Protein AF-0000000087763852 (afdb_homodimer)

Structure (mmCIF, N/CA/C/O backbone):
data_AF-0000000087763852-model_v1
#
loop_
_entity.id
_entity.type
_entity.pdbx_description
1 polymer 'Thioesterase domain-containing protein'
#
loop_
_atom_site.group_PDB
_atom_site.id
_atom_site.type_symbol
_atom_site.label_atom_id
_atom_site.label_alt_id
_atom_site.label_comp_id
_atom_site.label_asym_id
_atom_site.label_entity_id
_atom_site.label_seq_id
_atom_site.pdbx_PDB_ins_code
_atom_site.Cartn_x
_atom_site.Cartn_y
_atom_site.Cartn_z
_atom_site.occupancy
_atom_site.B_iso_or_equiv
_atom_site.auth_seq_id
_atom_site.auth_comp_id
_atom_site.auth_asym_id
_atom_site.auth_atom_id
_atom_site.pdbx_PDB_model_num
ATOM 1 N N . MET A 1 1 ? -4.824 -4.676 -31.688 1 60.59 1 MET A N 1
ATOM 2 C CA . MET A 1 1 ? -5.426 -5.512 -30.641 1 60.59 1 MET A CA 1
ATOM 3 C C . MET A 1 1 ? -4.371 -6.387 -29.969 1 60.59 1 MET A C 1
ATOM 5 O O . MET A 1 1 ? -3.459 -6.883 -30.641 1 60.59 1 MET A O 1
ATOM 9 N N . VAL A 1 2 ? -4.219 -6.184 -28.641 1 75.81 2 VAL A N 1
ATOM 10 C CA . VAL A 1 2 ? -3.139 -6.938 -28.016 1 75.81 2 VAL A CA 1
ATOM 11 C C . VAL A 1 2 ? -3.471 -8.43 -28.031 1 75.81 2 VAL A C 1
ATOM 13 O O . VAL A 1 2 ? -4.637 -8.812 -27.906 1 75.81 2 VAL A O 1
ATOM 16 N N . ASP A 1 3 ? -2.535 -9.227 -28.484 1 88.12 3 ASP A N 1
ATOM 17 C CA . ASP A 1 3 ? -2.617 -10.68 -28.594 1 88.12 3 ASP A CA 1
ATOM 18 C C . ASP A 1 3 ? -2.088 -11.352 -27.328 1 88.12 3 ASP A C 1
ATOM 20 O O . ASP A 1 3 ? -0.917 -11.188 -2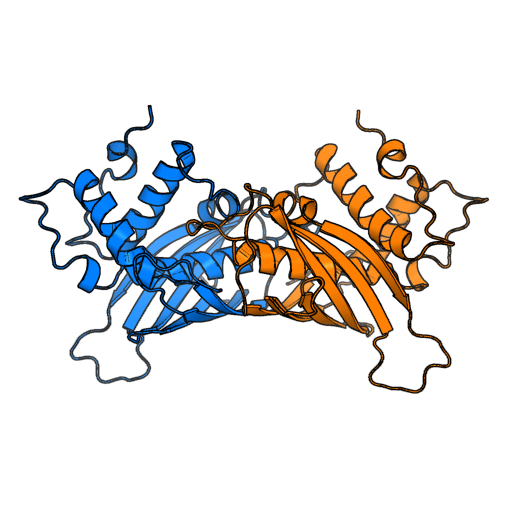6.969 1 88.12 3 ASP A O 1
ATOM 24 N N . MET A 1 4 ? -2.996 -12.086 -26.688 1 88.31 4 MET A N 1
ATOM 25 C CA . MET A 1 4 ? -2.633 -12.75 -25.438 1 88.31 4 MET A CA 1
ATOM 26 C C . MET A 1 4 ? -1.469 -13.711 -25.641 1 88.31 4 MET A C 1
ATOM 28 O O . MET A 1 4 ? -0.635 -13.891 -24.766 1 88.31 4 MET A O 1
ATOM 32 N N . ASN A 1 5 ? -1.404 -14.258 -26.766 1 88.25 5 ASN A N 1
ATOM 33 C CA . ASN A 1 5 ? -0.347 -15.219 -27.062 1 88.25 5 ASN A CA 1
ATOM 34 C C . ASN A 1 5 ? 1.037 -14.594 -26.906 1 88.25 5 ASN A C 1
ATOM 36 O O . ASN A 1 5 ? 1.988 -15.273 -26.516 1 88.25 5 ASN A O 1
ATOM 40 N N . GLU A 1 6 ? 1.111 -13.391 -27.156 1 91.12 6 GLU A N 1
ATOM 41 C CA . GLU A 1 6 ? 2.391 -12.703 -27.031 1 91.12 6 GLU A CA 1
ATOM 42 C C . GLU A 1 6 ? 2.795 -12.578 -25.562 1 91.12 6 GLU A C 1
ATOM 44 O O . GLU A 1 6 ? 3.977 -12.68 -25.219 1 91.12 6 GLU A O 1
ATOM 49 N N . TYR A 1 7 ? 1.848 -12.398 -24.75 1 91.5 7 TYR A N 1
ATOM 50 C CA . TYR A 1 7 ? 2.104 -12.266 -23.312 1 91.5 7 TYR A CA 1
ATOM 51 C C . TYR A 1 7 ? 2.486 -13.602 -22.703 1 91.5 7 TYR A C 1
ATOM 53 O O . TYR A 1 7 ? 3.236 -13.648 -21.719 1 91.5 7 TYR A O 1
ATOM 61 N N . LEU A 1 8 ? 2.021 -14.672 -23.297 1 93.56 8 LEU A N 1
ATOM 62 C CA . LEU A 1 8 ? 2.184 -15.984 -22.688 1 93.56 8 LEU A CA 1
ATOM 63 C C . LEU A 1 8 ? 3.293 -16.766 -23.375 1 93.56 8 LEU A C 1
ATOM 65 O O . LEU A 1 8 ? 3.527 -17.938 -23.047 1 93.56 8 LEU A O 1
ATOM 69 N N . ALA A 1 9 ? 3.938 -16.141 -24.266 1 91.38 9 ALA A N 1
ATOM 70 C CA . ALA A 1 9 ? 4.984 -16.797 -25.031 1 91.38 9 ALA A CA 1
ATOM 71 C C . ALA A 1 9 ? 6.059 -17.375 -24.109 1 91.38 9 ALA A C 1
ATOM 73 O O . ALA A 1 9 ? 6.582 -16.672 -23.25 1 91.38 9 ALA A O 1
ATOM 74 N N . GLY A 1 10 ? 6.398 -18.672 -24.25 1 91.25 10 GLY A N 1
ATOM 75 C CA . GLY A 1 10 ? 7.5 -19.312 -23.547 1 91.25 10 GLY A CA 1
ATOM 76 C C . GLY A 1 10 ? 7.102 -19.859 -22.188 1 91.25 10 GLY A C 1
ATOM 77 O O . GLY A 1 10 ? 7.91 -20.484 -21.5 1 91.25 10 GLY A O 1
ATOM 78 N N . ILE A 1 11 ? 5.938 -19.625 -21.766 1 93.75 11 ILE A N 1
ATOM 79 C CA . ILE A 1 11 ? 5.465 -20.062 -20.453 1 93.75 11 ILE A CA 1
ATOM 80 C C . ILE A 1 11 ? 5.141 -21.562 -20.5 1 93.75 11 ILE A C 1
ATOM 82 O O . ILE A 1 11 ? 4.41 -22.016 -21.391 1 93.75 11 ILE A O 1
ATOM 86 N N . GLN A 1 12 ? 5.762 -22.344 -19.594 1 93.44 12 GLN A N 1
ATOM 87 C CA . GLN A 1 12 ? 5.578 -23.781 -19.5 1 93.44 12 GLN A CA 1
ATOM 88 C C . GLN A 1 12 ? 5.156 -24.188 -18.094 1 93.44 12 GLN A C 1
ATOM 90 O O . GLN A 1 12 ? 5.918 -24.828 -17.359 1 93.44 12 GLN A O 1
ATOM 95 N N . PRO A 1 13 ? 3.885 -23.969 -17.75 1 93.81 13 PRO A N 1
ATOM 96 C CA . PRO A 1 13 ? 3.451 -24.125 -16.359 1 93.81 13 PRO A CA 1
ATOM 97 C C . PRO A 1 13 ? 3.447 -25.578 -15.898 1 93.81 13 PRO A C 1
ATOM 99 O O . PRO A 1 13 ? 3.42 -25.859 -14.695 1 93.81 13 PRO A O 1
ATOM 102 N N . LYS A 1 14 ? 3.484 -26.562 -16.75 1 91.06 14 LYS A N 1
ATOM 103 C CA . LYS A 1 14 ? 3.475 -27.969 -16.359 1 91.06 14 LYS A CA 1
ATOM 104 C C . LYS A 1 14 ? 4.852 -28.422 -15.875 1 91.06 14 LYS A C 1
ATOM 106 O O . LYS A 1 14 ? 4.961 -29.266 -14.992 1 91.06 14 LYS A O 1
ATOM 111 N N . THR A 1 15 ? 5.898 -27.797 -16.375 1 91.5 15 THR A N 1
ATOM 112 C CA . THR A 1 15 ? 7.234 -28.297 -16.078 1 91.5 15 THR A CA 1
ATOM 113 C C . THR A 1 15 ? 8.039 -27.281 -15.281 1 91.5 15 THR A C 1
ATOM 115 O O . THR A 1 15 ? 9.055 -27.609 -14.672 1 91.5 15 THR A O 1
ATOM 118 N N . VAL A 1 16 ? 7.672 -26.031 -15.406 1 95 16 VAL A N 1
ATOM 119 C CA . VAL A 1 16 ? 8.383 -24.953 -14.711 1 95 16 VAL A CA 1
ATOM 120 C C . VAL A 1 16 ? 7.449 -24.297 -13.703 1 95 16 VAL A C 1
ATOM 122 O O . VAL A 1 16 ? 6.512 -23.594 -14.086 1 95 16 VAL A O 1
ATOM 125 N N . LEU A 1 17 ? 7.762 -24.375 -12.445 1 96.19 17 LEU A N 1
ATOM 126 C CA . LEU A 1 17 ? 6.887 -23.891 -11.383 1 96.19 17 LEU A CA 1
ATOM 127 C C . LEU A 1 17 ? 6.766 -22.359 -11.453 1 96.19 17 LEU A C 1
ATOM 129 O O . LEU A 1 17 ? 5.672 -21.812 -11.305 1 96.19 17 LEU A O 1
ATOM 133 N N . GLU A 1 18 ? 7.887 -21.672 -11.711 1 96.69 18 GLU A N 1
ATOM 134 C CA . GLU A 1 18 ? 7.895 -20.219 -11.828 1 96.69 18 GLU A CA 1
ATOM 135 C C . GLU A 1 18 ? 6.906 -19.734 -12.891 1 96.69 18 GLU A C 1
ATOM 137 O O . GLU A 1 18 ? 6.316 -18.656 -12.758 1 96.69 18 GLU A O 1
ATOM 142 N N . ASP A 1 19 ? 6.695 -20.547 -13.859 1 96.06 19 ASP A N 1
ATOM 143 C CA . ASP A 1 19 ? 5.848 -20.156 -14.984 1 96.06 19 ASP A CA 1
ATOM 144 C C . ASP A 1 19 ? 4.375 -20.172 -14.594 1 96.06 19 ASP A C 1
ATOM 146 O O . ASP A 1 19 ? 3.543 -19.547 -15.258 1 96.06 19 ASP A O 1
ATOM 150 N N . ARG A 1 20 ? 4.047 -20.891 -13.578 1 95.19 20 ARG A N 1
ATOM 151 C CA . ARG A 1 20 ? 2.682 -20.844 -13.062 1 95.19 20 ARG A CA 1
ATOM 152 C C . ARG A 1 20 ? 2.338 -19.469 -12.523 1 95.19 20 ARG A C 1
ATOM 154 O O . ARG A 1 20 ? 1.261 -18.938 -12.797 1 95.19 20 ARG A O 1
ATOM 161 N N . VAL A 1 21 ? 3.277 -18.859 -11.812 1 95.38 21 VAL A N 1
ATOM 162 C CA . VAL A 1 21 ? 3.086 -17.516 -11.281 1 95.38 21 VAL A CA 1
ATOM 163 C C . VAL A 1 21 ? 3.205 -16.484 -12.414 1 95.38 21 VAL A C 1
ATOM 165 O O . VAL A 1 21 ? 2.4 -15.562 -12.508 1 95.38 21 VAL A O 1
ATOM 168 N N . LYS A 1 22 ? 4.121 -16.766 -13.281 1 93.81 22 LYS A N 1
ATOM 169 C CA . LYS A 1 22 ? 4.309 -15.883 -14.43 1 93.81 22 LYS A CA 1
ATOM 170 C C . LYS A 1 22 ? 3.043 -15.812 -15.281 1 93.81 22 LYS A C 1
ATOM 172 O O . LYS A 1 22 ? 2.711 -14.758 -15.828 1 93.81 22 LYS A O 1
ATOM 177 N N . MET A 1 23 ? 2.424 -16.906 -15.43 1 91.56 23 MET A N 1
ATOM 178 C CA . MET A 1 23 ? 1.179 -16.953 -16.188 1 91.56 23 MET A CA 1
ATOM 179 C C . MET A 1 23 ? 0.16 -15.969 -15.633 1 91.56 23 MET A C 1
ATOM 181 O O . MET A 1 23 ? -0.478 -15.234 -16.391 1 91.56 23 MET A O 1
ATOM 185 N N . PHE A 1 24 ? 0.06 -15.984 -14.391 1 89.69 24 PHE A N 1
ATOM 186 C CA . PHE A 1 24 ? -0.886 -15.062 -13.766 1 89.69 24 PHE A CA 1
ATOM 187 C C . PHE A 1 24 ? -0.467 -13.617 -14 1 89.69 24 PHE A C 1
ATOM 189 O O . PHE A 1 24 ? -1.281 -12.789 -14.414 1 89.69 24 PHE A O 1
ATOM 196 N N . LEU A 1 25 ? 0.768 -13.312 -13.766 1 89.25 25 LEU A N 1
ATOM 197 C CA . LEU A 1 25 ? 1.286 -11.961 -13.93 1 89.25 25 LEU A CA 1
ATOM 198 C C . LEU A 1 25 ? 1.077 -11.461 -15.352 1 89.25 25 LEU A C 1
ATOM 200 O O . LEU A 1 25 ? 0.588 -10.352 -15.562 1 89.25 25 LEU A O 1
ATOM 204 N N . GLN A 1 26 ? 1.319 -12.297 -16.281 1 89.56 26 GLN A N 1
ATOM 205 C CA . GLN A 1 26 ? 1.222 -11.906 -17.688 1 89.56 26 GLN A CA 1
ATOM 206 C C . GLN A 1 26 ? -0.236 -11.805 -18.125 1 89.56 26 GLN A C 1
ATOM 208 O O . GLN A 1 26 ? -0.585 -10.945 -18.938 1 89.56 26 GLN A O 1
ATOM 213 N N . THR A 1 27 ? -1.047 -12.703 -17.641 1 86.94 27 THR A N 1
ATOM 214 C CA . THR A 1 27 ? -2.465 -12.648 -17.984 1 86.94 27 THR A CA 1
ATOM 215 C C . THR A 1 27 ? -3.096 -11.367 -17.453 1 86.94 27 THR A C 1
ATOM 217 O O . THR A 1 27 ? -3.855 -10.703 -18.156 1 86.94 27 THR A O 1
ATOM 220 N N . THR A 1 28 ? -2.764 -11.008 -16.234 1 83.12 28 THR A N 1
ATOM 221 C CA . THR A 1 28 ? -3.295 -9.789 -15.648 1 83.12 28 THR A CA 1
ATOM 222 C C . THR A 1 28 ? -2.789 -8.555 -16.406 1 83.12 28 THR A C 1
ATOM 224 O O . THR A 1 28 ? -3.535 -7.602 -16.609 1 83.12 28 THR A O 1
ATOM 227 N N . LYS A 1 29 ? -1.599 -8.578 -16.734 1 84.62 29 LYS A N 1
ATOM 228 C CA . LYS A 1 29 ? -1.051 -7.496 -17.547 1 84.62 29 LYS A CA 1
ATOM 229 C C . LYS A 1 29 ? -1.788 -7.375 -18.875 1 84.62 29 LYS A C 1
ATOM 231 O O . LYS A 1 29 ? -2.08 -6.27 -19.328 1 84.62 29 LYS A O 1
ATOM 236 N N . PHE A 1 30 ? -2.09 -8.508 -19.547 1 87.56 30 PHE A N 1
ATOM 237 C CA . PHE A 1 30 ? -2.846 -8.531 -20.781 1 87.56 30 PHE A CA 1
ATOM 238 C C . PHE A 1 30 ? -4.211 -7.879 -20.609 1 87.56 30 PHE A C 1
ATOM 240 O O . PHE A 1 30 ? -4.621 -7.047 -21.422 1 87.56 30 PHE A O 1
ATOM 247 N N . PHE A 1 31 ? -4.844 -8.234 -19.562 1 83.12 31 PHE A N 1
ATOM 248 C CA . PHE A 1 31 ? -6.176 -7.695 -19.328 1 83.12 31 PHE A CA 1
ATOM 249 C C . PHE A 1 31 ? -6.113 -6.195 -19.078 1 83.12 31 PHE A C 1
ATOM 251 O O . PHE A 1 31 ? -6.992 -5.449 -19.516 1 83.12 31 PHE A O 1
ATOM 258 N N . HIS A 1 32 ? -5.125 -5.773 -18.422 1 80.06 32 HIS A N 1
ATOM 259 C CA . HIS A 1 32 ? -4.945 -4.34 -18.203 1 80.06 32 HIS A CA 1
ATOM 260 C C . HIS A 1 32 ? -4.672 -3.617 -19.516 1 80.06 32 HIS A C 1
ATOM 262 O O . HIS A 1 32 ? -5.324 -2.621 -19.828 1 80.06 32 HIS A O 1
ATOM 268 N N . ASP A 1 33 ? -3.77 -4.117 -20.266 1 84 33 ASP A N 1
ATOM 269 C CA . ASP A 1 33 ? -3.359 -3.479 -21.516 1 84 33 ASP A CA 1
ATOM 270 C C . ASP A 1 33 ? -4.496 -3.482 -22.531 1 84 33 ASP A C 1
ATOM 272 O O . ASP A 1 33 ? -4.52 -2.652 -23.453 1 84 33 ASP A O 1
ATOM 276 N N . SER A 1 34 ? -5.398 -4.41 -22.359 1 83.19 34 SER A N 1
ATOM 277 C CA . SER A 1 34 ? -6.523 -4.527 -23.281 1 83.19 34 SER A CA 1
ATOM 278 C C . SER A 1 34 ? -7.723 -3.721 -22.781 1 83.19 34 SER A C 1
ATOM 280 O O . SER A 1 34 ? -8.812 -3.822 -23.344 1 83.19 34 SER A O 1
ATOM 282 N N . ASN A 1 35 ? -7.496 -2.906 -21.656 1 72.06 35 ASN A N 1
ATOM 283 C CA . ASN A 1 35 ? -8.539 -2.084 -21.062 1 72.06 35 ASN A CA 1
ATOM 284 C C . ASN A 1 35 ? -9.727 -2.93 -20.609 1 72.06 35 ASN A C 1
ATOM 286 O O . ASN A 1 35 ? -10.883 -2.514 -20.734 1 72.06 35 ASN A O 1
ATOM 290 N N . LYS A 1 36 ? -9.453 -4.055 -20.359 1 67.81 36 LYS A N 1
ATOM 291 C CA . LYS A 1 36 ? -10.508 -4.961 -19.906 1 67.81 36 LYS A CA 1
ATOM 292 C C . LYS A 1 36 ? -10.523 -5.062 -18.375 1 67.81 36 LYS A C 1
ATOM 294 O O . LYS A 1 36 ? -11.273 -5.863 -17.812 1 67.81 36 LYS A O 1
ATOM 299 N N . SER A 1 37 ? -9.648 -4.383 -17.812 1 61.97 37 SER A N 1
ATOM 300 C CA . SER A 1 37 ? -9.625 -4.383 -16.359 1 61.97 37 SER A CA 1
ATOM 301 C C . SER A 1 37 ? -9.367 -2.984 -15.805 1 61.97 37 SER A C 1
ATOM 303 O O . SER A 1 37 ? -8.656 -2.188 -16.422 1 61.97 37 SER A O 1
ATOM 305 N N . ASN A 1 38 ? -10.125 -2.68 -14.852 1 57.81 38 ASN A N 1
ATOM 306 C CA . ASN A 1 38 ? -9.945 -1.411 -14.156 1 57.81 38 ASN A CA 1
ATOM 307 C C . ASN A 1 38 ? -8.82 -1.49 -13.133 1 57.81 38 ASN A C 1
ATOM 309 O O . ASN A 1 38 ? -8.641 -0.579 -12.32 1 57.81 38 ASN A O 1
ATOM 313 N N . SER A 1 39 ? -8.047 -2.611 -13.188 1 59.91 39 SER A N 1
ATOM 314 C CA . SER A 1 39 ? -7.098 -2.883 -12.117 1 59.91 39 SER A CA 1
ATOM 315 C C . SER A 1 39 ? -5.797 -2.113 -12.328 1 59.91 39 SER A C 1
ATOM 317 O O . SER A 1 39 ? -4.773 -2.697 -12.688 1 59.91 39 SER A O 1
ATOM 319 N N . GLY A 1 40 ? -5.934 -0.78 -12.211 1 69.19 40 GLY A N 1
ATOM 320 C CA . GLY A 1 40 ? -4.746 -0.036 -12.594 1 69.19 40 GLY A CA 1
ATOM 321 C C . GLY A 1 40 ? -3.939 0.46 -11.414 1 69.19 40 GLY A C 1
ATOM 322 O O . GLY A 1 40 ? -2.781 0.854 -11.57 1 69.19 40 GLY A O 1
ATOM 323 N N . PHE A 1 41 ? -4.434 0.198 -10.211 1 80.31 41 PHE A N 1
ATOM 324 C CA . PHE A 1 41 ? -3.736 0.872 -9.117 1 80.31 41 PHE A CA 1
ATOM 325 C C . PHE A 1 41 ? -2.35 0.277 -8.914 1 80.31 41 PHE A C 1
ATOM 327 O O . PHE A 1 41 ? -1.383 1.008 -8.68 1 80.31 41 PHE A O 1
ATOM 334 N N . ALA A 1 42 ? -2.188 -1.014 -9.141 1 85.06 42 ALA A N 1
ATOM 335 C CA . ALA A 1 42 ? -0.979 -1.71 -8.703 1 85.06 42 ALA A CA 1
ATOM 336 C C . ALA A 1 42 ? 0.007 -1.869 -9.859 1 85.06 42 ALA A C 1
ATOM 338 O O . ALA A 1 42 ? 1.099 -2.416 -9.68 1 85.06 42 ALA A O 1
ATOM 339 N N . LEU A 1 43 ? -0.245 -1.36 -10.914 1 83.56 43 LEU A N 1
ATOM 340 C CA . LEU A 1 43 ? 0.527 -1.674 -12.117 1 83.56 43 LEU A CA 1
ATOM 341 C C . LEU A 1 43 ? 1.966 -1.186 -11.977 1 83.56 43 LEU A C 1
ATOM 343 O O . LEU A 1 43 ? 2.906 -1.921 -12.281 1 83.56 43 LEU A O 1
ATOM 347 N N . ASP A 1 44 ? 2.146 0.024 -11.562 1 86.56 44 ASP A N 1
ATOM 348 C CA . ASP A 1 44 ? 3.494 0.566 -11.406 1 86.56 44 ASP A CA 1
ATOM 349 C C . ASP A 1 44 ? 4.316 -0.276 -10.438 1 86.56 44 ASP A C 1
ATOM 351 O O . ASP A 1 44 ? 5.504 -0.515 -10.672 1 86.56 44 ASP A O 1
ATOM 355 N N . ALA A 1 45 ? 3.676 -0.715 -9.375 1 92 45 ALA A N 1
ATOM 356 C CA . ALA A 1 45 ? 4.371 -1.554 -8.406 1 92 45 ALA A CA 1
ATOM 357 C C . ALA A 1 45 ? 4.73 -2.908 -9.008 1 92 45 ALA A C 1
ATOM 359 O O . ALA A 1 45 ? 5.867 -3.371 -8.867 1 92 45 ALA A O 1
ATOM 360 N N . MET A 1 46 ? 3.818 -3.482 -9.711 1 91.62 46 MET A N 1
ATOM 361 C CA . MET A 1 46 ? 4 -4.836 -10.227 1 91.62 46 MET A CA 1
ATOM 362 C C . MET A 1 46 ? 5.074 -4.859 -11.312 1 91.62 46 MET A C 1
ATOM 364 O O . MET A 1 46 ? 5.746 -5.875 -11.508 1 91.62 46 MET A O 1
ATOM 368 N N . GLU A 1 47 ? 5.246 -3.777 -11.961 1 89.94 47 GLU A N 1
ATOM 369 C CA . GLU A 1 47 ? 6.258 -3.684 -13.008 1 89.94 47 GLU A CA 1
ATOM 370 C C . GLU A 1 47 ? 7.668 -3.773 -12.422 1 89.94 47 GLU A C 1
ATOM 372 O O . GLU A 1 47 ? 8.633 -3.994 -13.156 1 89.94 47 GLU A O 1
ATOM 377 N N . GLN A 1 48 ? 7.711 -3.648 -11.109 1 93.56 48 GLN A N 1
ATOM 378 C CA . GLN A 1 48 ? 9.016 -3.717 -10.469 1 93.56 48 GLN A CA 1
ATOM 379 C C . GLN A 1 48 ? 9.445 -5.164 -10.242 1 93.56 48 GLN A C 1
ATOM 381 O O . GLN A 1 48 ? 10.586 -5.426 -9.859 1 93.56 48 GLN A O 1
ATOM 386 N N . ALA A 1 49 ? 8.578 -6.133 -10.531 1 96.56 49 ALA A N 1
ATOM 387 C CA . ALA A 1 49 ? 8.797 -7.48 -10.008 1 96.56 49 ALA A CA 1
ATOM 388 C C . ALA A 1 49 ? 8.875 -8.5 -11.141 1 96.56 49 ALA A C 1
ATOM 390 O O . ALA A 1 49 ? 8.148 -8.391 -12.133 1 96.56 49 ALA A O 1
ATOM 391 N N . LYS A 1 50 ? 9.719 -9.438 -10.969 1 96 50 LYS A N 1
ATOM 392 C CA . LYS A 1 50 ? 9.781 -10.633 -11.805 1 96 50 LYS A CA 1
ATOM 393 C C . LYS A 1 50 ? 9.969 -11.891 -10.961 1 96 50 LYS A C 1
ATOM 395 O O . LYS A 1 50 ? 10.719 -11.883 -9.984 1 96 50 LYS A O 1
ATOM 400 N N . VAL A 1 51 ? 9.273 -12.945 -11.312 1 97.38 51 VAL A N 1
ATOM 401 C CA . VAL A 1 51 ? 9.414 -14.195 -10.578 1 97.38 51 VAL A CA 1
ATOM 402 C C . VAL A 1 51 ? 10.758 -14.844 -10.922 1 97.38 51 VAL A C 1
ATOM 404 O O . VAL A 1 51 ? 11.148 -14.891 -12.086 1 97.38 51 VAL A O 1
ATOM 407 N N . VAL A 1 52 ? 11.461 -15.398 -9.906 1 97.31 52 VAL A N 1
ATOM 408 C CA . VAL A 1 52 ? 12.781 -15.945 -10.211 1 97.31 52 VAL A CA 1
ATOM 409 C C . VAL A 1 52 ? 12.875 -17.391 -9.711 1 97.31 52 VAL A C 1
ATOM 411 O O . VAL A 1 52 ? 13.711 -18.156 -10.18 1 97.31 52 VAL A O 1
ATOM 414 N N . SER A 1 53 ? 12.062 -17.734 -8.75 1 98 53 SER A N 1
ATOM 415 C CA . SER A 1 53 ? 12.094 -19.109 -8.242 1 98 53 SER A CA 1
ATOM 416 C C . SER A 1 53 ? 10.781 -19.484 -7.562 1 98 53 SER A C 1
ATOM 418 O O . SER A 1 53 ? 10.039 -18.594 -7.121 1 98 53 SER A O 1
ATOM 420 N N . ALA A 1 54 ? 10.492 -20.734 -7.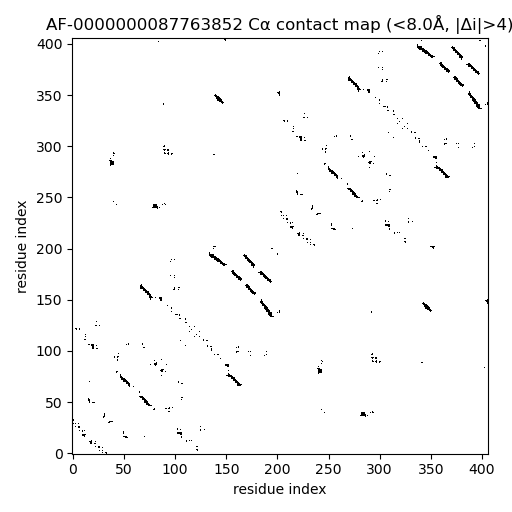586 1 98.38 54 ALA A N 1
ATOM 421 C CA . ALA A 1 54 ? 9.344 -21.281 -6.871 1 98.38 54 ALA A CA 1
ATOM 422 C C . ALA A 1 54 ? 9.609 -22.703 -6.398 1 98.38 54 ALA A C 1
ATOM 424 O O . ALA A 1 54 ? 10.297 -23.469 -7.074 1 98.38 54 ALA A O 1
ATOM 425 N N . ARG A 1 55 ? 9.07 -23 -5.262 1 97.31 55 ARG A N 1
ATOM 426 C CA . ARG A 1 55 ? 9.203 -24.328 -4.68 1 97.31 55 ARG A CA 1
ATOM 427 C C . ARG A 1 55 ? 7.914 -24.766 -3.99 1 97.31 55 ARG A C 1
ATOM 429 O O . ARG A 1 55 ? 7.254 -23.953 -3.336 1 97.31 55 ARG A O 1
ATOM 436 N N . LEU A 1 56 ? 7.648 -26.016 -4.137 1 96.69 56 LEU A N 1
ATOM 437 C CA . LEU A 1 56 ? 6.527 -26.625 -3.424 1 96.69 56 LEU A CA 1
ATOM 438 C C . LEU A 1 56 ? 7.023 -27.562 -2.328 1 96.69 56 LEU A C 1
ATOM 440 O O . LEU A 1 56 ? 8.047 -28.234 -2.49 1 96.69 56 LEU A O 1
ATOM 444 N N . ARG A 1 57 ? 6.246 -27.531 -1.318 1 95.5 57 ARG A N 1
ATOM 445 C CA . ARG A 1 57 ? 6.52 -28.5 -0.263 1 95.5 57 ARG A CA 1
ATOM 446 C C . ARG A 1 57 ? 6.379 -29.922 -0.782 1 95.5 57 ARG A C 1
ATOM 448 O O . ARG A 1 57 ? 5.383 -30.266 -1.429 1 95.5 57 ARG A O 1
ATOM 455 N N . SER A 1 58 ? 7.379 -30.719 -0.465 1 94.06 58 SER A N 1
ATOM 456 C CA . SER A 1 58 ? 7.285 -32.125 -0.844 1 94.06 58 SER A CA 1
ATOM 457 C C . SER A 1 58 ? 6.266 -32.844 0.015 1 94.06 58 SER A C 1
ATOM 459 O O . SER A 1 58 ? 6.125 -32.562 1.206 1 94.06 58 SER A O 1
ATOM 461 N N . LYS A 1 59 ? 5.66 -33.781 -0.583 1 90.56 59 LYS A N 1
ATOM 462 C CA . LYS A 1 59 ? 4.707 -34.625 0.154 1 90.56 59 LYS A CA 1
ATOM 463 C C . LYS A 1 59 ? 5.398 -35.375 1.281 1 90.56 59 LYS A C 1
ATOM 465 O O . LYS A 1 59 ? 4.777 -35.688 2.301 1 90.56 59 LYS A O 1
ATOM 470 N N . ASP A 1 60 ? 6.676 -35.562 1.155 1 94.31 60 ASP A N 1
ATOM 471 C CA . ASP A 1 60 ? 7.434 -36.344 2.115 1 94.31 60 ASP A CA 1
ATOM 472 C C . ASP A 1 60 ? 8.102 -35.469 3.16 1 94.31 60 ASP A C 1
ATOM 474 O O . ASP A 1 60 ? 8.758 -35.969 4.078 1 94.31 60 ASP A O 1
ATOM 478 N N . GLU A 1 61 ? 7.906 -34.188 3.002 1 94.38 61 GLU A N 1
ATOM 479 C CA . GLU A 1 61 ? 8.523 -33.219 3.932 1 94.38 61 GLU A CA 1
ATOM 480 C C . GLU A 1 61 ? 7.887 -33.312 5.316 1 94.38 61 GLU A C 1
ATOM 482 O O . GLU A 1 61 ? 6.676 -33.156 5.461 1 94.38 61 GLU A O 1
ATOM 487 N N . LYS A 1 62 ? 8.703 -33.594 6.434 1 94.19 62 LYS A N 1
ATOM 488 C CA . LYS A 1 62 ? 8.18 -33.781 7.785 1 94.19 62 LYS A CA 1
ATOM 489 C C . LYS A 1 62 ? 8.414 -32.531 8.633 1 94.19 62 LYS A C 1
ATOM 491 O O . LYS A 1 62 ? 7.781 -32.375 9.68 1 94.19 62 LYS A O 1
ATOM 496 N N . ASP A 1 63 ? 9.312 -31.719 8.141 1 94.5 63 ASP A N 1
ATOM 497 C CA . ASP A 1 63 ? 9.594 -30.484 8.875 1 94.5 63 ASP A CA 1
ATOM 498 C C . ASP A 1 63 ? 8.422 -29.516 8.797 1 94.5 63 ASP A C 1
ATOM 500 O O . ASP A 1 63 ? 8.102 -29 7.719 1 94.5 63 ASP A O 1
ATOM 504 N N . PRO A 1 64 ? 7.844 -29.25 9.93 1 91.06 64 PRO A N 1
ATOM 505 C CA . PRO A 1 64 ? 6.66 -28.391 9.914 1 91.06 64 PRO A CA 1
ATOM 506 C C . PRO A 1 64 ? 6.996 -26.938 9.602 1 91.06 64 PRO A C 1
ATOM 508 O O . PRO A 1 64 ? 6.102 -26.141 9.305 1 91.06 64 PRO A O 1
ATOM 511 N N . SER A 1 65 ? 8.234 -26.547 9.656 1 94.19 65 SER A N 1
ATOM 512 C CA . SER A 1 65 ? 8.633 -25.172 9.414 1 94.19 65 SER A CA 1
ATOM 513 C C . SER A 1 65 ? 8.719 -24.875 7.922 1 94.19 65 SER A C 1
ATOM 515 O O . SER A 1 65 ? 8.805 -23.719 7.516 1 94.19 65 SER A O 1
ATOM 517 N N . VAL A 1 66 ? 8.672 -25.922 7.152 1 96.06 66 VAL A N 1
ATOM 518 C CA . VAL A 1 66 ? 8.727 -25.734 5.703 1 96.06 66 VAL A CA 1
ATOM 519 C C . VAL A 1 66 ? 7.352 -25.312 5.188 1 96.06 66 VAL A C 1
ATOM 521 O O . VAL A 1 66 ? 6.363 -26.031 5.395 1 96.06 66 VAL A O 1
ATOM 524 N N . PRO A 1 67 ? 7.281 -24.172 4.5 1 97.44 67 PRO A N 1
ATOM 525 C CA . PRO A 1 67 ? 5.988 -23.703 3.996 1 97.44 67 PRO A CA 1
ATOM 526 C C . PRO A 1 67 ? 5.418 -24.609 2.9 1 97.44 67 PRO A C 1
ATOM 528 O O . PRO A 1 67 ? 6.152 -25.391 2.307 1 97.44 67 PRO A O 1
ATOM 531 N N . SER A 1 68 ? 4.09 -24.469 2.66 1 96.12 68 SER A N 1
ATOM 532 C CA . SER A 1 68 ? 3.428 -25.203 1.597 1 96.12 68 SER A CA 1
ATOM 533 C C . SER A 1 68 ? 4.02 -24.875 0.232 1 96.12 68 SER A C 1
ATOM 535 O O . SER A 1 68 ? 4.094 -25.734 -0.649 1 96.12 68 SER A O 1
ATOM 537 N N . ALA A 1 69 ? 4.441 -23.609 0.079 1 97.81 69 ALA A N 1
ATOM 538 C CA . ALA A 1 69 ? 5.105 -23.125 -1.131 1 97.81 69 ALA A CA 1
ATOM 539 C C . ALA A 1 69 ? 5.969 -21.906 -0.832 1 97.81 69 ALA A C 1
ATOM 541 O O . ALA A 1 69 ? 5.715 -21.172 0.129 1 97.81 69 ALA A O 1
ATOM 542 N N . THR A 1 70 ? 6.992 -21.75 -1.572 1 98.62 70 THR A N 1
ATOM 543 C CA . THR A 1 70 ? 7.848 -20.562 -1.549 1 98.62 70 THR A CA 1
ATOM 544 C C . THR A 1 70 ? 8.031 -20 -2.955 1 98.62 70 THR A C 1
ATOM 546 O O . THR A 1 70 ? 8.32 -20.75 -3.895 1 98.62 70 THR A O 1
ATOM 549 N N . VAL A 1 71 ? 7.77 -18.734 -3.109 1 98.75 71 VAL A N 1
ATOM 550 C CA . VAL A 1 71 ? 8.023 -18.047 -4.371 1 98.75 71 VAL A CA 1
ATOM 551 C C . VAL A 1 71 ? 8.969 -16.875 -4.137 1 98.75 71 VAL A C 1
ATOM 553 O O . VAL A 1 71 ? 8.805 -16.109 -3.174 1 98.75 71 VAL A O 1
ATOM 556 N N . ILE A 1 72 ? 9.953 -16.734 -4.984 1 98.88 72 ILE A N 1
ATOM 557 C CA . ILE A 1 72 ? 10.914 -15.633 -4.867 1 98.88 72 ILE A CA 1
ATOM 558 C C . ILE A 1 72 ? 10.812 -14.727 -6.09 1 98.88 72 ILE A C 1
ATOM 560 O O . ILE A 1 72 ? 10.812 -15.203 -7.227 1 98.88 72 ILE A O 1
ATOM 564 N N . PHE A 1 73 ? 10.711 -13.492 -5.832 1 98.75 73 PHE A N 1
ATOM 565 C CA . PHE A 1 73 ? 10.68 -12.453 -6.863 1 98.75 73 PHE A CA 1
ATOM 566 C C . PHE A 1 73 ? 11.93 -11.586 -6.797 1 98.75 73 PHE A C 1
ATOM 568 O O . PHE A 1 73 ? 12.5 -11.398 -5.723 1 98.75 73 PHE A O 1
ATOM 575 N N . GLU A 1 74 ? 12.352 -11.133 -7.906 1 98.69 74 GLU A N 1
ATOM 576 C CA . GLU A 1 74 ? 13.305 -10.039 -7.98 1 98.69 74 GLU A CA 1
ATOM 577 C C . GLU A 1 74 ? 12.602 -8.695 -8.117 1 98.69 74 GLU A C 1
ATOM 579 O O . GLU A 1 74 ? 11.719 -8.531 -8.969 1 98.69 74 GLU A O 1
ATOM 584 N N . ILE A 1 75 ? 12.953 -7.773 -7.27 1 98.44 75 ILE A N 1
ATOM 585 C CA . ILE A 1 75 ? 12.375 -6.434 -7.262 1 98.44 75 ILE A CA 1
ATOM 586 C C . ILE A 1 75 ? 13.453 -5.41 -7.625 1 98.44 75 ILE A C 1
ATOM 588 O O . ILE A 1 75 ? 14.531 -5.395 -7.031 1 98.44 75 ILE A O 1
ATOM 592 N N . THR A 1 76 ? 13.148 -4.586 -8.578 1 97.81 76 THR A N 1
ATOM 593 C CA . THR A 1 76 ? 14.023 -3.465 -8.914 1 97.81 76 THR A CA 1
ATOM 594 C C . THR A 1 76 ? 13.305 -2.137 -8.68 1 97.81 76 THR A C 1
ATOM 596 O O . THR A 1 76 ? 12.227 -1.907 -9.227 1 97.81 76 THR A O 1
ATOM 599 N N . CYS A 1 77 ? 13.922 -1.335 -7.953 1 95.88 77 CYS A N 1
ATOM 600 C CA . CYS A 1 77 ? 13.312 -0.054 -7.621 1 95.88 77 CYS A CA 1
ATOM 601 C C . CYS A 1 77 ? 13.492 0.949 -8.758 1 95.88 77 CYS A C 1
ATOM 603 O O . CYS A 1 77 ? 14.609 1.407 -9.008 1 95.88 77 CYS A O 1
ATOM 605 N N . ALA A 1 78 ? 12.406 1.297 -9.375 1 93.44 78 ALA A N 1
ATOM 606 C CA . ALA A 1 78 ? 12.453 2.293 -10.445 1 93.44 78 ALA A CA 1
ATOM 607 C C . ALA A 1 78 ? 12.094 3.68 -9.914 1 93.44 78 ALA A C 1
ATOM 609 O O . ALA A 1 78 ? 11.633 3.816 -8.773 1 93.44 78 ALA A O 1
ATOM 610 N N . ASN A 1 79 ? 12.234 4.688 -10.695 1 90 79 ASN A N 1
ATOM 611 C CA . ASN A 1 79 ? 12.047 6.078 -10.289 1 90 79 ASN A CA 1
ATOM 612 C C . ASN A 1 79 ? 10.57 6.418 -10.117 1 90 79 ASN A C 1
ATOM 614 O O . ASN A 1 79 ? 10.227 7.324 -9.359 1 90 79 ASN A O 1
ATOM 618 N N . ASN A 1 80 ? 9.734 5.711 -10.758 1 88.56 80 ASN A N 1
ATOM 619 C CA . ASN A 1 80 ? 8.328 6.09 -10.781 1 88.56 80 ASN A CA 1
ATOM 620 C C . ASN A 1 80 ? 7.598 5.602 -9.539 1 88.56 80 ASN A C 1
ATOM 622 O O . ASN A 1 80 ? 6.391 5.816 -9.391 1 88.56 80 ASN A O 1
ATOM 626 N N . VAL A 1 81 ? 8.305 4.965 -8.633 1 92.75 81 VAL A N 1
ATOM 627 C CA . VAL A 1 81 ? 7.621 4.43 -7.453 1 92.75 81 VAL A CA 1
ATOM 628 C C . VAL A 1 81 ? 8.25 5.004 -6.188 1 92.75 81 VAL A C 1
ATOM 630 O O . VAL A 1 81 ? 8.148 4.41 -5.109 1 92.75 81 VAL A O 1
ATOM 633 N N . LEU A 1 82 ? 8.875 6.102 -6.242 1 89.75 82 LEU A N 1
ATOM 634 C CA . LEU A 1 82 ? 9.617 6.688 -5.129 1 89.75 82 LEU A CA 1
ATOM 635 C C . LEU A 1 82 ? 8.695 7.543 -4.262 1 89.75 82 LEU A C 1
ATOM 637 O O . LEU A 1 82 ? 7.664 8.023 -4.73 1 89.75 82 LEU A O 1
ATOM 641 N N . ASN A 1 83 ? 9.141 7.641 -2.994 1 86.25 83 ASN A N 1
ATOM 642 C CA . ASN A 1 83 ? 8.555 8.641 -2.107 1 86.25 83 ASN A CA 1
ATOM 643 C C . ASN A 1 83 ? 9.266 9.984 -2.23 1 86.25 83 ASN A C 1
ATOM 645 O O . ASN A 1 83 ? 10.25 10.109 -2.967 1 86.25 83 ASN A O 1
ATOM 649 N N . PRO A 1 84 ? 8.75 11.008 -1.551 1 80.31 84 PRO A N 1
ATOM 650 C CA . PRO A 1 84 ? 9.359 12.328 -1.657 1 80.31 84 PRO A CA 1
ATOM 651 C C . PRO A 1 84 ? 10.805 12.352 -1.16 1 80.31 84 PRO A C 1
ATOM 653 O O . PRO A 1 84 ? 11.578 13.234 -1.54 1 80.31 84 PRO A O 1
ATOM 656 N N . MET A 1 85 ? 11.18 11.367 -0.371 1 82.69 85 MET A N 1
ATOM 657 C CA . MET A 1 85 ? 12.531 11.328 0.175 1 82.69 85 MET A CA 1
ATOM 658 C C . MET A 1 85 ? 13.477 10.594 -0.769 1 82.69 85 MET A C 1
ATOM 660 O O . MET A 1 85 ? 14.68 10.508 -0.507 1 82.69 85 MET A O 1
ATOM 664 N N . GLY A 1 86 ? 12.977 9.961 -1.792 1 85.56 86 GLY A N 1
ATOM 665 C CA . GLY A 1 86 ? 13.836 9.414 -2.83 1 85.56 86 GLY A CA 1
ATOM 666 C C . GLY A 1 86 ? 14.031 7.914 -2.713 1 85.56 86 GLY A C 1
ATOM 667 O O . GLY A 1 86 ? 14.898 7.34 -3.377 1 85.56 86 GLY A O 1
ATOM 668 N N . SER A 1 87 ? 13.375 7.305 -1.89 1 92.38 87 SER A N 1
ATOM 669 C CA . SER A 1 87 ? 13.359 5.848 -1.793 1 92.38 87 SER A CA 1
ATOM 670 C C . SER A 1 87 ? 12 5.281 -2.184 1 92.38 87 SER A C 1
ATOM 672 O O . SER A 1 87 ? 11.047 6.035 -2.408 1 92.38 87 SER A O 1
ATOM 674 N N . MET A 1 88 ? 11.945 3.994 -2.334 1 94.19 88 MET A N 1
ATOM 675 C CA . MET A 1 88 ? 10.664 3.391 -2.691 1 94.19 88 MET A CA 1
ATOM 676 C C . MET A 1 88 ? 9.586 3.748 -1.672 1 94.19 88 MET A C 1
ATOM 678 O O . MET A 1 88 ? 9.812 3.635 -0.465 1 94.19 88 MET A O 1
ATOM 682 N N . HIS A 1 89 ? 8.492 4.176 -2.162 1 94.5 89 HIS A N 1
ATOM 683 C CA . HIS A 1 89 ? 7.375 4.566 -1.313 1 94.5 89 HIS A CA 1
ATOM 684 C C . HIS A 1 89 ? 6.914 3.408 -0.437 1 94.5 89 HIS A C 1
ATOM 686 O O . HIS A 1 89 ? 6.797 2.275 -0.91 1 94.5 89 HIS A O 1
ATOM 692 N N . GLY A 1 90 ? 6.582 3.66 0.834 1 94.75 90 GLY A N 1
ATOM 693 C CA . GLY A 1 90 ? 6.078 2.625 1.722 1 94.75 90 GLY A CA 1
ATOM 694 C C . GLY A 1 90 ? 4.816 1.958 1.203 1 94.75 90 GLY A C 1
ATOM 695 O O . GLY A 1 90 ? 4.637 0.749 1.364 1 94.75 90 GLY A O 1
ATOM 696 N N . GLY A 1 91 ? 3.98 2.762 0.64 1 95.25 91 GLY A N 1
ATOM 697 C CA . GLY A 1 91 ? 2.783 2.223 0.014 1 95.25 91 GLY A CA 1
ATOM 698 C C . GLY A 1 91 ? 3.082 1.287 -1.142 1 95.25 91 GLY A C 1
ATOM 699 O O . GLY A 1 91 ? 2.332 0.342 -1.394 1 95.25 91 GLY A O 1
ATOM 700 N N . CYS A 1 92 ? 4.1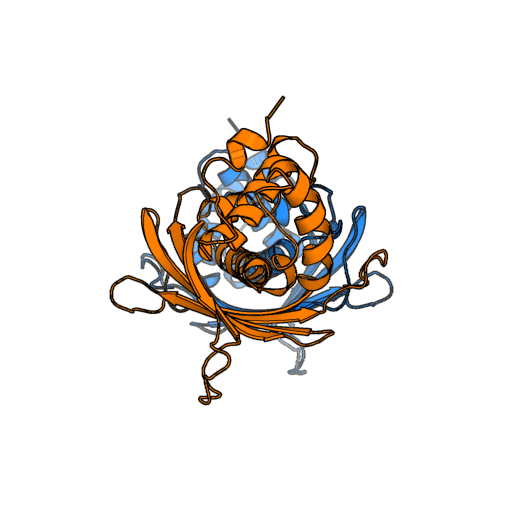25 1.566 -1.845 1 95.62 92 CYS A N 1
ATOM 701 C CA . CYS A 1 92 ? 4.527 0.672 -2.924 1 95.62 92 CYS A CA 1
ATOM 702 C C . CYS A 1 92 ? 5 -0.669 -2.373 1 95.62 92 CYS A C 1
ATOM 704 O O .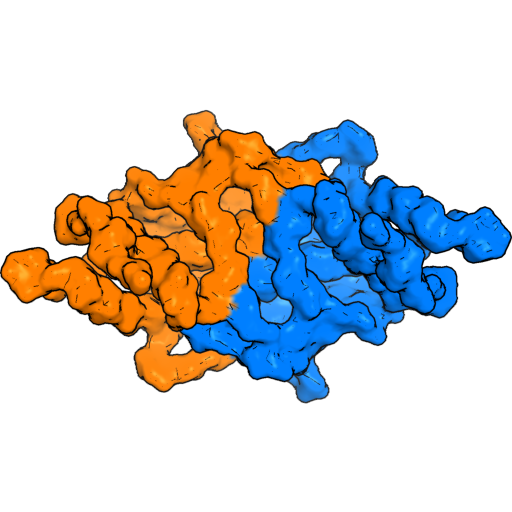 CYS A 1 92 ? 4.609 -1.724 -2.879 1 95.62 92 CYS A O 1
ATOM 706 N N . VAL A 1 93 ? 5.84 -0.631 -1.342 1 97.94 93 VAL A N 1
ATOM 707 C CA . VAL A 1 93 ? 6.301 -1.852 -0.689 1 97.94 93 VAL A CA 1
ATOM 708 C C . VAL A 1 93 ? 5.102 -2.666 -0.21 1 97.94 93 VAL A C 1
ATOM 710 O O . VAL A 1 93 ? 5.02 -3.871 -0.46 1 97.94 93 VAL A O 1
ATOM 713 N N . ALA A 1 94 ? 4.164 -1.998 0.443 1 98.25 94 ALA A N 1
ATOM 714 C CA . ALA A 1 94 ? 2.959 -2.674 0.918 1 98.25 94 ALA A CA 1
ATOM 715 C C . ALA A 1 94 ? 2.18 -3.287 -0.242 1 98.25 94 ALA A C 1
ATOM 717 O O . ALA A 1 94 ? 1.682 -4.41 -0.138 1 98.25 94 ALA A O 1
ATOM 718 N N . THR A 1 95 ? 2.062 -2.551 -1.309 1 97.12 95 THR A N 1
ATOM 719 C CA . THR A 1 95 ? 1.336 -3.018 -2.484 1 97.12 95 THR A CA 1
ATOM 720 C C . THR A 1 95 ? 2.018 -4.242 -3.09 1 97.12 95 THR A C 1
ATOM 722 O O . THR A 1 95 ? 1.349 -5.191 -3.5 1 97.12 95 THR A O 1
ATOM 725 N N . LEU A 1 96 ? 3.322 -4.188 -3.191 1 97.88 96 LEU A N 1
ATOM 726 C CA . LEU A 1 96 ? 4.07 -5.34 -3.684 1 97.88 96 LEU A CA 1
ATOM 727 C C . LEU A 1 96 ? 3.789 -6.574 -2.832 1 97.88 96 LEU A C 1
ATOM 729 O O . LEU A 1 96 ? 3.455 -7.637 -3.363 1 97.88 96 LEU A O 1
ATOM 733 N N . TYR A 1 97 ? 3.895 -6.426 -1.55 1 98.62 97 TYR A N 1
ATOM 734 C CA . TYR A 1 97 ? 3.623 -7.547 -0.661 1 98.62 97 TYR A CA 1
ATOM 735 C C . TYR A 1 97 ? 2.193 -8.047 -0.833 1 98.62 97 TYR A C 1
ATOM 737 O O . TYR A 1 97 ? 1.955 -9.258 -0.896 1 98.62 97 TYR A O 1
ATOM 745 N N . ASP A 1 98 ? 1.251 -7.137 -0.844 1 98 98 ASP A N 1
ATOM 746 C CA . ASP A 1 98 ? -0.161 -7.469 -1.009 1 98 98 ASP A CA 1
ATOM 747 C C . ASP A 1 98 ? -0.381 -8.32 -2.258 1 98 98 ASP A C 1
ATOM 749 O O . ASP A 1 98 ? -0.966 -9.406 -2.184 1 98 98 ASP A O 1
ATOM 753 N N . ASN A 1 99 ? 0.155 -7.902 -3.322 1 96.62 99 ASN A N 1
ATOM 754 C CA . ASN A 1 99 ? -0.119 -8.547 -4.602 1 96.62 99 ASN A CA 1
ATOM 755 C C . ASN A 1 99 ? 0.703 -9.828 -4.77 1 96.62 99 ASN A C 1
ATOM 757 O O . ASN A 1 99 ? 0.162 -10.875 -5.121 1 96.62 99 ASN A O 1
ATOM 761 N N . LEU A 1 100 ? 1.962 -9.742 -4.465 1 97.75 100 LEU A N 1
ATOM 762 C CA . LEU A 1 100 ? 2.834 -10.867 -4.801 1 97.75 100 LEU A CA 1
ATOM 763 C C . LEU A 1 100 ? 2.604 -12.039 -3.854 1 97.75 100 LEU A C 1
ATOM 765 O O . LEU A 1 100 ? 2.74 -13.195 -4.246 1 97.75 100 LEU A O 1
ATOM 769 N N . SER A 1 101 ? 2.24 -11.75 -2.588 1 98.12 101 SER A N 1
ATOM 770 C CA . SER A 1 101 ? 1.794 -12.859 -1.746 1 98.12 101 SER A CA 1
ATOM 771 C C . SER A 1 101 ? 0.52 -13.492 -2.295 1 98.12 101 SER A C 1
ATOM 773 O O . SER A 1 101 ? 0.427 -14.719 -2.408 1 98.12 101 SER A O 1
ATOM 775 N N . THR A 1 102 ? -0.396 -12.672 -2.699 1 96.12 102 THR A N 1
ATOM 776 C CA . THR A 1 102 ? -1.661 -13.141 -3.252 1 96.12 102 THR A CA 1
ATOM 777 C C . THR A 1 102 ? -1.424 -13.992 -4.496 1 96.12 102 THR A C 1
ATOM 779 O O . THR A 1 102 ? -1.97 -15.094 -4.621 1 96.12 102 THR A O 1
ATOM 782 N N . TYR A 1 103 ? -0.551 -13.578 -5.344 1 95.31 103 TYR A N 1
ATOM 783 C CA . TYR A 1 103 ? -0.345 -14.234 -6.629 1 95.31 103 TYR A CA 1
ATOM 784 C C . TYR A 1 103 ? 0.436 -15.531 -6.457 1 95.31 103 TYR A C 1
ATOM 786 O O . TYR A 1 103 ? 0.413 -16.391 -7.336 1 95.31 103 TYR A O 1
ATOM 794 N N . SER A 1 104 ? 1.133 -15.664 -5.406 1 97.06 104 SER A N 1
ATOM 795 C CA . SER A 1 104 ? 1.981 -16.828 -5.176 1 97.06 104 SER A CA 1
ATOM 796 C C . SER A 1 104 ? 1.15 -18.094 -5.023 1 97.06 104 SER A C 1
ATOM 798 O O . SER A 1 104 ? 1.663 -19.203 -5.191 1 97.06 104 SER A O 1
ATOM 800 N N . VAL A 1 105 ? -0.131 -17.969 -4.801 1 95.75 105 VAL A N 1
ATOM 801 C CA . VAL A 1 105 ? -0.982 -19.141 -4.648 1 95.75 105 VAL A CA 1
ATOM 802 C C . VAL A 1 105 ? -1.093 -19.875 -5.984 1 95.75 105 VAL A C 1
ATOM 804 O O . VAL A 1 105 ? -1.383 -21.078 -6.02 1 95.75 105 VAL A O 1
ATOM 807 N N . ALA A 1 106 ? -0.792 -19.219 -7.051 1 95.38 106 ALA A N 1
ATOM 808 C CA . ALA A 1 106 ? -0.915 -19.75 -8.398 1 95.38 106 ALA A CA 1
ATOM 809 C C . ALA A 1 106 ? 0.033 -20.938 -8.602 1 95.38 106 ALA A C 1
ATOM 811 O O . ALA A 1 106 ? -0.14 -21.719 -9.539 1 95.38 106 ALA A O 1
ATOM 812 N N . VAL A 1 107 ? 1.024 -21.047 -7.742 1 96.38 107 VAL A N 1
ATOM 813 C CA . VAL A 1 107 ? 2.041 -22.078 -7.918 1 96.38 107 VAL A CA 1
ATOM 814 C C . VAL A 1 107 ? 1.481 -23.438 -7.492 1 96.38 107 VAL A C 1
ATOM 816 O O . VAL A 1 107 ? 2.037 -24.484 -7.844 1 96.38 107 VAL A O 1
ATOM 819 N N . LEU A 1 108 ? 0.442 -23.484 -6.809 1 95.06 108 LEU A N 1
ATOM 820 C CA . LEU A 1 108 ? -0.075 -24.719 -6.215 1 95.06 108 LEU A CA 1
ATOM 821 C C . LEU A 1 108 ? -0.552 -25.672 -7.293 1 95.06 108 LEU A C 1
ATOM 823 O O . LEU A 1 108 ? -1.13 -25.25 -8.297 1 95.06 108 LEU A O 1
ATOM 827 N N . GLU A 1 109 ? -0.455 -26.875 -7.062 1 92.75 109 GLU A N 1
ATOM 828 C CA . GLU A 1 109 ? -0.708 -27.938 -8.023 1 92.75 109 GLU A CA 1
ATOM 829 C C . GLU A 1 109 ? -2.186 -28 -8.398 1 92.75 109 GLU A C 1
ATOM 831 O O . GLU A 1 109 ? -2.529 -28.312 -9.539 1 92.75 109 GLU A O 1
ATOM 836 N N . LYS A 1 110 ? -2.979 -27.719 -7.535 1 91.88 110 LYS A N 1
ATOM 837 C CA . LYS A 1 110 ? -4.414 -27.906 -7.73 1 91.88 110 LYS A CA 1
ATOM 838 C C . LYS A 1 110 ? -4.926 -27.062 -8.898 1 91.88 110 LYS A C 1
ATOM 840 O O . LYS A 1 110 ? -5.973 -27.375 -9.477 1 91.88 110 LYS A O 1
ATOM 845 N N . TYR A 1 111 ? -4.23 -26.094 -9.266 1 93.31 111 TYR A N 1
ATOM 846 C CA . TYR A 1 111 ? -4.703 -25.234 -10.352 1 93.31 111 TYR A CA 1
ATOM 847 C C . TYR A 1 111 ? -4.188 -25.734 -11.695 1 93.31 111 TYR A C 1
ATOM 849 O O . TYR A 1 111 ? -4.613 -25.234 -12.75 1 93.31 111 TYR A O 1
ATOM 857 N N . TRP A 1 112 ? -3.322 -26.688 -11.648 1 92.75 112 TRP A N 1
ATOM 858 C CA . TRP A 1 112 ? -2.604 -27.062 -12.867 1 92.75 112 TRP A CA 1
ATOM 859 C C . TRP A 1 112 ? -2.799 -28.547 -13.188 1 92.75 112 TRP A C 1
ATOM 861 O O . TRP A 1 112 ? -2.357 -29.016 -14.234 1 92.75 112 TRP A O 1
ATOM 871 N N . ASP A 1 113 ? -3.504 -29.172 -12.359 1 88.31 113 ASP A N 1
ATOM 872 C CA . ASP A 1 113 ? -3.697 -30.625 -12.5 1 88.31 113 ASP A CA 1
ATOM 873 C C . ASP A 1 113 ? -4.469 -30.938 -13.773 1 88.31 113 ASP A C 1
ATOM 875 O O . ASP A 1 113 ? -4.227 -31.969 -14.406 1 88.31 113 ASP A O 1
ATOM 879 N N . GLU A 1 114 ? -5.27 -30.031 -14.203 1 87.81 114 GLU A N 1
ATOM 880 C CA . GLU A 1 114 ? -6.129 -30.328 -15.344 1 87.81 114 GLU A CA 1
ATOM 881 C C . GLU A 1 114 ? -5.516 -29.812 -16.641 1 87.81 114 GLU A C 1
ATOM 883 O O . GLU A 1 114 ? -6.008 -30.109 -17.734 1 87.81 114 GLU A O 1
ATOM 888 N N . PHE A 1 115 ? -4.5 -29.062 -16.516 1 91.19 115 PHE A N 1
ATOM 889 C CA . PHE A 1 115 ? -3.908 -28.5 -17.734 1 91.19 115 PHE A CA 1
ATOM 890 C C . PHE A 1 115 ? -3.102 -29.562 -18.484 1 91.19 115 PHE A C 1
ATOM 892 O O . PHE A 1 115 ? -2.211 -30.188 -17.906 1 91.19 115 PHE A O 1
ATOM 899 N N . ASP A 1 116 ? -3.479 -29.766 -19.75 1 90.75 116 ASP A N 1
ATOM 900 C CA . ASP A 1 116 ? -2.758 -30.641 -20.672 1 90.75 116 ASP A CA 1
ATOM 901 C C . ASP A 1 116 ? -2.348 -29.906 -21.938 1 90.75 116 ASP A C 1
ATOM 903 O O . ASP A 1 116 ? -3.186 -29.625 -22.797 1 90.75 116 ASP A O 1
ATOM 907 N N . PRO A 1 117 ? -1.085 -29.625 -22 1 88.12 117 PRO A N 1
ATOM 908 C CA . PRO A 1 117 ? -0.637 -28.828 -23.141 1 88.12 117 PRO A CA 1
ATOM 909 C C . PRO A 1 117 ? -0.859 -29.531 -24.484 1 88.12 117 PRO A C 1
ATOM 911 O O . PRO A 1 117 ? -0.818 -28.891 -25.531 1 88.12 117 PRO A O 1
ATOM 914 N N . ALA A 1 118 ? -1.071 -30.797 -24.516 1 90.19 118 ALA A N 1
ATOM 915 C CA . ALA A 1 118 ? -1.362 -31.547 -25.734 1 90.19 118 ALA A CA 1
ATOM 916 C C . ALA A 1 118 ? -2.814 -31.359 -26.156 1 90.19 118 ALA A C 1
ATOM 918 O O . ALA A 1 118 ? -3.17 -31.625 -27.312 1 90.19 118 ALA A O 1
ATOM 919 N N . LYS A 1 119 ? -3.598 -30.859 -25.312 1 90.38 119 LYS A N 1
ATOM 920 C CA . LYS A 1 119 ? -5.035 -30.812 -25.578 1 90.38 119 LYS A CA 1
ATOM 921 C C . LYS A 1 119 ? -5.543 -29.375 -25.594 1 90.38 119 LYS A C 1
ATOM 923 O O . LYS A 1 119 ? -6.617 -29.094 -26.141 1 90.38 119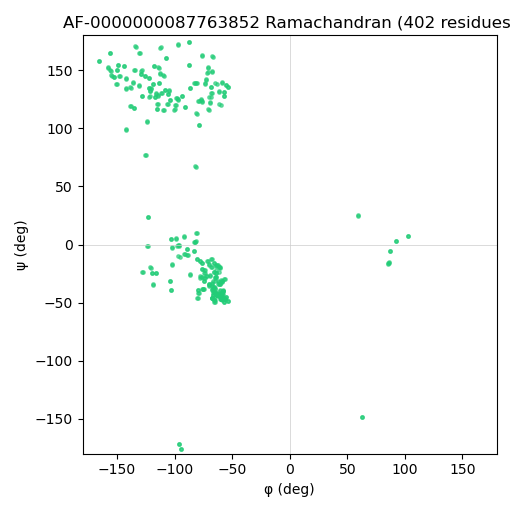 LYS A O 1
ATOM 928 N N . GLU A 1 120 ? -4.844 -28.531 -24.938 1 87.56 120 GLU A N 1
ATOM 929 C CA . GLU A 1 120 ? -5.32 -27.156 -24.812 1 87.56 120 GLU A CA 1
ATOM 930 C C . GLU A 1 120 ? -4.164 -26.156 -24.875 1 87.56 120 GLU A C 1
ATOM 932 O O . GLU A 1 120 ? -3.115 -26.375 -24.266 1 87.56 120 GLU A O 1
ATOM 937 N N . ASN A 1 121 ? -4.531 -25.156 -25.703 1 87.88 121 ASN A N 1
ATOM 938 C CA . ASN A 1 121 ? -3.498 -24.125 -25.734 1 87.88 121 ASN A CA 1
ATOM 939 C C . ASN A 1 121 ? -3.527 -23.25 -24.484 1 87.88 121 ASN A C 1
ATOM 941 O O . ASN A 1 121 ? -4.531 -23.219 -23.766 1 87.88 121 ASN A O 1
ATOM 945 N N . LEU A 1 122 ? -2.463 -22.547 -24.25 1 89 122 LEU A N 1
ATOM 946 C CA . LEU A 1 122 ? -2.275 -21.797 -23.016 1 89 122 LEU A CA 1
ATOM 947 C C . LEU A 1 122 ? -3.283 -20.656 -22.906 1 89 122 LEU A C 1
ATOM 949 O O . LEU A 1 122 ? -3.746 -20.328 -21.812 1 89 122 LEU A O 1
ATOM 953 N N . GLU A 1 123 ? -3.57 -20.062 -24.031 1 86.81 123 GLU A N 1
ATOM 954 C CA . GLU A 1 123 ? -4.52 -18.953 -24.016 1 86.81 123 GLU A CA 1
ATOM 955 C C . GLU A 1 123 ? -5.879 -19.391 -23.484 1 86.81 123 GLU A C 1
ATOM 957 O O . GLU A 1 123 ? -6.465 -18.719 -22.641 1 86.81 123 GLU A O 1
ATOM 962 N N . ASN A 1 124 ? -6.289 -20.484 -23.969 1 87.88 124 ASN A N 1
ATOM 963 C CA . ASN A 1 124 ? -7.57 -21.016 -23.5 1 87.88 124 ASN A CA 1
ATOM 964 C C . ASN A 1 124 ? -7.52 -21.391 -22.031 1 87.88 124 ASN A C 1
ATOM 966 O O . ASN A 1 124 ? -8.453 -21.109 -21.281 1 87.88 124 ASN A O 1
ATOM 970 N N . TYR A 1 125 ? -6.457 -21.906 -21.656 1 90.5 125 TYR A N 1
ATOM 971 C CA . TYR A 1 125 ? -6.355 -22.344 -20.266 1 90.5 125 TYR A CA 1
ATOM 972 C C . TYR A 1 125 ? -6.203 -21.141 -19.344 1 90.5 125 TYR A C 1
ATOM 974 O O . TYR A 1 125 ? -6.641 -21.188 -18.188 1 90.5 125 TYR A O 1
ATOM 982 N N . ALA A 1 126 ? -5.633 -20.109 -19.875 1 87.81 126 ALA A N 1
ATOM 983 C CA . ALA A 1 126 ? -5.395 -18.922 -19.047 1 87.81 126 ALA A CA 1
ATOM 984 C C . ALA A 1 126 ? -6.699 -18.375 -18.484 1 87.81 126 ALA A C 1
ATOM 986 O O . ALA A 1 126 ? -6.766 -18 -17.312 1 87.81 126 ALA A O 1
ATOM 987 N N . VAL A 1 127 ? -7.68 -18.344 -19.203 1 84.12 127 VAL A N 1
ATOM 988 C CA . VAL A 1 127 ? -8.977 -17.828 -18.766 1 84.12 127 VAL A CA 1
ATOM 989 C C . VAL A 1 127 ? -9.562 -18.75 -17.703 1 84.12 127 VAL A C 1
ATOM 991 O O . VAL A 1 127 ? -10.055 -18.266 -16.672 1 84.12 127 VAL A O 1
ATOM 994 N N . LYS A 1 128 ? -9.508 -20.047 -17.969 1 87.38 128 LYS A N 1
ATOM 995 C CA . LYS A 1 128 ? -9.992 -21.031 -17 1 87.38 128 LYS A CA 1
ATOM 996 C C . LYS A 1 128 ? -9.219 -20.922 -15.68 1 87.38 128 LYS A C 1
ATOM 998 O O . LYS A 1 128 ? -9.82 -20.969 -14.602 1 87.38 128 LYS A O 1
ATOM 1003 N N . PHE A 1 129 ? -7.973 -20.797 -15.883 1 90.5 129 PHE A N 1
ATOM 1004 C CA . PHE A 1 129 ? -7.062 -20.703 -14.742 1 90.5 129 PHE A CA 1
ATOM 1005 C C . PHE A 1 129 ? -7.398 -19.5 -13.875 1 90.5 129 PHE A C 1
ATOM 1007 O O . PHE A 1 129 ? -7.52 -19.609 -12.656 1 90.5 129 PHE A O 1
ATOM 1014 N N . ILE A 1 130 ? -7.605 -18.344 -14.406 1 85.5 130 ILE A N 1
ATOM 1015 C CA . ILE A 1 130 ? -7.898 -17.109 -13.672 1 85.5 130 ILE A CA 1
ATOM 1016 C C . ILE A 1 130 ? -9.211 -17.266 -12.906 1 85.5 130 ILE A C 1
ATOM 1018 O O . ILE A 1 130 ? -9.297 -16.906 -11.734 1 85.5 130 ILE A O 1
ATOM 1022 N N . ASN A 1 131 ? -10.164 -17.844 -13.539 1 85.31 131 ASN A N 1
ATOM 1023 C CA . ASN A 1 131 ? -11.461 -18.031 -12.906 1 85.31 131 ASN A CA 1
ATOM 1024 C C . ASN A 1 131 ? -11.375 -19 -11.727 1 85.31 131 ASN A C 1
ATOM 1026 O O . ASN A 1 131 ? -12.109 -18.844 -10.742 1 85.31 131 ASN A O 1
ATOM 1030 N N . LYS A 1 132 ? -10.477 -19.906 -11.859 1 88.62 132 LYS A N 1
ATOM 1031 C CA . LYS A 1 132 ? -10.305 -20.922 -10.828 1 88.62 132 LYS A CA 1
ATOM 1032 C C . LYS A 1 132 ? -9.508 -20.375 -9.641 1 88.62 132 LYS A C 1
ATOM 1034 O O . LYS A 1 132 ? -9.836 -20.656 -8.492 1 88.62 132 LYS A O 1
ATOM 1039 N N . VAL A 1 133 ? -8.492 -19.625 -9.922 1 92.06 133 VAL A N 1
ATOM 1040 C CA . VAL A 1 133 ? -7.547 -19.25 -8.883 1 92.06 133 VAL A CA 1
ATOM 1041 C C . VAL A 1 133 ? -8.031 -18 -8.172 1 92.06 133 VAL A C 1
ATOM 1043 O O . VAL A 1 133 ? -7.746 -17.781 -6.988 1 92.06 133 VAL A O 1
ATOM 1046 N N . GLN A 1 134 ? -8.82 -17.141 -8.773 1 88.94 134 GLN A N 1
ATOM 1047 C CA . GLN A 1 134 ? -9.195 -15.828 -8.266 1 88.94 134 GLN A CA 1
ATOM 1048 C C . GLN A 1 134 ? -9.945 -15.945 -6.945 1 88.94 134 GLN A C 1
ATOM 1050 O O . GLN A 1 134 ? -9.633 -15.234 -5.984 1 88.94 134 GLN A O 1
ATOM 1055 N N . PRO A 1 135 ? -10.898 -16.891 -6.848 1 89.75 135 PRO A N 1
ATOM 1056 C CA . PRO A 1 135 ? -11.594 -17.016 -5.566 1 89.75 135 PRO A CA 1
ATOM 1057 C C . PRO A 1 135 ? -10.656 -17.391 -4.422 1 89.75 135 PRO A C 1
ATOM 1059 O O . PRO A 1 135 ? -10.867 -16.984 -3.281 1 89.75 135 PRO A O 1
ATOM 1062 N N . ASP A 1 136 ? -9.641 -18.125 -4.719 1 92.75 136 ASP A N 1
ATOM 1063 C CA . ASP A 1 136 ? -8.68 -18.547 -3.705 1 92.75 136 ASP A CA 1
ATOM 1064 C C . ASP A 1 136 ? -7.734 -17.422 -3.33 1 92.75 136 ASP A C 1
ATOM 1066 O O . ASP A 1 136 ? -7.16 -17.406 -2.24 1 92.75 136 ASP A O 1
ATOM 1070 N N . MET A 1 137 ? -7.492 -16.516 -4.223 1 93.19 137 MET A N 1
ATOM 1071 C CA . MET A 1 137 ? -6.703 -15.336 -3.914 1 93.19 137 MET A CA 1
ATOM 1072 C C . MET A 1 137 ? -7.441 -14.422 -2.939 1 93.19 137 MET A C 1
ATOM 1074 O O . MET A 1 137 ? -6.82 -13.789 -2.086 1 93.19 137 MET A O 1
ATOM 1078 N N . GLY A 1 138 ? -8.719 -14.328 -3.133 1 92.69 138 GLY A N 1
ATOM 1079 C CA . GLY A 1 138 ? -9.594 -13.742 -2.135 1 92.69 138 GLY A CA 1
ATOM 1080 C C . GLY A 1 138 ? -9.289 -12.281 -1.862 1 92.69 138 GLY A C 1
ATOM 1081 O O . GLY A 1 138 ? -8.992 -11.516 -2.785 1 92.69 138 GLY A O 1
ATOM 1082 N N . VAL A 1 139 ? -9.555 -11.875 -0.528 1 93.94 139 VAL A N 1
ATOM 1083 C CA . VAL A 1 139 ? -9.398 -10.492 -0.091 1 93.94 139 VAL A CA 1
ATOM 1084 C C . VAL A 1 139 ? -8.539 -10.438 1.167 1 93.94 139 VAL A C 1
ATOM 1086 O O . VAL A 1 139 ? -8.508 -11.398 1.946 1 93.94 139 VAL A O 1
ATOM 1089 N N . SER A 1 140 ? -7.855 -9.375 1.289 1 96.88 140 SER A N 1
ATOM 1090 C CA . SER A 1 140 ? -7 -9.203 2.459 1 96.88 140 SER A CA 1
ATOM 1091 C C . SER A 1 140 ? -7.828 -9.031 3.729 1 96.88 140 SER A C 1
ATOM 1093 O O . SER A 1 140 ? -8.812 -8.289 3.738 1 96.88 140 SER A O 1
ATOM 1095 N N . ARG A 1 141 ? -7.43 -9.695 4.746 1 97.56 141 ARG A N 1
ATOM 1096 C CA . ARG A 1 141 ? -7.988 -9.5 6.078 1 97.56 141 ARG A CA 1
ATOM 1097 C C . ARG A 1 141 ? -7.047 -8.68 6.957 1 97.56 141 ARG A C 1
ATOM 1099 O O . ARG A 1 141 ? -7.492 -7.91 7.805 1 97.56 141 ARG A O 1
ATOM 1106 N N . GLN A 1 142 ? -5.785 -9.008 6.754 1 98.62 142 GLN A N 1
ATOM 1107 C CA . GLN A 1 142 ? -4.758 -8.281 7.5 1 98.62 142 GLN A CA 1
ATOM 1108 C C . GLN A 1 142 ? -3.453 -8.211 6.711 1 98.62 142 GLN A C 1
ATOM 1110 O O . GLN A 1 142 ? -3.053 -9.195 6.078 1 98.62 142 GLN A O 1
ATOM 1115 N N . LEU A 1 143 ? -2.82 -7.09 6.723 1 98.81 143 LEU A N 1
ATOM 1116 C CA . LEU A 1 143 ? -1.507 -6.859 6.133 1 98.81 143 LEU A CA 1
ATOM 1117 C C . LEU A 1 143 ? -0.618 -6.062 7.082 1 98.81 143 LEU A C 1
ATOM 1119 O O . LEU A 1 143 ? -0.965 -4.945 7.473 1 98.81 143 LEU A O 1
ATOM 1123 N N . GLN A 1 144 ? 0.446 -6.691 7.465 1 98.88 144 GLN A N 1
ATOM 1124 C CA . GLN A 1 144 ? 1.412 -6.016 8.328 1 98.88 144 GLN A CA 1
ATOM 1125 C C . GLN A 1 144 ? 2.793 -5.977 7.676 1 98.88 144 GLN A C 1
ATOM 1127 O O . GLN A 1 144 ? 3.332 -7.016 7.289 1 98.88 144 GLN A O 1
ATOM 1132 N N . VAL A 1 145 ? 3.352 -4.789 7.605 1 98.88 145 VAL A N 1
ATOM 1133 C CA . VAL A 1 145 ? 4.691 -4.613 7.051 1 98.88 145 VAL A CA 1
ATOM 1134 C C . VAL A 1 145 ? 5.602 -3.971 8.094 1 98.88 145 VAL A C 1
ATOM 1136 O O . VAL A 1 145 ? 5.223 -2.992 8.742 1 98.88 145 VAL A O 1
ATOM 1139 N N . ILE A 1 146 ? 6.73 -4.52 8.266 1 98.88 146 ILE A N 1
ATOM 1140 C CA . ILE A 1 146 ? 7.816 -3.922 9.039 1 98.88 146 ILE A CA 1
ATOM 1141 C C . ILE A 1 146 ? 8.906 -3.42 8.094 1 98.88 146 ILE A C 1
ATOM 1143 O O . ILE A 1 146 ? 9.461 -4.195 7.309 1 98.88 146 ILE A O 1
ATOM 1147 N N . TYR A 1 147 ? 9.156 -2.172 8.18 1 98.38 147 TYR A N 1
ATOM 1148 C CA . TYR A 1 147 ? 10.164 -1.53 7.34 1 98.38 147 TYR A CA 1
ATOM 1149 C C . TYR A 1 147 ? 11.484 -1.375 8.086 1 98.38 147 TYR A C 1
ATOM 1151 O O . TYR A 1 147 ? 11.531 -0.762 9.156 1 98.38 147 TYR A O 1
ATOM 1159 N N . LEU A 1 148 ? 12.555 -1.88 7.469 1 97.94 148 LEU A N 1
ATOM 1160 C CA . LEU A 1 148 ? 13.82 -1.917 8.195 1 97.94 148 LEU A CA 1
ATOM 1161 C C . LEU A 1 148 ? 14.883 -1.088 7.477 1 97.94 148 LEU A C 1
ATOM 1163 O O . LEU A 1 148 ? 15.781 -0.544 8.117 1 97.94 148 LEU A O 1
ATOM 1167 N N . ARG A 1 149 ? 14.797 -1.097 6.137 1 96.94 149 ARG A N 1
ATOM 1168 C CA . ARG A 1 149 ? 15.766 -0.357 5.332 1 96.94 149 ARG A CA 1
ATOM 1169 C C . ARG A 1 149 ? 15.109 0.241 4.094 1 96.94 149 ARG A C 1
ATOM 1171 O O . ARG A 1 149 ? 14.109 -0.287 3.6 1 96.94 149 ARG A O 1
ATOM 1178 N N . ALA A 1 150 ? 15.727 1.315 3.646 1 95.19 150 ALA A N 1
ATOM 1179 C CA . ALA A 1 150 ? 15.219 1.979 2.447 1 95.19 150 ALA A CA 1
ATOM 1180 C C . ALA A 1 150 ? 15.695 1.266 1.185 1 95.19 150 ALA A C 1
ATOM 1182 O O . ALA A 1 150 ? 16.828 0.785 1.125 1 95.19 150 ALA A O 1
ATOM 1183 N N . LEU A 1 151 ? 14.797 1.16 0.246 1 95.75 151 LEU A N 1
ATOM 1184 C CA . LEU A 1 151 ? 15.164 0.73 -1.1 1 95.75 151 LEU A CA 1
ATOM 1185 C C . LEU A 1 151 ? 15.359 1.932 -2.02 1 95.75 151 LEU A C 1
ATOM 1187 O O . LEU A 1 151 ? 14.445 2.736 -2.197 1 95.75 151 LEU A O 1
ATOM 1191 N N . VAL A 1 152 ? 16.5 2.035 -2.646 1 94.5 152 VAL A N 1
ATOM 1192 C CA . VAL A 1 152 ? 16.828 3.223 -3.43 1 94.5 152 VAL A CA 1
ATOM 1193 C C . VAL A 1 152 ? 16.766 2.895 -4.918 1 94.5 152 VAL A C 1
ATOM 1195 O O . VAL A 1 152 ? 16.812 1.724 -5.305 1 94.5 152 VAL A O 1
ATOM 1198 N N . PRO A 1 153 ? 16.641 3.92 -5.723 1 94.06 153 PRO A N 1
ATOM 1199 C CA . PRO A 1 153 ? 16.516 3.686 -7.164 1 94.06 153 PRO A CA 1
ATOM 1200 C C . PRO A 1 153 ? 17.656 2.861 -7.738 1 94.06 153 PRO A C 1
ATOM 1202 O O . PRO A 1 153 ? 18.828 3.105 -7.41 1 94.06 153 PRO A O 1
ATOM 1205 N N . GLY A 1 154 ? 17.281 1.919 -8.602 1 95.88 154 GLY A N 1
ATOM 1206 C CA . GLY A 1 154 ? 18.266 1.072 -9.266 1 95.88 154 GLY A CA 1
ATOM 1207 C C . GLY A 1 154 ? 18.641 -0.145 -8.445 1 95.88 154 GLY A C 1
ATOM 1208 O O . GLY A 1 154 ? 19.219 -1.097 -8.969 1 95.88 154 GLY A O 1
ATOM 1209 N N . GLN A 1 155 ? 18.328 -0.13 -7.254 1 96.56 155 GLN A N 1
ATOM 1210 C CA . GLN A 1 155 ? 18.688 -1.24 -6.371 1 96.56 155 GLN A CA 1
ATOM 1211 C C . GLN A 1 155 ? 17.828 -2.469 -6.668 1 96.56 155 GLN A C 1
ATOM 1213 O O . GLN A 1 155 ? 16.625 -2.346 -6.941 1 96.56 155 GLN A O 1
ATOM 1218 N N . LYS A 1 156 ? 18.516 -3.598 -6.566 1 97.5 156 LYS A N 1
ATOM 1219 C CA . LYS A 1 156 ? 17.844 -4.887 -6.742 1 97.5 156 LYS A CA 1
ATOM 1220 C C . LYS A 1 156 ? 17.797 -5.66 -5.43 1 97.5 156 LYS A C 1
ATOM 1222 O O . LYS A 1 156 ? 18.797 -5.789 -4.73 1 97.5 156 LYS A O 1
ATOM 1227 N N . VAL A 1 157 ? 16.594 -6.129 -5.125 1 98.56 157 VAL A N 1
ATOM 1228 C CA . VAL A 1 157 ? 16.391 -6.996 -3.967 1 98.56 157 VAL A CA 1
ATOM 1229 C C . VAL A 1 157 ? 15.523 -8.188 -4.352 1 98.56 157 VAL A C 1
ATOM 1231 O O . VAL A 1 157 ? 15 -8.25 -5.469 1 98.56 157 VAL A O 1
ATOM 1234 N N . PHE A 1 158 ? 15.461 -9.141 -3.41 1 98.81 158 PHE A N 1
ATOM 1235 C CA . PHE A 1 158 ? 14.594 -10.297 -3.578 1 98.81 158 PHE A CA 1
ATOM 1236 C C . PHE A 1 158 ? 13.461 -10.289 -2.553 1 98.81 158 PHE A C 1
ATOM 1238 O O . PHE A 1 158 ? 13.672 -9.898 -1.401 1 98.81 158 PHE A O 1
ATOM 1245 N N . MET A 1 159 ? 12.336 -10.633 -3 1 98.88 159 MET A N 1
ATOM 1246 C CA . MET A 1 159 ? 11.203 -10.859 -2.115 1 98.88 159 MET A CA 1
ATOM 1247 C C . MET A 1 159 ? 10.852 -12.336 -2.041 1 98.88 159 MET A C 1
ATOM 1249 O O . MET A 1 159 ? 10.477 -12.945 -3.047 1 98.88 159 MET A O 1
ATOM 1253 N N . GLU A 1 160 ? 11 -12.867 -0.901 1 98.88 160 GLU A N 1
ATOM 1254 C CA . GLU A 1 160 ? 10.641 -14.258 -0.656 1 98.88 160 GLU A CA 1
ATOM 1255 C C . GLU A 1 160 ? 9.281 -14.367 0.032 1 98.88 160 GLU A C 1
ATOM 1257 O O . GLU A 1 160 ? 9.109 -13.875 1.149 1 98.88 160 GLU A O 1
ATOM 1262 N N . VAL A 1 161 ? 8.352 -14.961 -0.646 1 98.88 161 VAL A N 1
ATOM 1263 C CA . VAL A 1 161 ? 7.008 -15.164 -0.118 1 98.88 161 VAL A CA 1
ATOM 1264 C C . VAL A 1 161 ? 6.82 -16.625 0.275 1 98.88 161 VAL A C 1
ATOM 1266 O O . VAL A 1 161 ? 7.074 -17.531 -0.528 1 98.88 161 VAL A O 1
ATOM 1269 N N . ASN A 1 162 ? 6.348 -16.812 1.487 1 98.88 162 ASN A N 1
ATOM 1270 C CA . ASN A 1 162 ? 6.047 -18.141 2.002 1 98.88 162 ASN A CA 1
ATOM 1271 C C . ASN A 1 162 ? 4.555 -18.328 2.258 1 98.88 162 ASN A C 1
ATOM 1273 O O . ASN A 1 162 ? 3.951 -17.547 3.006 1 98.88 162 ASN A O 1
ATOM 1277 N N . LEU A 1 163 ? 3.986 -19.281 1.604 1 98.31 163 LEU A N 1
ATOM 1278 C CA . LEU A 1 163 ? 2.639 -19.703 1.962 1 98.31 163 LEU A CA 1
ATOM 1279 C C . LEU A 1 163 ? 2.662 -20.609 3.199 1 98.31 163 LEU A C 1
ATOM 1281 O O . LEU A 1 163 ? 2.934 -21.797 3.102 1 98.31 163 LEU A O 1
ATOM 1285 N N . VAL A 1 164 ? 2.305 -20.047 4.309 1 97 164 VAL A N 1
ATOM 1286 C CA . VAL A 1 164 ? 2.434 -20.703 5.609 1 97 164 VAL A CA 1
ATOM 1287 C C . VAL A 1 164 ? 1.287 -21.688 5.805 1 97 164 VAL A C 1
ATOM 1289 O O . VAL A 1 164 ? 1.48 -22.766 6.371 1 97 164 VAL A O 1
ATOM 1292 N N . SER A 1 165 ? 0.164 -21.25 5.355 1 94.31 165 SER A N 1
ATOM 1293 C CA . SER A 1 165 ? -1.024 -22.094 5.461 1 94.31 165 SER A CA 1
ATOM 1294 C C . SER A 1 165 ? -2.051 -21.734 4.391 1 94.31 165 SER A C 1
ATOM 1296 O O . SER A 1 165 ? -2.113 -20.594 3.936 1 94.31 165 SER A O 1
ATOM 1298 N N . SER A 1 166 ? -2.725 -22.703 3.934 1 93.31 166 SER A N 1
ATOM 1299 C CA . SER A 1 166 ? -3.826 -22.547 2.988 1 93.31 166 SER A CA 1
ATOM 1300 C C . SER A 1 166 ? -4.957 -23.531 3.295 1 93.31 166 SER A C 1
ATOM 1302 O O . SER A 1 166 ? -4.871 -24.703 2.955 1 93.31 166 SER A O 1
ATOM 1304 N N . SER A 1 167 ? -5.91 -23 3.951 1 92.44 167 SER A N 1
ATOM 1305 C CA . SER A 1 167 ? -7.098 -23.797 4.258 1 92.44 167 SER A CA 1
ATOM 1306 C C . SER A 1 167 ? -8.203 -23.547 3.24 1 92.44 167 SER A C 1
ATOM 1308 O O . SER A 1 167 ? -7.977 -22.922 2.207 1 92.44 167 SER A O 1
ATOM 1310 N N . LYS A 1 168 ? -9.391 -24.094 3.516 1 92.44 168 LYS A N 1
ATOM 1311 C CA . LYS A 1 168 ? -10.539 -23.906 2.637 1 92.44 168 LYS A CA 1
ATOM 1312 C C . LYS A 1 168 ? -10.961 -22.438 2.576 1 92.44 168 LYS A C 1
ATOM 1314 O O . LYS A 1 168 ? -11.398 -21.953 1.53 1 92.44 168 LYS A O 1
ATOM 1319 N N . ARG A 1 169 ? -10.664 -21.734 3.684 1 94.75 169 ARG A N 1
ATOM 1320 C CA . ARG A 1 169 ? -11.25 -20.391 3.742 1 94.75 169 ARG A CA 1
ATOM 1321 C C . ARG A 1 169 ? -10.164 -19.328 3.861 1 94.75 169 ARG A C 1
ATOM 1323 O O . ARG A 1 169 ? -10.422 -18.141 3.605 1 94.75 169 ARG A O 1
ATOM 1330 N N . PHE A 1 170 ? -9.008 -19.75 4.293 1 96 170 PHE A N 1
ATOM 1331 C CA . PHE A 1 170 ? -8.008 -18.734 4.613 1 96 170 PHE A CA 1
ATOM 1332 C C . PHE A 1 170 ? -6.648 -19.109 4.047 1 96 170 PHE A C 1
ATOM 1334 O O . PHE A 1 170 ? -6.359 -20.297 3.861 1 96 170 PHE A O 1
ATOM 1341 N N . ALA A 1 171 ? -5.91 -18.156 3.746 1 97.31 171 ALA A N 1
ATOM 1342 C CA . ALA A 1 171 ? -4.496 -18.312 3.428 1 97.31 171 ALA A CA 1
ATOM 1343 C C . ALA A 1 171 ? -3.645 -17.312 4.215 1 97.31 171 ALA A C 1
ATOM 1345 O O . ALA A 1 171 ? -4.031 -16.156 4.387 1 97.31 171 ALA A O 1
ATOM 1346 N N . THR A 1 172 ? -2.547 -17.781 4.738 1 98.25 172 THR A N 1
ATOM 1347 C CA . THR A 1 172 ? -1.612 -16.938 5.48 1 98.25 172 THR A CA 1
ATOM 1348 C C . THR A 1 172 ? -0.234 -16.953 4.824 1 98.25 172 THR A C 1
ATOM 1350 O O . THR A 1 172 ? 0.291 -18.016 4.496 1 98.25 172 THR A O 1
ATOM 1353 N N . TYR A 1 173 ? 0.339 -15.789 4.695 1 98.75 173 TYR A N 1
ATOM 1354 C CA . TYR A 1 173 ? 1.653 -15.641 4.078 1 98.75 173 TYR A CA 1
ATOM 1355 C C . TYR A 1 173 ? 2.607 -14.898 5.004 1 98.75 173 TYR A C 1
ATOM 1357 O O . TYR A 1 173 ? 2.193 -14 5.738 1 98.75 173 TYR A O 1
ATOM 1365 N N . THR A 1 174 ? 3.842 -15.258 4.977 1 98.88 174 THR A N 1
ATOM 1366 C CA . THR A 1 174 ? 4.945 -14.422 5.449 1 98.88 174 THR A CA 1
ATOM 1367 C C . THR A 1 174 ? 5.902 -14.102 4.305 1 98.88 174 THR A C 1
ATOM 1369 O O . THR A 1 174 ? 5.945 -14.812 3.303 1 98.88 174 THR A O 1
ATOM 1372 N N . ALA A 1 175 ? 6.598 -12.992 4.422 1 98.88 175 ALA A N 1
ATOM 1373 C CA . ALA A 1 175 ? 7.547 -12.625 3.375 1 98.88 175 ALA A CA 1
ATOM 1374 C C . ALA A 1 175 ? 8.633 -11.695 3.914 1 98.88 175 ALA A C 1
ATOM 1376 O O . ALA A 1 175 ? 8.492 -11.133 5 1 98.88 175 ALA A O 1
ATOM 1377 N N . ARG A 1 176 ? 9.648 -11.594 3.129 1 98.88 176 ARG A N 1
ATOM 1378 C CA . ARG A 1 176 ? 10.727 -10.641 3.398 1 98.88 176 ARG A CA 1
ATOM 1379 C C . ARG A 1 176 ? 11.375 -10.172 2.104 1 98.88 176 ARG A C 1
ATOM 1381 O O . ARG A 1 176 ? 11.383 -10.891 1.106 1 98.88 176 ARG A O 1
ATOM 1388 N N . MET A 1 177 ? 11.852 -8.992 2.125 1 98.88 177 MET A N 1
ATOM 1389 C CA . MET A 1 177 ? 12.727 -8.461 1.088 1 98.88 177 MET A CA 1
ATOM 1390 C C . MET A 1 177 ? 14.172 -8.398 1.573 1 98.88 177 MET A C 1
ATOM 1392 O O . MET A 1 177 ? 14.438 -7.973 2.699 1 98.88 177 MET A O 1
ATOM 1396 N N . TYR A 1 178 ? 15.016 -8.875 0.75 1 98.81 178 TYR A N 1
ATOM 1397 C CA . TYR A 1 178 ? 16.422 -8.945 1.147 1 98.81 178 TYR A CA 1
ATOM 1398 C C . TYR A 1 178 ? 17.328 -8.789 -0.06 1 98.81 178 TYR A C 1
ATOM 1400 O O . TYR A 1 178 ? 16.922 -9.039 -1.195 1 98.81 178 TYR A O 1
ATOM 1408 N N . ASP A 1 179 ? 18.531 -8.305 0.243 1 98.25 179 ASP A N 1
ATOM 1409 C CA . ASP A 1 179 ? 19.484 -8.148 -0.857 1 98.25 179 ASP A CA 1
ATOM 1410 C C . ASP A 1 179 ? 20.391 -9.375 -0.98 1 98.25 179 ASP A C 1
ATOM 1412 O O . ASP A 1 179 ? 20.188 -10.375 -0.293 1 98.25 179 ASP A O 1
ATOM 1416 N N . GLU A 1 180 ? 21.344 -9.32 -1.883 1 96.94 180 GLU A N 1
ATOM 1417 C CA . GLU A 1 180 ? 22.203 -10.453 -2.199 1 96.94 180 GLU A CA 1
ATOM 1418 C C . GLU A 1 180 ? 23.062 -10.844 -1.001 1 96.94 180 GLU A C 1
ATOM 1420 O O . GLU A 1 180 ? 23.516 -11.984 -0.899 1 96.94 180 GLU A O 1
ATOM 1425 N N . GLN A 1 181 ? 23.281 -9.906 -0.143 1 97.56 181 GLN A N 1
ATOM 1426 C CA . GLN A 1 181 ? 24.109 -10.164 1.031 1 97.56 181 GLN A CA 1
ATOM 1427 C C . GLN A 1 181 ? 23.266 -10.68 2.193 1 97.56 181 GLN A C 1
ATOM 1429 O O . GLN A 1 181 ? 23.797 -10.984 3.264 1 97.56 181 GLN A O 1
ATOM 1434 N N . GLY A 1 182 ? 22.047 -10.742 2.018 1 97.38 182 GLY A N 1
ATOM 1435 C CA . GLY A 1 182 ? 21.156 -11.281 3.037 1 97.38 182 GLY A CA 1
ATOM 1436 C C . GLY A 1 182 ? 20.609 -10.219 3.973 1 97.38 182 GLY A C 1
ATOM 1437 O O . GLY A 1 182 ? 19.875 -10.539 4.914 1 97.38 182 GLY A O 1
ATOM 1438 N N . ARG A 1 183 ? 20.969 -8.891 3.713 1 97.88 183 ARG A N 1
ATOM 1439 C CA . ARG A 1 183 ? 20.391 -7.824 4.527 1 97.88 183 ARG A CA 1
ATOM 1440 C C . ARG A 1 183 ? 18.906 -7.664 4.254 1 97.88 183 ARG A C 1
ATOM 1442 O O . ARG A 1 183 ? 18.484 -7.531 3.102 1 97.88 183 ARG A O 1
ATOM 1449 N N . VAL A 1 184 ? 18.094 -7.707 5.332 1 98.75 184 VAL A N 1
ATOM 1450 C CA . VAL A 1 184 ? 16.641 -7.641 5.215 1 98.75 184 VAL A CA 1
ATOM 1451 C C . VAL A 1 184 ? 16.188 -6.184 5.195 1 98.75 184 VAL A C 1
ATOM 1453 O O . VAL A 1 184 ? 16.656 -5.371 5.996 1 98.75 184 VAL A O 1
ATOM 1456 N N . TYR A 1 185 ? 15.289 -5.883 4.273 1 98.56 185 TYR A N 1
ATOM 1457 C CA . TYR A 1 185 ? 14.797 -4.52 4.082 1 98.56 185 TYR A CA 1
ATOM 1458 C C . TYR A 1 185 ? 13.406 -4.355 4.668 1 98.56 185 TYR A C 1
ATOM 1460 O O . TYR A 1 185 ? 13.023 -3.256 5.078 1 98.56 185 TYR A O 1
ATOM 1468 N N . SER A 1 186 ? 12.656 -5.34 4.656 1 98.75 186 SER A N 1
ATOM 1469 C CA . SER A 1 186 ? 11.305 -5.352 5.207 1 98.75 186 SER A CA 1
ATOM 1470 C C . SER A 1 186 ? 10.781 -6.777 5.363 1 98.75 186 SER A C 1
ATOM 1472 O O . SER A 1 186 ? 11.312 -7.711 4.754 1 98.75 186 SER A O 1
ATOM 1474 N N . THR A 1 187 ? 9.812 -6.934 6.234 1 98.88 187 THR A N 1
ATOM 1475 C CA . THR A 1 187 ? 9.094 -8.188 6.406 1 98.88 187 THR A CA 1
ATOM 1476 C C . THR A 1 187 ? 7.586 -7.949 6.383 1 98.88 187 THR A C 1
ATOM 1478 O O . THR A 1 187 ? 7.129 -6.812 6.52 1 98.88 187 THR A O 1
ATOM 1481 N N . MET A 1 188 ? 6.887 -9.047 6.207 1 98.88 188 MET A N 1
ATOM 1482 C CA . MET A 1 188 ? 5.441 -8.898 6.07 1 98.88 188 MET A CA 1
ATOM 1483 C C . MET A 1 188 ? 4.715 -10.156 6.527 1 98.88 188 MET A C 1
ATOM 1485 O O . MET A 1 188 ? 5.199 -11.266 6.312 1 98.88 188 MET A O 1
ATOM 1489 N N . THR A 1 189 ? 3.578 -9.984 7.137 1 98.81 189 THR A N 1
ATOM 1490 C CA . THR A 1 189 ? 2.555 -11.016 7.301 1 98.81 189 THR A CA 1
ATOM 1491 C C . THR A 1 189 ? 1.257 -10.594 6.617 1 98.81 189 THR A C 1
ATOM 1493 O O . THR A 1 189 ? 0.862 -9.43 6.68 1 98.81 189 THR A O 1
ATOM 1496 N N . HIS A 1 190 ? 0.638 -11.516 5.961 1 98.88 190 HIS A N 1
ATOM 1497 C CA . HIS A 1 190 ? -0.576 -11.273 5.188 1 98.88 190 HIS A CA 1
ATOM 1498 C C . HIS A 1 190 ? -1.588 -12.398 5.387 1 98.88 190 HIS A C 1
ATOM 1500 O O . HIS A 1 190 ? -1.293 -13.562 5.102 1 98.88 190 HIS A O 1
ATOM 1506 N N . ASP A 1 191 ? -2.727 -12.039 5.902 1 98.56 191 ASP A N 1
ATOM 1507 C CA . ASP A 1 191 ? -3.83 -12.984 6.047 1 98.56 191 ASP A CA 1
ATOM 1508 C C . ASP A 1 191 ? -4.953 -12.672 5.059 1 98.56 191 ASP A C 1
ATOM 1510 O O . ASP A 1 191 ? -5.395 -11.523 4.953 1 98.56 191 ASP A O 1
ATOM 1514 N N . LYS A 1 192 ? -5.402 -13.719 4.406 1 97.44 192 LYS A N 1
ATOM 1515 C CA . LYS A 1 192 ? -6.418 -13.523 3.373 1 97.44 192 LYS A CA 1
ATOM 1516 C C . LYS A 1 192 ? -7.598 -14.469 3.576 1 97.44 192 LYS A C 1
ATOM 1518 O O . LYS A 1 192 ? -7.422 -15.594 4.055 1 97.44 192 LYS A O 1
ATOM 1523 N N . ALA A 1 193 ? -8.766 -13.969 3.221 1 96.12 193 ALA A N 1
ATOM 1524 C CA . ALA A 1 193 ? -9.984 -14.773 3.17 1 96.12 193 ALA A CA 1
ATOM 1525 C C . ALA A 1 193 ? -10.352 -15.125 1.729 1 96.12 193 ALA A C 1
ATOM 1527 O O . ALA A 1 193 ? -10.516 -14.227 0.894 1 96.12 193 ALA A O 1
ATOM 1528 N N . LYS A 1 194 ? -10.477 -16.391 1.492 1 94.56 194 LYS A N 1
ATOM 1529 C CA . LYS A 1 194 ? -10.922 -16.828 0.173 1 94.56 194 LYS A CA 1
ATOM 1530 C C . LYS A 1 194 ? -12.398 -16.5 -0.047 1 94.56 194 LYS A C 1
ATOM 1532 O O . LYS A 1 194 ? -13.141 -16.281 0.912 1 94.56 194 LYS A O 1
ATOM 1537 N N . THR A 1 195 ? -12.656 -16.328 -1.307 1 90.25 195 THR A N 1
ATOM 1538 C CA . THR A 1 195 ? -14.039 -15.977 -1.621 1 90.25 195 THR A CA 1
ATOM 1539 C C . THR A 1 195 ? -14.727 -17.094 -2.4 1 90.25 195 THR A C 1
ATOM 1541 O O . THR A 1 195 ? -14.055 -17.969 -2.969 1 90.25 195 THR A O 1
ATOM 1544 N N . GLU A 1 196 ? -16.062 -17.156 -2.225 1 75.62 196 GLU A N 1
ATOM 1545 C CA . GLU A 1 196 ? -16.828 -18.125 -2.99 1 75.62 196 GLU A CA 1
ATOM 1546 C C . GLU A 1 196 ? -17.141 -17.609 -4.387 1 75.62 196 GLU A C 1
ATOM 1548 O O . GLU A 1 196 ? -17.406 -16.422 -4.566 1 75.62 196 GLU A O 1
ATOM 1553 N N . PRO A 1 197 ? -17 -18.594 -5.34 1 63.75 197 PRO A N 1
ATOM 1554 C CA . PRO A 1 197 ? -17.344 -18.188 -6.703 1 63.75 197 PRO A CA 1
ATOM 1555 C C . PRO A 1 197 ? -18.734 -17.578 -6.812 1 63.75 197 PRO A C 1
ATOM 1557 O O . PRO A 1 197 ? -19.672 -18.047 -6.16 1 63.75 197 PRO A O 1
ATOM 1560 N N . GLY A 1 198 ? -18.844 -16.438 -7.559 1 56.5 198 GLY A N 1
ATOM 1561 C CA . GLY A 1 198 ? -20.156 -15.859 -7.801 1 56.5 198 GLY A CA 1
ATOM 1562 C C . GLY A 1 198 ? -20.609 -14.93 -6.688 1 56.5 198 GLY A C 1
ATOM 1563 O O . GLY A 1 198 ? -21.625 -14.234 -6.828 1 56.5 198 GLY A O 1
ATOM 1564 N N . ARG A 1 199 ? -19.953 -15.016 -5.5 1 49.97 199 ARG A N 1
ATOM 1565 C CA . ARG A 1 199 ? -20.391 -14.148 -4.406 1 49.97 199 ARG A CA 1
ATOM 1566 C C . ARG A 1 199 ? -19.5 -12.922 -4.297 1 49.97 199 ARG A C 1
ATOM 1568 O O . ARG A 1 199 ? -18.266 -13.023 -4.387 1 49.97 199 ARG A O 1
ATOM 1575 N N . VAL A 1 200 ? -20.141 -11.797 -4.453 1 46.28 200 VAL A N 1
ATOM 1576 C CA . VAL A 1 200 ? -19.422 -10.547 -4.227 1 46.28 200 VAL A CA 1
ATOM 1577 C C . VAL A 1 200 ? -18.906 -10.492 -2.789 1 46.28 200 VAL A C 1
ATOM 1579 O O . VAL A 1 200 ? -19.672 -10.703 -1.845 1 46.28 200 VAL A O 1
ATOM 1582 N N . SER A 1 201 ? -17.484 -10.383 -2.701 1 55.47 201 SER A N 1
ATOM 1583 C CA . SER A 1 201 ? -16.906 -10.391 -1.36 1 55.47 201 SER A CA 1
ATOM 1584 C C . SER A 1 201 ? -17.375 -9.188 -0.551 1 55.47 201 SER A C 1
ATOM 1586 O O . SER A 1 201 ? -17.531 -8.094 -1.095 1 55.47 201 SER A O 1
ATOM 1588 N N . LYS A 1 202 ? -17.703 -9.43 0.758 1 55.19 202 LYS A N 1
ATOM 1589 C CA . LYS A 1 202 ? -18.109 -8.359 1.671 1 55.19 202 LYS A CA 1
ATOM 1590 C C . LYS A 1 202 ? -16.891 -7.633 2.238 1 55.19 202 LYS A C 1
ATOM 1592 O O . LYS A 1 202 ? -17.031 -6.676 3 1 55.19 202 LYS A O 1
ATOM 1597 N N . LEU A 1 203 ? -15.531 -8.023 1.808 1 56.56 203 LEU A N 1
ATOM 1598 C CA . LEU A 1 203 ? -14.297 -7.426 2.318 1 56.56 203 LEU A CA 1
ATOM 1599 C C . LEU A 1 203 ? -13.539 -6.707 1.207 1 56.56 203 LEU A C 1
ATOM 1601 O O . LEU A 1 203 ? -13.633 -7.094 0.039 1 56.56 203 LEU A O 1
ATOM 1605 N N . MET B 1 1 ? 3.211 27.109 -17.25 1 60.75 1 MET B N 1
ATOM 1606 C CA . MET B 1 1 ? 3.881 26.906 -15.969 1 60.75 1 MET B CA 1
ATOM 1607 C C . MET B 1 1 ? 2.881 26.938 -14.82 1 60.75 1 MET B C 1
ATOM 1609 O O . MET B 1 1 ? 1.946 27.734 -14.828 1 60.75 1 MET B O 1
ATOM 1613 N N . VAL B 1 2 ? 2.791 25.797 -14.086 1 75.94 2 VAL B N 1
ATOM 1614 C CA . VAL B 1 2 ? 1.757 25.781 -13.055 1 75.94 2 VAL B CA 1
ATOM 1615 C C . VAL B 1 2 ? 2.123 26.766 -11.938 1 75.94 2 VAL B C 1
ATOM 1617 O O . VAL B 1 2 ? 3.303 26.938 -11.625 1 75.94 2 VAL B O 1
ATOM 1620 N N . ASP B 1 3 ? 1.188 27.594 -11.578 1 88.31 3 ASP B N 1
ATOM 1621 C CA . ASP B 1 3 ? 1.302 28.625 -10.539 1 88.31 3 ASP B CA 1
ATOM 1622 C C . ASP B 1 3 ? 0.864 28.078 -9.18 1 88.31 3 ASP B C 1
ATOM 1624 O O . ASP B 1 3 ? -0.287 27.656 -9.016 1 88.31 3 ASP B O 1
ATOM 1628 N N . MET B 1 4 ? 1.813 28.078 -8.266 1 88.38 4 MET B N 1
ATOM 1629 C CA . MET B 1 4 ? 1.54 27.547 -6.934 1 88.38 4 MET B CA 1
ATOM 1630 C C . MET B 1 4 ? 0.39 28.297 -6.273 1 88.38 4 MET B C 1
ATOM 1632 O O . MET B 1 4 ? -0.389 27.703 -5.52 1 88.38 4 MET B O 1
ATOM 1636 N N . ASN B 1 5 ? 0.271 29.5 -6.57 1 88.25 5 ASN B N 1
ATOM 1637 C CA . ASN B 1 5 ? -0.776 30.312 -5.961 1 88.25 5 ASN B CA 1
ATOM 1638 C C . ASN B 1 5 ? -2.164 29.75 -6.262 1 88.25 5 ASN B C 1
ATOM 1640 O O . ASN B 1 5 ? -3.072 29.859 -5.434 1 88.25 5 ASN B O 1
ATOM 1644 N N . GLU B 1 6 ? -2.283 29.156 -7.336 1 91.25 6 GLU B N 1
ATOM 1645 C CA . GLU B 1 6 ? -3.568 28.578 -7.699 1 91.25 6 GLU B CA 1
ATOM 1646 C C . GLU B 1 6 ? -3.891 27.375 -6.82 1 91.25 6 GLU B C 1
ATOM 1648 O O . GLU B 1 6 ? -5.047 27.156 -6.457 1 91.25 6 GLU B O 1
ATOM 1653 N N . TYR B 1 7 ? -2.896 26.656 -6.492 1 91.5 7 TYR B N 1
ATOM 1654 C CA . TYR B 1 7 ? -3.07 25.469 -5.656 1 91.5 7 TYR B CA 1
ATOM 1655 C C . TYR B 1 7 ? -3.381 25.859 -4.215 1 91.5 7 TYR B C 1
ATOM 1657 O O . TYR B 1 7 ? -4.07 25.125 -3.506 1 91.5 7 TYR B O 1
ATOM 1665 N N . LEU B 1 8 ? -2.928 27.016 -3.807 1 93.56 8 LEU B N 1
ATOM 1666 C CA . LEU B 1 8 ? -3.02 27.406 -2.402 1 93.56 8 LEU B CA 1
ATOM 1667 C C . LEU B 1 8 ? -4.148 28.406 -2.184 1 93.56 8 LEU B C 1
ATOM 1669 O O . LEU B 1 8 ? -4.332 28.906 -1.072 1 93.56 8 LEU B O 1
ATOM 1673 N N . ALA B 1 9 ? -4.855 28.656 -3.217 1 91.31 9 ALA B N 1
ATOM 1674 C CA . ALA B 1 9 ? -5.93 29.641 -3.143 1 91.31 9 ALA B CA 1
ATOM 1675 C C . ALA B 1 9 ? -6.93 29.281 -2.047 1 91.31 9 ALA B C 1
ATOM 1677 O O . ALA B 1 9 ? -7.422 28.156 -1.992 1 91.31 9 ALA B O 1
ATOM 1678 N N . GLY B 1 10 ? -7.254 30.219 -1.117 1 91.25 10 GLY B N 1
ATOM 1679 C CA . GLY B 1 10 ? -8.297 30.062 -0.112 1 91.25 10 GLY B CA 1
ATOM 1680 C C . GLY B 1 10 ? -7.805 29.391 1.153 1 91.25 10 GLY B C 1
ATOM 1681 O O . GLY B 1 10 ? -8.555 29.25 2.123 1 91.25 10 GLY B O 1
ATOM 1682 N N . ILE B 1 11 ? -6.621 28.953 1.177 1 93.81 11 ILE B N 1
ATOM 1683 C CA . ILE B 1 11 ? -6.062 28.266 2.334 1 93.81 11 ILE B CA 1
ATOM 1684 C C . ILE B 1 11 ? -5.703 29.281 3.418 1 93.81 11 ILE B C 1
ATOM 1686 O O . ILE B 1 11 ? -5.02 30.266 3.15 1 93.81 11 ILE B O 1
ATOM 1690 N N . GLN B 1 12 ? -6.246 29.078 4.629 1 93.31 12 GLN B N 1
ATOM 1691 C CA . GLN B 1 12 ? -6.023 29.938 5.785 1 93.31 12 GLN B CA 1
ATOM 1692 C C . GLN B 1 12 ? -5.512 29.125 6.98 1 93.31 12 GLN B C 1
ATOM 1694 O O . GLN B 1 12 ? -6.215 28.969 7.977 1 93.31 12 GLN B O 1
ATOM 1699 N N . PRO B 1 13 ? -4.234 28.766 6.969 1 93.75 13 PRO B N 1
ATOM 1700 C CA . PRO B 1 13 ? -3.719 27.828 7.961 1 93.75 13 PRO B CA 1
ATOM 1701 C C . PRO B 1 13 ? -3.654 28.422 9.367 1 93.75 13 PRO B C 1
ATOM 1703 O O . PRO B 1 13 ? -3.555 27.688 10.352 1 93.75 13 PRO B O 1
ATOM 1706 N N . LYS B 1 14 ? -3.705 29.703 9.555 1 91.06 14 LYS B N 1
ATOM 1707 C CA . LYS B 1 14 ? -3.635 30.312 10.883 1 91.06 14 LYS B CA 1
ATOM 1708 C C . LYS B 1 14 ? -4.973 30.203 11.609 1 91.06 14 LYS B C 1
ATOM 1710 O O . LYS B 1 14 ? -5.008 30.094 12.836 1 91.06 14 LYS B O 1
ATOM 1715 N N . THR B 1 15 ? -6.059 30.141 10.883 1 91.44 15 THR B N 1
ATOM 1716 C CA . THR B 1 15 ? -7.367 30.203 11.523 1 91.44 15 THR B CA 1
ATOM 1717 C C . THR B 1 15 ? -8.141 28.906 11.312 1 91.44 15 THR B C 1
ATOM 1719 O O . THR B 1 15 ? -9.109 28.625 12.023 1 91.44 15 THR B O 1
ATOM 1722 N N . VAL B 1 16 ? -7.809 28.203 10.258 1 95.06 16 VAL B N 1
ATOM 1723 C CA . VAL B 1 16 ? -8.5 26.953 9.93 1 95.06 16 VAL B CA 1
ATOM 1724 C C . VAL B 1 16 ? -7.527 25.781 10.023 1 95.06 16 VAL B C 1
ATOM 1726 O O . VAL B 1 16 ? -6.637 25.641 9.18 1 95.06 16 VAL B O 1
ATOM 1729 N N . LEU B 1 17 ? -7.766 24.875 10.922 1 96.25 17 LEU B N 1
ATOM 1730 C CA . LEU B 1 17 ? -6.84 23.781 11.172 1 96.25 17 LEU B CA 1
ATOM 1731 C C . LEU B 1 17 ? -6.766 22.844 9.961 1 96.25 17 LEU B C 1
ATOM 1733 O O . LEU B 1 17 ? -5.68 22.406 9.578 1 96.25 17 LEU B O 1
ATOM 1737 N N . GLU B 1 18 ? -7.914 22.578 9.328 1 96.69 18 GLU B N 1
ATOM 1738 C CA . GLU B 1 18 ? -7.969 21.719 8.148 1 96.69 18 GLU B CA 1
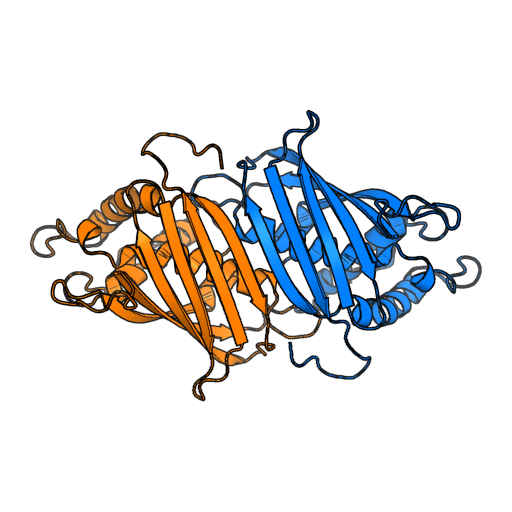ATOM 1739 C C . GLU B 1 18 ? -7.059 22.25 7.039 1 96.69 18 GLU B C 1
ATOM 1741 O O . GLU B 1 18 ? -6.492 21.469 6.273 1 96.69 18 GLU B O 1
ATOM 1746 N N . ASP B 1 19 ? -6.891 23.516 7.008 1 96.06 19 ASP B N 1
ATOM 1747 C CA . ASP B 1 19 ? -6.121 24.141 5.941 1 96.06 19 ASP B CA 1
ATOM 1748 C C . ASP B 1 19 ? -4.625 23.891 6.117 1 96.06 19 ASP B C 1
ATOM 1750 O O . ASP B 1 19 ? -3.854 24.016 5.164 1 96.06 19 ASP B O 1
ATOM 1754 N N . ARG B 1 20 ? -4.219 23.594 7.309 1 95.25 20 ARG B N 1
ATOM 1755 C CA . ARG B 1 20 ? -2.826 23.219 7.531 1 95.25 20 ARG B CA 1
ATOM 1756 C C . ARG B 1 20 ? -2.488 21.922 6.812 1 95.25 20 ARG B C 1
ATOM 1758 O O . ARG B 1 20 ? -1.442 21.812 6.168 1 95.25 20 ARG B O 1
ATOM 1765 N N . VAL B 1 21 ? -3.406 20.953 6.855 1 95.44 21 VAL B N 1
ATOM 1766 C CA . VAL B 1 21 ? -3.219 19.688 6.16 1 95.44 21 VAL B CA 1
ATOM 1767 C C . VAL B 1 21 ? -3.43 19.875 4.66 1 95.44 21 VAL B C 1
ATOM 1769 O O . VAL B 1 21 ? -2.654 19.375 3.846 1 95.44 21 VAL B O 1
ATOM 1772 N N . LYS B 1 22 ? -4.387 20.688 4.363 1 93.81 22 LYS B N 1
ATOM 1773 C CA . LYS B 1 22 ? -4.664 20.984 2.961 1 93.81 22 LYS B CA 1
ATOM 1774 C C . LYS B 1 22 ? -3.453 21.625 2.285 1 93.81 22 LYS B C 1
ATOM 1776 O O . LYS B 1 22 ? -3.184 21.375 1.11 1 93.81 22 LYS B O 1
ATOM 1781 N N . MET B 1 23 ? -2.803 22.469 2.986 1 91.5 23 MET B N 1
ATOM 1782 C CA . MET B 1 23 ? -1.602 23.109 2.461 1 91.5 23 MET B CA 1
ATOM 1783 C C . MET B 1 23 ? -0.581 22.062 2.012 1 91.5 23 MET B C 1
ATOM 1785 O O . MET B 1 23 ? -0.006 22.188 0.927 1 91.5 23 MET B O 1
ATOM 1789 N N . PHE B 1 24 ? -0.417 21.125 2.809 1 89.62 24 PHE B N 1
ATOM 1790 C CA . PHE B 1 24 ? 0.538 20.094 2.451 1 89.62 24 PHE B CA 1
ATOM 1791 C C . PHE B 1 24 ? 0.066 19.312 1.225 1 89.62 24 PHE B C 1
ATOM 1793 O O . PHE B 1 24 ? 0.83 19.125 0.277 1 89.62 24 PHE B O 1
ATOM 1800 N N . LEU B 1 25 ? -1.165 18.906 1.212 1 89.31 25 LEU B N 1
ATOM 1801 C CA . LEU B 1 25 ? -1.73 18.141 0.108 1 89.31 25 LEU B CA 1
ATOM 1802 C C . LEU B 1 25 ? -1.618 18.922 -1.203 1 89.31 25 LEU B C 1
ATOM 1804 O O . LEU B 1 25 ? -1.172 18.375 -2.215 1 89.31 25 LEU B O 1
ATOM 1808 N N . GLN B 1 26 ? -1.889 20.172 -1.142 1 89.5 26 GLN B N 1
ATOM 1809 C CA . GLN B 1 26 ? -1.884 20.984 -2.35 1 89.5 26 GLN B CA 1
ATOM 1810 C C . GLN B 1 26 ? -0.458 21.297 -2.797 1 89.5 26 GLN B C 1
ATOM 1812 O O . GLN B 1 26 ? -0.18 21.359 -3.996 1 89.5 26 GLN B O 1
ATOM 1817 N N . THR B 1 27 ? 0.403 21.531 -1.854 1 86.81 27 THR B N 1
ATOM 1818 C CA . THR B 1 27 ? 1.798 21.781 -2.195 1 86.81 27 THR B CA 1
ATOM 1819 C C . THR B 1 27 ? 2.424 20.562 -2.865 1 86.81 27 THR B C 1
ATOM 1821 O O . THR B 1 27 ? 3.121 20.688 -3.873 1 86.81 27 THR B O 1
ATOM 1824 N N . THR B 1 28 ? 2.15 19.406 -2.34 1 83.06 28 THR B N 1
ATOM 1825 C CA . THR B 1 28 ? 2.684 18.172 -2.922 1 83.06 28 THR B CA 1
ATOM 1826 C C . THR B 1 28 ? 2.1 17.938 -4.312 1 83.06 28 THR B C 1
ATOM 1828 O O . THR B 1 28 ? 2.807 17.5 -5.223 1 83.06 28 THR B O 1
ATOM 1831 N N . LYS B 1 29 ? 0.892 18.188 -4.441 1 84.81 29 LYS B N 1
ATOM 1832 C CA . LYS B 1 29 ? 0.267 18.094 -5.758 1 84.81 29 LYS B CA 1
ATOM 1833 C C . LYS B 1 29 ? 0.922 19.047 -6.75 1 84.81 29 LYS B C 1
ATOM 1835 O O . LYS B 1 29 ? 1.159 18.688 -7.902 1 84.81 29 LYS B O 1
ATOM 1840 N N . PHE B 1 30 ? 1.218 20.297 -6.344 1 87.62 30 PHE B N 1
ATOM 1841 C CA . PHE B 1 30 ? 1.899 21.281 -7.172 1 87.62 30 PHE B CA 1
ATOM 1842 C C . PHE B 1 30 ? 3.256 20.766 -7.629 1 87.62 30 PHE B C 1
ATOM 1844 O O . PHE B 1 30 ? 3.594 20.859 -8.812 1 87.62 30 PHE B O 1
ATOM 1851 N N . PHE B 1 31 ? 3.957 20.203 -6.719 1 83.12 31 PHE B N 1
ATOM 1852 C CA . PHE B 1 31 ? 5.285 19.719 -7.055 1 83.12 31 PHE B CA 1
ATOM 1853 C C . PHE B 1 31 ? 5.199 18.562 -8.039 1 83.12 31 PHE B C 1
ATOM 1855 O O . PHE B 1 31 ? 6.031 18.438 -8.945 1 83.12 31 PHE B O 1
ATOM 1862 N N . HIS B 1 32 ? 4.242 17.75 -7.871 1 80.31 32 HIS B N 1
ATOM 1863 C CA . HIS B 1 32 ? 4.039 16.656 -8.812 1 80.31 32 HIS B CA 1
ATOM 1864 C C . HIS B 1 32 ? 3.67 17.188 -10.195 1 80.31 32 HIS B C 1
ATOM 1866 O O . HIS B 1 32 ? 4.277 16.797 -11.195 1 80.31 32 HIS B O 1
ATOM 1872 N N . ASP B 1 33 ? 2.734 18.062 -10.258 1 84.06 33 ASP B N 1
ATOM 1873 C CA . ASP B 1 33 ? 2.234 18.594 -11.523 1 84.06 33 ASP B CA 1
ATOM 1874 C C . ASP B 1 33 ? 3.307 19.406 -12.242 1 84.06 33 ASP B C 1
ATOM 1876 O O . ASP B 1 33 ? 3.254 19.578 -13.461 1 84.06 33 ASP B O 1
ATOM 1880 N N . SER B 1 34 ? 4.238 19.891 -11.469 1 83.25 34 SER B N 1
ATOM 1881 C CA . SER B 1 34 ? 5.312 20.703 -12.031 1 83.25 34 SER B CA 1
ATOM 1882 C C . SER B 1 34 ? 6.516 19.844 -12.398 1 83.25 34 SER B C 1
ATOM 1884 O O . SER B 1 34 ? 7.578 20.359 -12.75 1 83.25 34 SER B O 1
ATOM 1886 N N . ASN B 1 35 ? 6.336 18.438 -12.281 1 72.12 35 ASN B N 1
ATOM 1887 C CA . ASN B 1 35 ? 7.391 17.484 -12.586 1 72.12 35 ASN B CA 1
ATOM 1888 C C . ASN B 1 35 ? 8.625 17.703 -11.719 1 72.12 35 ASN B C 1
ATOM 1890 O O . ASN B 1 35 ? 9.75 17.562 -12.188 1 72.12 35 ASN B O 1
ATOM 1894 N N . LYS B 1 36 ? 8.398 18.25 -10.688 1 67.81 36 LYS B N 1
ATOM 1895 C CA . LYS B 1 36 ? 9.5 18.516 -9.766 1 67.81 36 LYS B CA 1
ATOM 1896 C C . LYS B 1 36 ? 9.602 17.422 -8.711 1 67.81 36 LYS B C 1
ATOM 1898 O O . LYS B 1 36 ? 10.398 17.531 -7.77 1 67.81 36 LYS B O 1
ATOM 1903 N N . SER B 1 37 ? 8.75 16.516 -8.812 1 62.03 37 SER B N 1
ATOM 1904 C CA . SER B 1 37 ? 8.812 15.398 -7.875 1 62.03 37 SER B CA 1
ATOM 1905 C C . SER B 1 37 ? 8.547 14.07 -8.586 1 62.03 37 SER B C 1
ATOM 1907 O O . SER B 1 37 ? 7.785 14.023 -9.555 1 62.03 37 SER B O 1
ATOM 1909 N N . ASN B 1 38 ? 9.344 13.164 -8.25 1 57.72 38 ASN B N 1
ATOM 1910 C CA . ASN B 1 38 ? 9.172 11.812 -8.766 1 57.72 38 ASN B CA 1
ATOM 1911 C C . ASN B 1 38 ? 8.117 11.047 -7.969 1 57.72 38 ASN B C 1
ATOM 1913 O O . ASN B 1 38 ? 7.969 9.836 -8.133 1 57.72 38 ASN B O 1
ATOM 1917 N N . SER B 1 39 ? 7.387 11.789 -7.082 1 59.94 39 SER B N 1
ATOM 1918 C CA . SER B 1 39 ? 6.512 11.117 -6.129 1 59.94 39 SER B CA 1
ATOM 1919 C C . SER B 1 39 ? 5.18 10.742 -6.766 1 59.94 39 SER B C 1
ATOM 1921 O O . SER B 1 39 ? 4.16 11.383 -6.5 1 59.94 39 SER B O 1
ATOM 1923 N N . GLY B 1 40 ? 5.273 9.805 -7.715 1 69 40 GLY B N 1
ATOM 1924 C CA . GLY B 1 40 ? 4.043 9.594 -8.461 1 69 40 GLY B CA 1
ATOM 1925 C C . GLY B 1 40 ? 3.297 8.344 -8.023 1 69 40 GLY B C 1
ATOM 1926 O O . GLY B 1 40 ? 2.123 8.164 -8.359 1 69 40 GLY B O 1
ATOM 1927 N N . PHE B 1 41 ? 3.871 7.598 -7.086 1 80.25 41 PHE B N 1
ATOM 1928 C CA . PHE B 1 41 ? 3.225 6.312 -6.852 1 80.25 41 PHE B CA 1
ATOM 1929 C C . PHE B 1 41 ? 1.867 6.504 -6.184 1 80.25 41 PHE B C 1
ATOM 1931 O O . PHE B 1 41 ? 0.9 5.82 -6.527 1 80.25 41 PHE B O 1
ATOM 1938 N N . ALA B 1 42 ? 1.726 7.504 -5.332 1 85.31 42 ALA B N 1
ATOM 1939 C CA . ALA B 1 42 ? 0.564 7.59 -4.453 1 85.31 42 ALA B CA 1
ATOM 1940 C C . ALA B 1 42 ? -0.482 8.547 -5.016 1 85.31 42 ALA B C 1
ATOM 1942 O O . ALA B 1 42 ? -1.546 8.734 -4.418 1 85.31 42 ALA B O 1
ATOM 1943 N N . LEU B 1 43 ? -0.31 9.031 -6.105 1 83.56 43 LEU B N 1
ATOM 1944 C CA . LEU B 1 43 ? -1.144 10.125 -6.59 1 83.56 43 LEU B CA 1
ATOM 1945 C C . LEU B 1 43 ? -2.584 9.672 -6.789 1 83.56 43 LEU B C 1
ATOM 1947 O O . LEU B 1 43 ? -3.521 10.352 -6.375 1 83.56 43 LEU B O 1
ATOM 1951 N N . ASP B 1 44 ? -2.77 8.555 -7.434 1 86.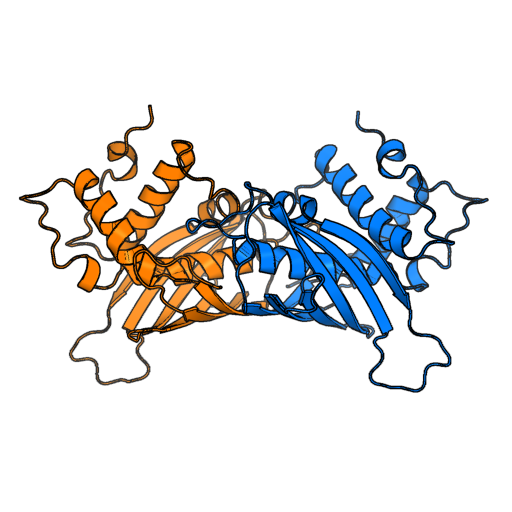62 44 ASP B N 1
ATOM 1952 C CA . ASP B 1 44 ? -4.117 8.047 -7.668 1 86.62 44 ASP B CA 1
ATOM 1953 C C . ASP B 1 44 ? -4.863 7.836 -6.352 1 86.62 44 ASP B C 1
ATOM 1955 O O . ASP B 1 44 ? -6.055 8.133 -6.25 1 86.62 44 ASP B O 1
ATOM 1959 N N . ALA B 1 45 ? -4.141 7.332 -5.371 1 92.12 45 ALA B N 1
ATOM 1960 C CA . ALA B 1 45 ? -4.754 7.117 -4.062 1 92.12 45 ALA B CA 1
ATOM 1961 C C . ALA B 1 45 ? -5.113 8.438 -3.4 1 92.12 45 ALA B C 1
ATOM 1963 O O . ALA B 1 45 ? -6.227 8.609 -2.895 1 92.12 45 ALA B O 1
ATOM 1964 N N . MET B 1 46 ? -4.23 9.383 -3.473 1 91.62 46 MET B N 1
ATOM 1965 C CA . MET B 1 46 ? -4.41 10.648 -2.768 1 91.62 46 MET B CA 1
ATOM 1966 C C . MET B 1 46 ? -5.543 11.461 -3.387 1 91.62 46 MET B C 1
ATOM 1968 O O . MET B 1 46 ? -6.195 12.242 -2.697 1 91.62 46 MET B O 1
ATOM 1972 N N . GLU B 1 47 ? -5.789 11.234 -4.609 1 90 47 GLU B N 1
ATOM 1973 C CA . GLU B 1 47 ? -6.863 11.945 -5.297 1 90 47 GLU B CA 1
ATOM 1974 C C . GLU B 1 47 ? -8.227 11.523 -4.77 1 90 47 GLU B C 1
ATOM 1976 O O . GLU B 1 47 ? -9.234 12.195 -5.012 1 90 47 GLU B O 1
ATOM 1981 N N . GLN B 1 48 ? -8.203 10.445 -4.012 1 93.69 48 GLN B N 1
ATOM 1982 C CA . GLN B 1 48 ? -9.469 9.961 -3.463 1 93.69 48 GLN B CA 1
ATOM 1983 C C . GLN B 1 48 ? -9.836 10.719 -2.189 1 93.69 48 GLN B C 1
ATOM 1985 O O . GLN B 1 48 ? -10.945 10.57 -1.676 1 93.69 48 GLN B O 1
ATOM 1990 N N . ALA B 1 49 ? -8.961 11.586 -1.7 1 96.62 49 ALA B N 1
ATOM 1991 C CA . ALA B 1 49 ? -9.109 12.055 -0.326 1 96.62 49 ALA B CA 1
ATOM 1992 C C . ALA B 1 49 ? -9.227 13.578 -0.278 1 96.62 49 ALA B C 1
ATOM 1994 O O . ALA B 1 49 ? -8.562 14.281 -1.043 1 96.62 49 ALA B O 1
ATOM 1995 N N . LYS B 1 50 ? -10.031 14.039 0.609 1 96 50 LYS B N 1
ATOM 1996 C CA . LYS B 1 50 ? -10.109 15.445 0.983 1 96 50 LYS B CA 1
ATOM 1997 C C . LYS B 1 50 ? -10.203 15.609 2.498 1 96 50 LYS B C 1
ATOM 1999 O O . LYS B 1 50 ? -10.898 14.836 3.166 1 96 50 LYS B O 1
ATOM 2004 N N . VAL B 1 51 ? -9.516 16.578 3.027 1 97.38 51 VAL B N 1
ATOM 2005 C CA . VAL B 1 51 ? -9.586 16.828 4.461 1 97.38 51 VAL B CA 1
ATOM 2006 C C . VAL B 1 51 ? -10.922 17.469 4.809 1 97.38 51 VAL B C 1
ATOM 2008 O O . VAL B 1 51 ? -11.383 18.375 4.113 1 97.38 51 VAL B O 1
ATOM 2011 N N . VAL B 1 52 ? -11.547 17.047 5.938 1 97.38 52 VAL B N 1
ATOM 2012 C CA . VAL B 1 52 ? -12.867 17.594 6.23 1 97.38 52 VAL B CA 1
ATOM 2013 C C . VAL B 1 52 ? -12.891 18.141 7.656 1 97.38 52 VAL B C 1
ATOM 2015 O O . VAL B 1 52 ? -13.734 18.969 7.992 1 97.38 52 VAL B O 1
ATOM 2018 N N . SER B 1 53 ? -12.023 17.656 8.492 1 98 53 SER B N 1
ATOM 2019 C CA . SER B 1 53 ? -11.984 18.156 9.867 1 98 53 SER B CA 1
ATOM 2020 C C . SER B 1 53 ? -10.625 17.906 10.508 1 98 53 SER B C 1
ATOM 2022 O O . SER B 1 53 ? -9.883 17.031 10.078 1 98 53 SER B O 1
ATOM 2024 N N . ALA B 1 54 ? -10.305 18.75 11.43 1 98.38 54 ALA B N 1
ATOM 2025 C CA . ALA B 1 54 ? -9.102 18.594 12.242 1 98.38 54 ALA B CA 1
ATOM 2026 C C . ALA B 1 54 ? -9.305 19.141 13.648 1 98.38 54 ALA B C 1
ATOM 2028 O O . ALA B 1 54 ? -10 20.141 13.836 1 98.38 54 ALA B O 1
ATOM 2029 N N . ARG B 1 55 ? -8.688 18.484 14.586 1 97.38 55 ARG B N 1
ATOM 2030 C CA . ARG B 1 55 ? -8.758 18.906 15.984 1 97.38 55 ARG B CA 1
ATOM 2031 C C . ARG B 1 55 ? -7.414 18.688 16.672 1 97.38 55 ARG B C 1
ATOM 2033 O O . ARG B 1 55 ? -6.742 17.688 16.453 1 97.38 55 ARG B O 1
ATOM 2040 N N . LEU B 1 56 ? -7.129 19.625 17.531 1 96.69 56 LEU B N 1
ATOM 2041 C CA . LEU B 1 56 ? -5.953 19.5 18.391 1 96.69 56 LEU B CA 1
ATOM 2042 C C . LEU B 1 56 ? -6.355 19.266 19.828 1 96.69 56 LEU B C 1
ATOM 2044 O O . LEU B 1 56 ? -7.363 19.797 20.297 1 96.69 56 LEU B O 1
ATOM 2048 N N . ARG B 1 57 ? -5.523 18.5 20.406 1 95.56 57 ARG B N 1
ATOM 2049 C CA . ARG B 1 57 ? -5.707 18.312 21.844 1 95.56 57 ARG B CA 1
ATOM 2050 C C . ARG B 1 57 ? -5.562 19.641 22.594 1 95.56 57 ARG B C 1
ATOM 2052 O O . ARG B 1 57 ? -4.605 20.375 22.375 1 95.56 57 ARG B O 1
ATOM 2059 N N . SER B 1 58 ? -6.527 19.891 23.453 1 93.94 58 SER B N 1
ATOM 2060 C CA . SER B 1 58 ? -6.422 21.094 24.281 1 93.94 58 SER B CA 1
ATOM 2061 C C . SER B 1 58 ? -5.332 20.938 25.328 1 93.94 58 SER B C 1
ATOM 2063 O O . SER B 1 58 ? -5.129 19.859 25.875 1 93.94 58 SER B O 1
ATOM 2065 N N . LYS B 1 59 ? -4.738 22.016 25.656 1 89.62 59 LYS B N 1
ATOM 2066 C CA . LYS B 1 59 ? -3.719 22.016 26.703 1 89.62 59 LYS B CA 1
ATOM 2067 C C . LYS B 1 59 ? -4.32 21.641 28.047 1 89.62 59 LYS B C 1
ATOM 2069 O O . LYS B 1 59 ? -3.637 21.078 28.906 1 89.62 59 LYS B O 1
ATOM 2074 N N . ASP B 1 60 ? -5.582 21.812 28.156 1 94.19 60 ASP B N 1
ATOM 2075 C CA . ASP B 1 60 ? -6.262 21.578 29.422 1 94.19 60 ASP B CA 1
ATOM 2076 C C . ASP B 1 60 ? -6.895 20.188 29.453 1 94.19 60 ASP B C 1
ATOM 2078 O O . ASP B 1 60 ? -7.477 19.781 30.469 1 94.19 60 ASP B O 1
ATOM 2082 N N . GLU B 1 61 ? -6.746 19.469 28.359 1 94.38 61 GLU B N 1
ATOM 2083 C CA . GLU B 1 61 ? -7.324 18.125 28.281 1 94.38 61 GLU B CA 1
ATOM 2084 C C . GLU B 1 61 ? -6.605 17.156 29.203 1 94.38 61 GLU B C 1
ATOM 2086 O O . GLU B 1 61 ? -5.391 16.969 29.094 1 94.38 61 GLU B O 1
ATOM 2091 N N . LYS B 1 62 ? -7.336 16.469 30.188 1 94.06 62 LYS B N 1
ATOM 2092 C CA . LYS B 1 62 ? -6.73 15.578 31.172 1 94.06 62 LYS B CA 1
ATOM 2093 C C . LYS B 1 62 ? -6.938 14.117 30.797 1 94.06 62 LYS B C 1
ATOM 2095 O O . LYS B 1 62 ? -6.242 13.234 31.297 1 94.06 62 LYS B O 1
ATOM 2100 N N . ASP B 1 63 ? -7.891 13.93 29.891 1 94.31 63 ASP B N 1
ATOM 2101 C CA . ASP B 1 63 ? -8.156 12.562 29.453 1 94.31 63 ASP B CA 1
ATOM 2102 C C . ASP B 1 63 ? -7.012 12.039 28.594 1 94.31 63 ASP B C 1
ATOM 2104 O O . ASP B 1 63 ? -6.777 12.539 27.484 1 94.31 63 ASP B O 1
ATOM 2108 N N . PRO B 1 64 ? -6.379 11.023 29.078 1 90.81 64 PRO B N 1
ATOM 2109 C CA . PRO B 1 64 ? -5.219 10.516 28.344 1 90.81 64 PRO B CA 1
ATOM 2110 C C . PRO B 1 64 ? -5.609 9.797 27.062 1 90.81 64 PRO B C 1
ATOM 2112 O O . PRO B 1 64 ? -4.754 9.531 26.203 1 90.81 64 PRO B O 1
ATOM 2115 N N . SER B 1 65 ? -6.836 9.469 26.891 1 94 65 SER B N 1
ATOM 2116 C CA . SER B 1 65 ? -7.289 8.742 25.703 1 94 65 SER B CA 1
ATOM 2117 C C . SER B 1 65 ? -7.477 9.68 24.516 1 94 65 SER B C 1
ATOM 2119 O O . SER B 1 65 ? -7.621 9.234 23.375 1 94 65 SER B O 1
ATOM 2121 N N . VAL B 1 66 ? -7.465 10.938 24.797 1 95.94 66 VAL B N 1
ATOM 2122 C CA . VAL B 1 66 ? -7.613 11.914 23.719 1 95.94 66 VAL B CA 1
ATOM 2123 C C . VAL B 1 66 ? -6.285 12.078 22.984 1 95.94 66 VAL B C 1
ATOM 2125 O O . VAL B 1 66 ? -5.27 12.414 23.609 1 95.94 66 VAL B O 1
ATOM 2128 N N . PRO B 1 67 ? -6.289 11.852 21.672 1 97.44 67 PRO B N 1
ATOM 2129 C CA . PRO B 1 67 ? -5.043 11.969 20.906 1 97.44 67 PRO B CA 1
ATOM 2130 C C . PRO B 1 67 ? -4.523 13.406 20.844 1 97.44 67 PRO B C 1
ATOM 2132 O O . PRO B 1 67 ? -5.273 14.352 21.109 1 97.44 67 PRO B O 1
ATOM 2135 N N . SER B 1 68 ? -3.209 13.555 20.516 1 96.12 68 SER B N 1
ATOM 2136 C CA . SER B 1 68 ? -2.594 14.867 20.359 1 96.12 68 SER B CA 1
ATOM 2137 C C . SER B 1 68 ? -3.273 15.664 19.25 1 96.12 68 SER B C 1
ATOM 2139 O O . SER B 1 68 ? -3.373 16.891 19.344 1 96.12 68 SER B O 1
ATOM 2141 N N . ALA B 1 69 ? -3.73 14.945 18.219 1 97.81 69 ALA B N 1
ATOM 2142 C CA . ALA B 1 69 ? -4.469 15.539 17.094 1 97.81 69 ALA B CA 1
ATOM 2143 C C . ALA B 1 69 ? -5.352 14.5 16.422 1 97.81 69 ALA B C 1
ATOM 2145 O O . ALA B 1 69 ? -5.059 13.297 16.453 1 97.81 69 ALA B O 1
ATOM 2146 N N . THR B 1 70 ? -6.422 14.93 15.891 1 98.62 70 THR B N 1
ATOM 2147 C CA . THR B 1 70 ? -7.305 14.125 15.055 1 98.62 70 THR B CA 1
ATOM 2148 C C . THR B 1 70 ? -7.59 14.828 13.734 1 98.62 70 THR B C 1
ATOM 2150 O O . THR B 1 70 ? -7.914 16.016 13.711 1 98.62 70 THR B O 1
ATOM 2153 N N . VAL B 1 71 ? -7.371 14.125 12.648 1 98.75 71 VAL B N 1
ATOM 2154 C CA . VAL B 1 71 ? -7.715 14.633 11.32 1 98.75 71 VAL B CA 1
ATOM 2155 C C . VAL B 1 71 ? -8.68 13.664 10.633 1 98.75 71 VAL B C 1
ATOM 2157 O O . VAL B 1 71 ? -8.477 12.453 10.672 1 98.75 71 VAL B O 1
ATOM 2160 N N . ILE B 1 72 ? -9.719 14.188 10.039 1 98.88 72 ILE B N 1
ATOM 2161 C CA . ILE B 1 72 ? -10.695 13.367 9.336 1 98.88 72 ILE B CA 1
ATOM 2162 C C . ILE B 1 72 ? -10.688 13.719 7.848 1 98.88 72 ILE B C 1
ATOM 2164 O O . ILE B 1 72 ? -10.742 14.891 7.48 1 98.88 72 ILE B O 1
ATOM 2168 N N . PHE B 1 73 ? -10.594 12.727 7.062 1 98.75 73 PHE B N 1
ATOM 2169 C CA . PHE B 1 73 ? -10.656 12.844 5.613 1 98.75 73 PHE B CA 1
ATOM 2170 C C . PHE B 1 73 ? -11.922 12.195 5.066 1 98.75 73 PHE B C 1
ATOM 2172 O O . PHE B 1 73 ? -12.445 11.242 5.652 1 98.75 73 PHE B O 1
ATOM 2179 N N . GLU B 1 74 ? -12.422 12.734 4.031 1 98.69 74 GLU B N 1
ATOM 2180 C CA . GLU B 1 74 ? -13.414 12.055 3.203 1 98.69 74 GLU B CA 1
ATOM 2181 C C . GLU B 1 74 ? -12.75 11.312 2.047 1 98.69 74 GLU B C 1
ATOM 2183 O O . GLU B 1 74 ? -11.93 11.875 1.329 1 98.69 74 GLU B O 1
ATOM 2188 N N . ILE B 1 75 ? -13.078 10.047 1.914 1 98.44 75 ILE B N 1
ATOM 2189 C CA . ILE B 1 75 ? -12.547 9.188 0.866 1 98.44 75 ILE B CA 1
ATOM 2190 C C . ILE B 1 75 ? -13.664 8.773 -0.084 1 98.44 75 ILE B C 1
ATOM 2192 O O . ILE B 1 75 ? -14.703 8.273 0.354 1 98.44 75 ILE B O 1
ATOM 2196 N N . THR B 1 76 ? -13.438 8.984 -1.343 1 97.81 76 THR B N 1
ATOM 2197 C CA . THR B 1 76 ? -14.359 8.484 -2.361 1 97.81 76 THR B CA 1
ATOM 2198 C C . THR B 1 76 ? -13.664 7.473 -3.266 1 97.81 76 THR B C 1
ATOM 2200 O O . THR B 1 76 ? -12.625 7.766 -3.854 1 97.81 76 THR B O 1
ATOM 2203 N N . CYS B 1 77 ? -14.273 6.375 -3.361 1 95.94 77 CYS B N 1
ATOM 2204 C CA . CYS B 1 77 ? -13.672 5.309 -4.16 1 95.94 77 CYS B CA 1
ATOM 2205 C C . CYS B 1 77 ? -13.953 5.516 -5.645 1 95.94 77 CYS B C 1
ATOM 2207 O O . CYS B 1 77 ? -15.094 5.395 -6.09 1 95.94 77 CYS B O 1
ATOM 2209 N N . ALA B 1 78 ? -12.906 5.793 -6.383 1 93.5 78 ALA B N 1
ATOM 2210 C CA . ALA B 1 78 ? -13.047 5.957 -7.828 1 93.5 78 ALA B CA 1
ATOM 2211 C C . ALA B 1 78 ? -12.695 4.668 -8.562 1 93.5 78 ALA B C 1
ATOM 2213 O O . ALA B 1 78 ? -12.172 3.727 -7.965 1 93.5 78 ALA B O 1
ATOM 2214 N N . ASN B 1 79 ? -12.914 4.598 -9.82 1 90.12 79 ASN B N 1
ATOM 2215 C CA . ASN B 1 79 ? -12.742 3.396 -10.633 1 90.12 79 ASN B CA 1
ATOM 2216 C C . ASN B 1 79 ? -11.266 3.084 -10.867 1 90.12 79 ASN B C 1
ATOM 2218 O O . ASN B 1 79 ? -10.898 1.928 -11.086 1 90.12 79 ASN B O 1
ATOM 2222 N N . ASN B 1 80 ? -10.461 4.059 -10.797 1 88.69 80 ASN B N 1
ATOM 2223 C CA . ASN B 1 80 ? -9.07 3.865 -11.18 1 88.69 80 ASN B CA 1
ATOM 2224 C C . ASN B 1 80 ? -8.25 3.256 -10.047 1 88.69 80 ASN B C 1
ATOM 2226 O O . ASN B 1 80 ? -7.047 3.041 -10.188 1 88.69 80 ASN B O 1
ATOM 2230 N N . VAL B 1 81 ? -8.883 2.961 -8.938 1 92.88 81 VAL B N 1
ATOM 2231 C CA . VAL B 1 81 ? -8.117 2.436 -7.809 1 92.88 81 VAL B CA 1
ATOM 2232 C C . VAL B 1 81 ? -8.68 1.082 -7.383 1 92.88 81 VAL B C 1
ATOM 2234 O O . VAL B 1 81 ? -8.5 0.655 -6.242 1 92.88 81 VAL B O 1
ATOM 2237 N N . LEU B 1 82 ? -9.336 0.399 -8.219 1 89.88 82 LEU B N 1
ATOM 2238 C CA . LEU B 1 82 ? -10.016 -0.85 -7.902 1 89.88 82 LEU B CA 1
ATOM 2239 C C . LEU B 1 82 ? -9.07 -2.039 -8.047 1 89.88 82 LEU B C 1
ATOM 2241 O O . LEU B 1 82 ? -8.086 -1.967 -8.789 1 89.88 82 LEU B O 1
ATOM 2245 N N . ASN B 1 83 ? -9.438 -3.082 -7.266 1 86.25 83 ASN B N 1
ATOM 2246 C CA . ASN B 1 83 ? -8.82 -4.387 -7.492 1 86.25 83 ASN B CA 1
ATOM 2247 C C . ASN B 1 83 ? -9.578 -5.184 -8.555 1 86.25 83 ASN B C 1
ATOM 2249 O O . ASN B 1 83 ? -10.602 -4.73 -9.07 1 86.25 83 ASN B O 1
ATOM 2253 N N . PRO B 1 84 ? -9.039 -6.336 -8.938 1 80.31 84 PRO B N 1
ATOM 2254 C CA . PRO B 1 84 ? -9.695 -7.125 -9.984 1 80.31 84 PRO B CA 1
ATOM 2255 C C . PRO B 1 84 ? -11.109 -7.562 -9.594 1 80.31 84 PRO B C 1
ATOM 2257 O O . PRO B 1 84 ? -11.922 -7.863 -10.469 1 80.31 84 PRO B O 1
ATOM 2260 N N . MET B 1 85 ? -11.398 -7.543 -8.312 1 82.75 85 MET B N 1
ATOM 2261 C CA . MET B 1 85 ? -12.719 -7.977 -7.852 1 82.75 85 MET B CA 1
ATOM 2262 C C . MET B 1 85 ? -13.703 -6.812 -7.84 1 82.75 85 MET B C 1
ATOM 2264 O O . MET B 1 85 ? -14.883 -6.996 -7.543 1 82.75 85 MET B O 1
ATOM 2268 N N . GLY B 1 86 ? -13.25 -5.617 -8.047 1 85.56 86 GLY B N 1
ATOM 2269 C CA . GLY B 1 86 ? -14.156 -4.5 -8.25 1 85.56 86 GLY B CA 1
ATOM 2270 C C . GLY B 1 86 ? -14.305 -3.619 -7.02 1 85.56 86 GLY B C 1
ATOM 2271 O O . GLY B 1 86 ? -15.195 -2.766 -6.965 1 85.56 86 GLY B O 1
ATOM 2272 N N . SER B 1 87 ? -13.586 -3.828 -6.066 1 92.44 87 SER B N 1
ATOM 2273 C CA . SER B 1 87 ? -13.531 -2.959 -4.895 1 92.44 87 SER B CA 1
ATOM 2274 C C . SER B 1 87 ? -12.18 -2.254 -4.797 1 92.44 87 SER B C 1
ATOM 2276 O O . SER B 1 87 ? -11.266 -2.545 -5.566 1 92.44 87 SER B O 1
ATOM 2278 N N . MET B 1 88 ? -12.102 -1.302 -3.918 1 94.31 88 MET B N 1
ATOM 2279 C CA . MET B 1 88 ? -10.836 -0.601 -3.766 1 94.31 88 MET B CA 1
ATOM 2280 C C . MET B 1 88 ? -9.711 -1.579 -3.439 1 94.31 88 MET B C 1
ATOM 2282 O O . MET B 1 88 ? -9.859 -2.428 -2.559 1 94.31 88 MET B O 1
ATOM 2286 N N . HIS B 1 89 ? -8.656 -1.447 -4.148 1 94.56 89 HIS B N 1
ATOM 2287 C CA . HIS B 1 89 ? -7.5 -2.316 -3.967 1 94.56 89 HIS B CA 1
ATOM 2288 C C . HIS B 1 89 ? -6.961 -2.221 -2.545 1 94.56 89 HIS B C 1
ATOM 2290 O O . HIS B 1 89 ? -6.84 -1.124 -1.993 1 94.56 89 HIS B O 1
ATOM 2296 N N . GLY B 1 90 ? -6.559 -3.342 -1.937 1 94.81 90 GLY B N 1
ATOM 2297 C CA . GLY B 1 90 ? -5.973 -3.334 -0.605 1 94.81 90 GLY B CA 1
ATOM 2298 C C . GLY B 1 90 ? -4.73 -2.473 -0.505 1 94.81 90 GLY B C 1
ATOM 2299 O O . GLY B 1 90 ? -4.504 -1.813 0.511 1 94.81 90 GLY B O 1
ATOM 2300 N N . GLY B 1 91 ? -3.949 -2.551 -1.537 1 95.25 91 GLY B N 1
ATOM 2301 C CA . GLY B 1 91 ? -2.775 -1.693 -1.603 1 95.25 91 GLY B CA 1
ATOM 2302 C C . GLY B 1 91 ? -3.117 -0.215 -1.616 1 95.25 91 GLY B C 1
ATOM 2303 O O . GLY B 1 91 ? -2.354 0.608 -1.106 1 95.25 91 GLY B O 1
ATOM 2304 N N . CYS B 1 92 ? -4.219 0.119 -2.221 1 95.69 92 CYS B N 1
ATOM 2305 C CA . CYS B 1 92 ? -4.66 1.509 -2.209 1 95.69 92 CYS B CA 1
ATOM 2306 C C . CYS B 1 92 ? -5.059 1.943 -0.805 1 95.69 92 CYS B C 1
ATOM 2308 O O . CYS B 1 92 ? -4.676 3.021 -0.35 1 95.69 92 CYS B O 1
ATOM 2310 N N . VAL B 1 93 ? -5.832 1.108 -0.12 1 98 93 VAL B N 1
ATOM 2311 C CA . VAL B 1 93 ? -6.219 1.386 1.259 1 98 93 VAL B CA 1
ATOM 2312 C C . VAL B 1 93 ? -4.973 1.582 2.117 1 98 93 VAL B C 1
ATOM 2314 O O . VAL B 1 93 ? -4.875 2.555 2.869 1 98 93 VAL B O 1
ATOM 2317 N N . ALA B 1 94 ? -4.016 0.682 1.977 1 98.25 94 ALA B N 1
ATOM 2318 C CA . ALA B 1 94 ? -2.764 0.792 2.725 1 98.25 94 ALA B CA 1
ATOM 2319 C C . ALA B 1 94 ? -2.041 2.094 2.395 1 98.25 94 ALA B C 1
ATOM 2321 O O . ALA B 1 94 ? -1.504 2.756 3.287 1 98.25 94 ALA B O 1
ATOM 2322 N N . THR B 1 95 ? -2.008 2.428 1.138 1 97.12 95 THR B N 1
ATOM 2323 C CA . THR B 1 95 ? -1.342 3.646 0.687 1 97.12 95 THR B CA 1
ATOM 2324 C C . THR B 1 95 ? -2.023 4.883 1.268 1 97.12 95 THR B C 1
ATOM 2326 O O . THR B 1 95 ? -1.354 5.832 1.679 1 97.12 95 THR B O 1
ATOM 2329 N N . LEU B 1 96 ? -3.336 4.891 1.247 1 97.94 96 LEU B N 1
ATOM 2330 C CA . LEU B 1 96 ? -4.078 5.992 1.852 1 97.94 96 LEU B CA 1
ATOM 2331 C C . LEU B 1 96 ? -3.715 6.148 3.324 1 97.94 96 LEU B C 1
ATOM 2333 O O . LEU B 1 96 ? -3.383 7.25 3.771 1 97.94 96 LEU B O 1
ATOM 2337 N N . TYR B 1 97 ? -3.748 5.07 4.043 1 98.62 97 TYR B N 1
ATOM 2338 C CA . TYR B 1 97 ? -3.393 5.125 5.457 1 98.62 97 TYR B CA 1
ATOM 2339 C C . TYR B 1 97 ? -1.963 5.621 5.641 1 98.62 97 TYR B C 1
ATOM 2341 O O . TYR B 1 97 ? -1.696 6.457 6.508 1 98.62 97 TYR B O 1
ATOM 2349 N N . ASP B 1 98 ? -1.043 5.07 4.883 1 98 98 ASP B N 1
ATOM 2350 C CA . ASP B 1 98 ? 0.365 5.449 4.945 1 98 98 ASP B CA 1
ATOM 2351 C C . ASP B 1 98 ? 0.537 6.957 4.777 1 98 98 ASP B C 1
ATOM 2353 O O . ASP B 1 98 ? 1.163 7.617 5.609 1 98 98 ASP B O 1
ATOM 2357 N N . ASN B 1 99 ? -0.081 7.488 3.807 1 96.62 99 ASN B N 1
ATOM 2358 C CA . ASN B 1 99 ? 0.134 8.891 3.459 1 96.62 99 ASN B CA 1
ATOM 2359 C C . ASN B 1 99 ? -0.663 9.82 4.367 1 96.62 99 ASN B C 1
ATOM 2361 O O . ASN B 1 99 ? -0.118 10.781 4.906 1 96.62 99 ASN B O 1
ATOM 2365 N N . LEU B 1 100 ? -1.903 9.5 4.582 1 97.81 100 LEU B N 1
ATOM 2366 C CA . LEU B 1 100 ? -2.766 10.453 5.273 1 97.81 100 LEU B CA 1
ATOM 2367 C C . LEU B 1 100 ? -2.449 10.492 6.766 1 97.81 100 LEU B C 1
ATOM 2369 O O . LEU B 1 100 ? -2.582 11.539 7.402 1 97.81 100 LEU B O 1
ATOM 2373 N N . SER B 1 101 ? -2.014 9.359 7.332 1 98.12 101 SER B N 1
ATOM 2374 C CA . SER B 1 101 ? -1.487 9.445 8.688 1 98.12 101 SER B CA 1
ATOM 2375 C C . SER B 1 101 ? -0.233 10.305 8.742 1 98.12 101 SER B C 1
ATOM 2377 O O . SER B 1 101 ? -0.118 11.188 9.594 1 98.12 101 SER B O 1
ATOM 2379 N N . THR B 1 102 ? 0.629 10.117 7.809 1 96.12 102 THR B N 1
ATOM 2380 C CA . THR B 1 102 ? 1.872 10.883 7.734 1 96.12 102 THR B CA 1
ATOM 2381 C C . THR B 1 102 ? 1.586 12.375 7.59 1 96.12 102 THR B C 1
ATOM 2383 O O . THR B 1 102 ? 2.154 13.188 8.312 1 96.12 102 THR B O 1
ATOM 2386 N N . TYR B 1 103 ? 0.652 12.719 6.789 1 95.38 103 TYR B N 1
ATOM 2387 C CA . TYR B 1 103 ? 0.386 14.117 6.473 1 95.38 103 TYR B CA 1
ATOM 2388 C C . TYR B 1 103 ? -0.346 14.805 7.617 1 95.38 103 TYR B C 1
ATOM 2390 O O . TYR B 1 103 ? -0.358 16.031 7.703 1 95.38 103 TYR B O 1
ATOM 2398 N N . SER B 1 104 ? -0.971 14.062 8.438 1 97 104 SER B N 1
ATOM 2399 C CA . SER B 1 104 ? -1.776 14.617 9.516 1 97 104 SER B CA 1
ATOM 2400 C C . SER B 1 104 ? -0.906 15.352 10.531 1 97 104 SER B C 1
ATOM 2402 O O . SER B 1 104 ? -1.4 16.188 11.289 1 97 104 SER B O 1
ATOM 2404 N N . VAL B 1 105 ? 0.385 15.133 10.516 1 95.81 105 VAL B N 1
ATOM 2405 C CA . VAL B 1 105 ? 1.272 15.805 11.453 1 95.81 105 VAL B CA 1
ATOM 2406 C C . VAL B 1 105 ? 1.326 17.297 11.148 1 95.81 105 VAL B C 1
ATOM 2408 O O . VAL B 1 105 ? 1.646 18.109 12.016 1 95.81 105 VAL B O 1
ATOM 2411 N N . ALA B 1 106 ? 0.943 17.672 9.969 1 95.38 106 ALA B N 1
ATOM 2412 C CA . ALA B 1 106 ? 1.003 19.047 9.5 1 95.38 106 ALA B CA 1
ATOM 2413 C C . ALA B 1 106 ? 0.076 19.953 10.32 1 95.38 106 ALA B C 1
ATOM 2415 O O . ALA B 1 106 ? 0.214 21.172 10.305 1 95.38 106 ALA B O 1
ATOM 2416 N N . VAL B 1 107 ? -0.86 19.344 11.023 1 96.44 107 VAL B N 1
ATOM 2417 C CA . VAL B 1 107 ? -1.859 20.109 11.75 1 96.44 107 VAL B CA 1
ATOM 2418 C C . VAL B 1 107 ? -1.239 20.688 13.023 1 96.44 107 VAL B C 1
ATOM 2420 O O . VAL B 1 107 ? -1.783 21.625 13.625 1 96.44 107 VAL B O 1
ATOM 2423 N N . LEU B 1 108 ? -0.156 20.219 13.43 1 95.12 108 LEU B N 1
ATOM 2424 C CA . LEU B 1 108 ? 0.427 20.578 14.719 1 95.12 108 LEU B CA 1
ATOM 2425 C C . LEU B 1 108 ? 0.865 22.031 14.727 1 95.12 108 LEU B C 1
ATOM 2427 O O . LEU B 1 108 ? 1.372 22.547 13.727 1 95.12 108 LEU B O 1
ATOM 2431 N N . GLU B 1 109 ? 0.809 22.625 15.805 1 92.94 109 GLU B N 1
ATOM 2432 C CA . GLU B 1 109 ? 1.032 24.062 15.977 1 92.94 109 GLU B CA 1
ATOM 2433 C C . GLU B 1 109 ? 2.486 24.438 15.695 1 92.94 109 GLU B C 1
ATOM 2435 O O . GLU B 1 109 ? 2.77 25.516 15.18 1 92.94 109 GLU B O 1
ATOM 2440 N N . LYS B 1 110 ? 3.328 23.609 15.984 1 92.06 110 LYS B N 1
ATOM 2441 C CA . LYS B 1 110 ? 4.754 23.922 15.922 1 92.06 110 LYS B CA 1
ATOM 2442 C C . LYS B 1 110 ? 5.172 24.281 14.492 1 92.06 110 LYS B C 1
ATOM 2444 O O . LYS B 1 110 ? 6.188 24.953 14.289 1 92.06 110 LYS B O 1
ATOM 2449 N N . TYR B 1 111 ? 4.43 23.922 13.562 1 93.38 111 TYR B N 1
ATOM 2450 C CA . TYR B 1 111 ? 4.812 24.203 12.18 1 93.38 111 TYR B CA 1
ATOM 2451 C C . TYR B 1 111 ? 4.234 25.531 11.719 1 93.38 111 TYR B C 1
ATOM 2453 O O . TYR B 1 111 ? 4.59 26.031 10.641 1 93.38 111 TYR B O 1
ATOM 2461 N N . TRP B 1 112 ? 3.395 26.094 12.531 1 92.88 112 TRP B N 1
ATOM 2462 C CA . TRP B 1 112 ? 2.617 27.234 12.07 1 92.88 112 TRP B CA 1
ATOM 2463 C C . TRP B 1 112 ? 2.832 28.438 12.977 1 92.88 112 TRP B C 1
ATOM 2465 O O . TRP B 1 112 ? 2.35 29.531 12.68 1 92.88 112 TRP B O 1
ATOM 2475 N N . ASP B 1 113 ? 3.598 28.234 13.953 1 88.44 113 ASP B N 1
ATOM 2476 C CA . ASP B 1 113 ? 3.818 29.281 14.945 1 88.44 113 ASP B CA 1
ATOM 2477 C C . ASP B 1 113 ? 4.523 30.484 14.328 1 88.44 113 ASP B C 1
ATOM 2479 O O . ASP B 1 113 ? 4.262 31.625 14.711 1 88.44 113 ASP B O 1
ATOM 2483 N N . GLU B 1 114 ? 5.289 30.25 13.328 1 88 114 GLU B N 1
ATOM 2484 C CA . GLU B 1 114 ? 6.086 31.328 12.758 1 88 114 GLU B CA 1
ATOM 2485 C C . GLU B 1 114 ? 5.379 31.969 11.57 1 88 114 GLU B C 1
ATOM 2487 O O . GLU B 1 114 ? 5.816 33 11.062 1 88 114 GLU B O 1
ATOM 2492 N N . PHE B 1 115 ? 4.352 31.375 11.133 1 91.19 115 PHE B N 1
ATOM 2493 C CA . PHE B 1 115 ? 3.672 31.922 9.961 1 91.19 115 PHE B CA 1
ATOM 2494 C C . PHE B 1 115 ? 2.85 33.156 10.328 1 91.19 115 PHE B C 1
ATOM 2496 O O . PHE B 1 115 ? 2.012 33.094 11.234 1 91.19 115 PHE B O 1
ATOM 2503 N N . ASP B 1 116 ? 3.164 34.25 9.648 1 90.75 116 ASP B N 1
ATOM 2504 C CA . ASP B 1 116 ? 2.414 35.5 9.773 1 90.75 116 ASP B CA 1
ATOM 2505 C C . ASP B 1 116 ? 1.915 35.969 8.414 1 90.75 116 ASP B C 1
ATOM 2507 O O . ASP B 1 116 ? 2.695 36.5 7.605 1 90.75 116 ASP B O 1
ATOM 2511 N N . PRO B 1 117 ? 0.636 35.812 8.234 1 88.06 117 PRO B N 1
ATOM 2512 C CA . PRO B 1 117 ? 0.103 36.156 6.91 1 88.06 117 PRO B CA 1
ATOM 2513 C C . PRO B 1 117 ? 0.265 37.625 6.57 1 88.06 117 PRO B C 1
ATOM 2515 O O . PRO B 1 117 ? 0.148 38.031 5.402 1 88.06 117 PRO B O 1
ATOM 2518 N N . ALA B 1 118 ? 0.507 38.5 7.512 1 90.06 118 ALA B N 1
ATOM 2519 C CA . ALA B 1 118 ? 0.745 39.906 7.277 1 90.06 118 ALA B CA 1
ATOM 2520 C C . ALA B 1 118 ? 2.164 40.156 6.77 1 90.06 118 ALA B C 1
ATOM 2522 O O . ALA B 1 118 ? 2.457 41.219 6.207 1 90.06 118 ALA B O 1
ATOM 2523 N N . LYS B 1 119 ? 2.992 39.188 6.891 1 90.31 119 LYS B N 1
ATOM 2524 C CA . LYS B 1 119 ? 4.41 39.406 6.605 1 90.31 119 LYS B CA 1
ATOM 2525 C C . LYS B 1 119 ? 4.875 38.5 5.461 1 90.31 119 LYS B C 1
ATOM 2527 O O . LYS B 1 119 ? 5.914 38.781 4.848 1 90.31 119 LYS B O 1
ATOM 2532 N N . GLU B 1 120 ? 4.195 37.438 5.281 1 87.38 120 GLU B N 1
ATOM 2533 C CA . GLU B 1 120 ? 4.645 36.469 4.301 1 87.38 120 GLU B CA 1
ATOM 2534 C C . GLU B 1 120 ? 3.463 35.844 3.559 1 87.38 120 GLU B C 1
ATOM 2536 O O . GLU B 1 120 ? 2.453 35.5 4.172 1 87.38 120 GLU B O 1
ATOM 2541 N N . ASN B 1 121 ? 3.752 35.844 2.24 1 87.88 121 ASN B N 1
ATOM 2542 C CA . ASN B 1 121 ? 2.695 35.188 1.481 1 87.88 121 ASN B CA 1
ATOM 2543 C C . ASN B 1 121 ? 2.771 33.656 1.625 1 87.88 121 ASN B C 1
ATOM 2545 O O . ASN B 1 121 ? 3.811 33.125 2.004 1 87.88 121 ASN B O 1
ATOM 2549 N N . LEU B 1 122 ? 1.703 32.969 1.3 1 88.94 122 LEU B N 1
ATOM 2550 C CA . LE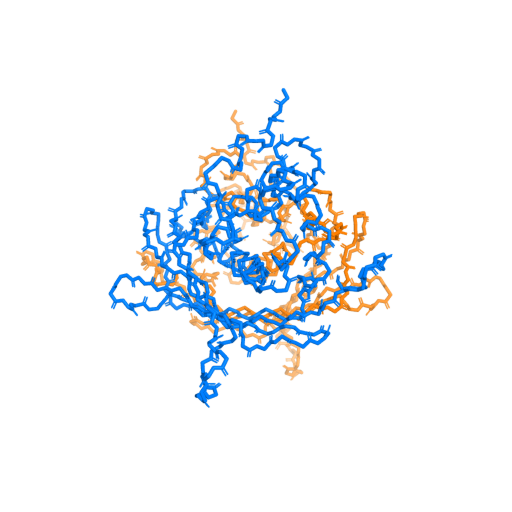U B 1 122 ? 1.562 31.547 1.544 1 88.94 122 LEU B CA 1
ATOM 2551 C C . LEU B 1 122 ? 2.535 30.75 0.683 1 88.94 122 LEU B C 1
ATOM 2553 O O . LEU B 1 122 ? 3.051 29.719 1.115 1 88.94 122 LEU B O 1
ATOM 2557 N N . GLU B 1 123 ? 2.742 31.234 -0.495 1 86.69 123 GLU B N 1
ATOM 2558 C CA . GLU B 1 123 ? 3.658 30.547 -1.395 1 86.69 123 GLU B CA 1
ATOM 2559 C C . GLU B 1 123 ? 5.055 30.438 -0.791 1 86.69 123 GLU B C 1
ATOM 2561 O O . GLU B 1 123 ? 5.664 29.375 -0.796 1 86.69 123 GLU B O 1
ATOM 2566 N N . ASN B 1 124 ? 5.48 31.531 -0.309 1 87.81 124 ASN B N 1
ATOM 2567 C CA . ASN B 1 124 ? 6.801 31.547 0.31 1 87.81 124 ASN B CA 1
ATOM 2568 C C . ASN B 1 124 ? 6.848 30.672 1.56 1 87.81 124 ASN B C 1
ATOM 2570 O O . ASN B 1 124 ? 7.812 29.938 1.775 1 87.81 124 ASN B O 1
ATOM 2574 N N . TYR B 1 125 ? 5.816 30.703 2.248 1 90.38 125 TYR B N 1
ATOM 2575 C CA . TYR B 1 125 ? 5.805 29.922 3.48 1 90.38 125 TYR B CA 1
ATOM 2576 C C . TYR B 1 125 ? 5.68 28.438 3.182 1 90.38 125 TYR B C 1
ATOM 2578 O O . TYR B 1 125 ? 6.191 27.594 3.93 1 90.38 125 TYR B O 1
ATOM 2586 N N . ALA B 1 126 ? 5.047 28.141 2.086 1 87.75 126 ALA B N 1
ATOM 2587 C CA . ALA B 1 126 ? 4.824 26.75 1.728 1 87.75 126 ALA B CA 1
ATOM 2588 C C . ALA B 1 126 ? 6.148 26 1.6 1 87.75 126 ALA B C 1
ATOM 2590 O O . ALA B 1 126 ? 6.277 24.875 2.066 1 87.75 126 ALA B O 1
ATOM 2591 N N . VAL B 1 127 ? 7.078 26.562 1.058 1 84.12 127 VAL B N 1
ATOM 2592 C CA . VAL B 1 127 ? 8.383 25.938 0.866 1 84.12 127 VAL B CA 1
ATOM 2593 C C . VAL B 1 127 ? 9.062 25.734 2.219 1 84.12 127 VAL B C 1
ATOM 2595 O O . VAL B 1 127 ? 9.594 24.656 2.494 1 84.12 127 VAL B O 1
ATOM 2598 N N . LYS B 1 128 ? 9.031 26.781 3.049 1 87.38 128 LYS B N 1
ATOM 2599 C CA . LYS B 1 128 ? 9.594 26.688 4.395 1 87.38 128 LYS B CA 1
ATOM 2600 C C . LYS B 1 128 ? 8.906 25.594 5.203 1 87.38 128 LYS B C 1
ATOM 2602 O O . LYS B 1 128 ? 9.562 24.812 5.895 1 87.38 128 LYS B O 1
ATOM 2607 N N . PHE B 1 129 ? 7.637 25.625 5.043 1 90.44 129 PHE B N 1
ATOM 2608 C CA . PHE B 1 129 ? 6.797 24.672 5.762 1 90.44 129 PHE B CA 1
ATOM 2609 C C . PHE B 1 129 ? 7.152 23.234 5.379 1 90.44 129 PHE B C 1
ATOM 2611 O O . PHE B 1 129 ? 7.344 22.391 6.254 1 90.44 129 PHE B O 1
ATOM 2618 N N . ILE B 1 130 ? 7.301 22.906 4.145 1 85.38 130 ILE B N 1
ATOM 2619 C CA . ILE B 1 130 ? 7.605 21.562 3.666 1 85.38 130 ILE B CA 1
ATOM 2620 C C . ILE B 1 130 ? 8.961 21.109 4.207 1 85.38 130 ILE B C 1
ATOM 2622 O O . ILE B 1 130 ? 9.109 19.984 4.676 1 85.38 130 ILE B O 1
ATOM 2626 N N . ASN B 1 131 ? 9.898 21.984 4.18 1 85.25 131 ASN B N 1
ATOM 2627 C CA . ASN B 1 131 ? 11.234 21.672 4.664 1 85.25 131 ASN B CA 1
ATOM 2628 C C . ASN B 1 131 ? 11.234 21.391 6.164 1 85.25 131 ASN B C 1
ATOM 2630 O O . ASN B 1 131 ? 12.023 20.578 6.645 1 85.25 131 ASN B O 1
ATOM 2634 N N . LYS B 1 132 ? 10.352 22.047 6.828 1 88.62 132 LYS B N 1
ATOM 2635 C CA . LYS B 1 132 ? 10.258 21.922 8.281 1 88.62 132 LYS B CA 1
ATOM 2636 C C . LYS B 1 132 ? 9.523 20.641 8.672 1 88.62 132 LYS B C 1
ATOM 2638 O O . LYS B 1 132 ? 9.922 19.953 9.617 1 88.62 132 LYS B O 1
ATOM 2643 N N . VAL B 1 133 ? 8.477 20.344 7.969 1 92 133 VAL B N 1
ATOM 2644 C CA . VAL B 1 133 ? 7.582 19.266 8.406 1 92 133 VAL B CA 1
ATOM 2645 C C . VAL B 1 133 ? 8.078 17.938 7.875 1 92 133 VAL B C 1
ATOM 2647 O O . VAL B 1 133 ? 7.855 16.891 8.5 1 92 133 VAL B O 1
ATOM 2650 N N . GLN B 1 134 ? 8.797 17.875 6.793 1 88.88 134 GLN B N 1
ATOM 2651 C CA . GLN B 1 134 ? 9.18 16.641 6.102 1 88.88 134 GLN B CA 1
ATOM 2652 C C . GLN B 1 134 ? 10.008 15.734 7 1 88.88 134 GLN B C 1
ATOM 2654 O O . GLN B 1 134 ? 9.734 14.531 7.102 1 88.88 134 GLN B O 1
ATOM 2659 N N . PRO B 1 135 ? 11 16.297 7.727 1 89.75 135 PRO B N 1
ATOM 2660 C CA . PRO B 1 135 ? 11.766 15.43 8.617 1 89.75 135 PRO B CA 1
ATOM 2661 C C . PRO B 1 135 ? 10.906 14.773 9.695 1 89.75 135 PRO B C 1
ATOM 2663 O O . PRO B 1 135 ? 11.172 13.641 10.109 1 89.75 135 PRO B O 1
ATOM 2666 N N . ASP B 1 136 ? 9.891 15.445 10.125 1 92.75 136 ASP B N 1
ATOM 2667 C CA . ASP B 1 136 ? 9.008 14.922 11.156 1 92.75 136 ASP B CA 1
ATOM 2668 C C . ASP B 1 136 ? 8.055 13.867 10.594 1 92.75 136 ASP B C 1
ATOM 2670 O O . ASP B 1 136 ? 7.543 13.023 11.328 1 92.75 136 ASP B O 1
ATOM 2674 N N . MET B 1 137 ? 7.734 13.953 9.352 1 93.25 137 MET B N 1
ATOM 2675 C CA . MET B 1 137 ? 6.934 12.93 8.695 1 93.25 137 MET B CA 1
ATOM 2676 C C . MET B 1 137 ? 7.711 11.617 8.586 1 93.25 137 MET B C 1
ATOM 2678 O O . MET B 1 137 ? 7.129 10.539 8.695 1 93.25 137 MET B O 1
ATOM 2682 N N . GLY B 1 138 ? 8.969 11.742 8.305 1 92.69 138 GLY B N 1
ATOM 2683 C CA . GLY B 1 138 ? 9.891 10.625 8.445 1 92.69 138 GLY B CA 1
ATOM 2684 C C . GLY B 1 138 ? 9.555 9.469 7.527 1 92.69 138 GLY B C 1
ATOM 2685 O O . GLY B 1 138 ? 9.188 9.664 6.371 1 92.69 138 GLY B O 1
ATOM 2686 N N . VAL B 1 139 ? 9.898 8.203 8.062 1 94 139 VAL B N 1
ATOM 2687 C CA . VAL B 1 139 ? 9.734 6.969 7.297 1 94 139 VAL B CA 1
ATOM 2688 C C . VAL B 1 139 ? 8.945 5.953 8.117 1 94 139 VAL B C 1
ATOM 2690 O O . VAL B 1 139 ? 8.977 5.98 9.352 1 94 139 VAL B O 1
ATOM 2693 N N . SER B 1 140 ? 8.242 5.145 7.422 1 96.88 140 SER B N 1
ATOM 2694 C CA . SER B 1 140 ? 7.449 4.113 8.094 1 96.88 140 SER B CA 1
ATOM 2695 C C . SER B 1 140 ? 8.344 3.061 8.734 1 96.88 140 SER B C 1
ATOM 2697 O O . SER B 1 140 ? 9.312 2.604 8.117 1 96.88 140 SER B O 1
ATOM 2699 N N . ARG B 1 141 ? 8.031 2.697 9.922 1 97.56 141 ARG B N 1
ATOM 2700 C CA . ARG B 1 141 ? 8.664 1.572 10.609 1 97.56 141 ARG B CA 1
ATOM 2701 C C . ARG B 1 141 ? 7.75 0.35 10.609 1 97.56 141 ARG B C 1
ATOM 2703 O O . ARG B 1 141 ? 8.219 -0.786 10.539 1 97.56 141 ARG B O 1
ATOM 2710 N N . GLN B 1 142 ? 6.484 0.684 10.805 1 98.62 142 GLN B N 1
ATOM 2711 C CA . GLN B 1 142 ? 5.484 -0.378 10.789 1 98.62 142 GLN B CA 1
ATOM 2712 C C . GLN B 1 142 ? 4.133 0.143 10.312 1 98.62 142 GLN B C 1
ATOM 2714 O O . GLN B 1 142 ? 3.723 1.248 10.672 1 98.62 142 GLN B O 1
ATOM 2719 N N . LEU B 1 143 ? 3.465 -0.607 9.5 1 98.81 143 LEU B N 1
ATOM 2720 C CA . LEU B 1 143 ? 2.113 -0.344 9.023 1 98.81 143 LEU B CA 1
ATOM 2721 C C . LEU B 1 143 ? 1.26 -1.606 9.078 1 98.81 143 LEU B C 1
ATOM 2723 O O . LEU B 1 143 ? 1.594 -2.615 8.453 1 98.81 143 LEU B O 1
ATOM 2727 N N . GLN B 1 144 ? 0.239 -1.518 9.867 1 98.88 144 GLN B N 1
ATOM 2728 C CA . GLN B 1 144 ? -0.692 -2.637 9.969 1 98.88 144 GLN B CA 1
ATOM 2729 C C . GLN B 1 144 ? -2.109 -2.205 9.602 1 98.88 144 GLN B C 1
ATOM 2731 O O . GLN B 1 144 ? -2.643 -1.252 10.172 1 98.88 144 GLN B O 1
ATOM 2736 N N . VAL B 1 145 ? -2.703 -2.949 8.672 1 98.88 145 VAL B N 1
ATOM 2737 C CA . VAL B 1 145 ? -4.074 -2.676 8.266 1 98.88 145 VAL B CA 1
ATOM 2738 C C . VAL B 1 145 ? -4.941 -3.91 8.5 1 98.88 145 VAL B C 1
ATOM 2740 O O . VAL B 1 145 ? -4.551 -5.027 8.156 1 98.88 145 VAL B O 1
ATOM 2743 N N . ILE B 1 146 ? -6.039 -3.711 9.102 1 98.88 146 ILE B N 1
ATOM 2744 C CA . ILE B 1 146 ? -7.094 -4.715 9.211 1 98.88 146 ILE B CA 1
ATOM 2745 C C . ILE B 1 146 ? -8.25 -4.348 8.281 1 98.88 146 ILE B C 1
ATOM 2747 O O . ILE B 1 146 ? -8.836 -3.268 8.406 1 98.88 146 ILE B O 1
ATOM 2751 N N . TYR B 1 147 ? -8.531 -5.23 7.402 1 98.44 147 TYR B N 1
ATOM 2752 C CA . TYR B 1 147 ? -9.602 -5.031 6.434 1 98.44 147 TYR B CA 1
ATOM 2753 C C . TYR B 1 147 ? -10.875 -5.742 6.875 1 98.44 147 TYR B C 1
ATOM 2755 O O . TYR B 1 147 ? -10.875 -6.957 7.102 1 98.44 147 TYR B O 1
ATOM 2763 N N . LEU B 1 148 ? -11.969 -4.977 6.926 1 97.94 148 LEU B N 1
ATOM 2764 C CA . LEU B 1 148 ? -13.188 -5.543 7.496 1 97.94 148 LEU B CA 1
ATOM 2765 C C . LEU B 1 148 ? -14.312 -5.57 6.465 1 97.94 148 LEU B C 1
ATOM 2767 O O . LEU B 1 148 ? -15.188 -6.438 6.516 1 97.94 148 LEU B O 1
ATOM 2771 N N . ARG B 1 149 ? -14.32 -4.535 5.598 1 96.94 149 ARG B N 1
ATOM 2772 C CA . ARG B 1 149 ? -15.359 -4.434 4.574 1 96.94 149 ARG B CA 1
ATOM 2773 C C . ARG B 1 149 ? -14.789 -3.859 3.279 1 96.94 149 ARG B C 1
ATOM 2775 O O . ARG B 1 149 ? -13.812 -3.107 3.301 1 96.94 149 ARG B O 1
ATOM 2782 N N . ALA B 1 150 ? -15.453 -4.234 2.207 1 95.31 150 ALA B N 1
ATOM 2783 C CA . ALA B 1 150 ? -15.039 -3.736 0.898 1 95.31 150 ALA B CA 1
ATOM 2784 C C . ALA B 1 150 ? -15.57 -2.326 0.656 1 95.31 150 ALA B C 1
ATOM 2786 O O . ALA B 1 150 ? -16.688 -2 1.053 1 95.31 150 ALA B O 1
ATOM 2787 N N . LEU B 1 151 ? -14.727 -1.518 0.087 1 95.75 151 LEU B N 1
ATOM 2788 C CA . LEU B 1 151 ? -15.156 -0.224 -0.431 1 95.75 151 LEU B CA 1
ATOM 2789 C C . LEU B 1 151 ? -15.438 -0.304 -1.928 1 95.75 151 LEU B C 1
ATOM 2791 O O . LEU B 1 151 ? -14.555 -0.666 -2.709 1 95.75 151 LEU B O 1
ATOM 2795 N N . VAL B 1 152 ? -16.609 0.073 -2.355 1 94.62 152 VAL B N 1
ATOM 2796 C CA . VAL B 1 152 ? -17.016 -0.11 -3.748 1 94.62 152 VAL B CA 1
ATOM 2797 C C . VAL B 1 152 ? -17.031 1.239 -4.461 1 94.62 152 VAL B C 1
ATOM 2799 O O . VAL B 1 152 ? -17.062 2.291 -3.816 1 94.62 152 VAL B O 1
ATOM 2802 N N . PRO B 1 153 ? -16.984 1.192 -5.766 1 94.19 153 PRO B N 1
ATOM 2803 C CA . PRO B 1 153 ? -16.938 2.443 -6.523 1 94.19 153 PRO B CA 1
ATOM 2804 C C . PRO B 1 153 ? -18.094 3.383 -6.199 1 94.19 153 PRO B C 1
ATOM 2806 O O . PRO B 1 153 ? -19.234 2.943 -6.109 1 94.19 153 PRO B O 1
ATOM 2809 N N . GLY B 1 154 ? -17.734 4.664 -6.066 1 96 154 GLY B N 1
ATOM 2810 C CA . GLY B 1 154 ? -18.734 5.688 -5.789 1 96 154 GLY B CA 1
ATOM 2811 C C . GLY B 1 154 ? -19.031 5.84 -4.309 1 96 154 GLY B C 1
ATOM 2812 O O . GLY B 1 154 ? -19.609 6.844 -3.891 1 96 154 GLY B O 1
ATOM 2813 N N . GLN B 1 155 ? -18.656 4.938 -3.572 1 96.69 155 GLN B N 1
ATOM 2814 C CA . GLN B 1 155 ? -18.922 4.977 -2.141 1 96.69 155 GLN B CA 1
ATOM 2815 C C . GLN B 1 155 ? -18.047 6.02 -1.443 1 96.69 155 GLN B C 1
ATOM 2817 O O . GLN B 1 155 ? -16.875 6.176 -1.777 1 96.69 155 GLN B O 1
ATOM 2822 N N . LYS B 1 156 ? -18.703 6.656 -0.483 1 97.5 156 LYS B N 1
ATOM 2823 C CA . LYS B 1 156 ? -18.016 7.645 0.348 1 97.5 156 LYS B CA 1
ATOM 2824 C C . LYS B 1 156 ? -17.859 7.141 1.779 1 97.5 156 LYS B C 1
ATOM 2826 O O . LYS B 1 156 ? -18.812 6.656 2.385 1 97.5 156 LYS B O 1
ATOM 2831 N N . VAL B 1 157 ? -16.641 7.25 2.266 1 98.62 157 VAL B N 1
ATOM 2832 C CA . VAL B 1 157 ? -16.344 6.934 3.662 1 98.62 157 VAL B CA 1
ATOM 2833 C C . VAL B 1 157 ? -15.469 8.023 4.27 1 98.62 157 VAL B C 1
ATOM 2835 O O . VAL B 1 157 ? -15.016 8.93 3.564 1 98.62 157 VAL B O 1
ATOM 2838 N N . PHE B 1 158 ? -15.305 7.926 5.594 1 98.88 158 PHE B N 1
ATOM 2839 C CA . PHE B 1 158 ? -14.422 8.828 6.32 1 98.88 158 PHE B CA 1
ATOM 2840 C C . PHE B 1 158 ? -13.234 8.078 6.902 1 98.88 158 PHE B C 1
ATOM 2842 O O . PHE B 1 158 ? -13.383 6.938 7.359 1 98.88 158 PHE B O 1
ATOM 2849 N N . MET B 1 159 ? -12.141 8.664 6.809 1 98.88 159 MET B N 1
ATOM 2850 C CA . MET B 1 159 ? -10.945 8.164 7.48 1 98.88 159 MET B CA 1
ATOM 2851 C C . MET B 1 159 ? -10.547 9.078 8.633 1 98.88 159 MET B C 1
ATOM 2853 O O . MET B 1 159 ? -10.211 10.242 8.422 1 98.88 159 MET B O 1
ATOM 2857 N N . GLU B 1 160 ? -10.617 8.555 9.781 1 98.94 160 GLU B N 1
ATOM 2858 C CA . GLU B 1 160 ? -10.203 9.281 10.984 1 98.94 160 GLU B CA 1
ATOM 2859 C C . GLU B 1 160 ? -8.805 8.859 11.422 1 98.94 160 GLU B C 1
ATOM 2861 O O . GLU B 1 160 ? -8.578 7.695 11.758 1 98.94 160 GLU B O 1
ATOM 2866 N N . VAL B 1 161 ? -7.906 9.789 11.391 1 98.88 161 VAL B N 1
ATOM 2867 C CA . VAL B 1 161 ? -6.527 9.555 11.805 1 98.88 161 VAL B CA 1
ATOM 2868 C C . VAL B 1 161 ? -6.281 10.211 13.164 1 98.88 161 VAL B C 1
ATOM 2870 O O . VAL B 1 161 ? -6.559 11.398 13.352 1 98.88 161 VAL B O 1
ATOM 2873 N N . ASN B 1 162 ? -5.73 9.422 14.055 1 98.88 162 ASN B N 1
ATOM 2874 C CA . ASN B 1 162 ? -5.367 9.898 15.383 1 98.88 162 ASN B CA 1
ATOM 2875 C C . ASN B 1 162 ? -3.855 9.852 15.602 1 98.88 162 ASN B C 1
ATOM 2877 O O . ASN B 1 162 ? -3.234 8.797 15.461 1 98.88 162 ASN B O 1
ATOM 2881 N N . LEU B 1 163 ? -3.305 11 15.883 1 98.31 163 LEU B N 1
ATOM 2882 C CA . LEU B 1 163 ? -1.926 11.039 16.359 1 98.31 163 LEU B CA 1
ATOM 2883 C C . LEU B 1 163 ? -1.85 10.664 17.828 1 98.31 163 LEU B C 1
ATOM 2885 O O . LEU B 1 163 ? -2.098 11.508 18.703 1 98.31 163 LEU B O 1
ATOM 2889 N N . VAL B 1 164 ? -1.447 9.477 18.109 1 97.06 164 VAL B N 1
ATOM 2890 C CA . VAL B 1 164 ? -1.482 8.906 19.438 1 97.06 164 VAL B CA 1
ATOM 2891 C C . VAL B 1 164 ? -0.298 9.422 20.25 1 97.06 164 VAL B C 1
ATOM 2893 O O . VAL B 1 164 ? -0.426 9.68 21.453 1 97.06 164 VAL B O 1
ATOM 2896 N N . SER B 1 165 ? 0.793 9.508 19.562 1 94.25 165 SER B N 1
ATOM 2897 C CA . SER B 1 165 ? 2.01 10 20.203 1 94.25 165 SER B CA 1
ATOM 2898 C C . SER B 1 165 ? 2.959 10.617 19.188 1 94.25 165 SER B C 1
ATOM 2900 O O . SER B 1 165 ? 2.963 10.227 18.016 1 94.25 165 SER B O 1
ATOM 2902 N N . SER B 1 166 ? 3.631 11.602 19.578 1 93.19 166 SER B N 1
ATOM 2903 C CA . SER B 1 166 ? 4.668 12.258 18.797 1 93.19 166 SER B CA 1
ATOM 2904 C C . SER B 1 166 ? 5.844 12.688 19.672 1 93.19 166 SER B C 1
ATOM 2906 O O . SER B 1 166 ? 5.766 13.695 20.359 1 93.19 166 SER B O 1
ATOM 2908 N N . SER B 1 167 ? 6.82 11.883 19.641 1 92.38 167 SER B N 1
ATOM 2909 C CA . SER B 1 167 ? 8.047 12.195 20.359 1 92.38 167 SER B CA 1
ATOM 2910 C C . SER B 1 167 ? 9.078 12.844 19.453 1 92.38 167 SER B C 1
ATOM 2912 O O . SER B 1 167 ? 8.773 13.203 18.312 1 92.38 167 SER B O 1
ATOM 2914 N N . LYS B 1 168 ? 10.297 13.008 19.984 1 92.44 168 LYS B N 1
ATOM 2915 C CA . LYS B 1 168 ? 11.383 13.586 19.203 1 92.44 168 LYS B CA 1
ATOM 2916 C C . LYS B 1 168 ? 11.758 12.695 18.016 1 92.44 168 LYS B C 1
ATOM 2918 O O . LYS B 1 168 ? 12.109 13.195 16.953 1 92.44 168 LYS B O 1
ATOM 2923 N N . ARG B 1 169 ? 11.516 11.391 18.203 1 94.75 169 ARG B N 1
ATOM 2924 C CA . ARG B 1 169 ? 12.07 10.5 17.188 1 94.75 169 ARG B CA 1
ATOM 2925 C C . ARG B 1 169 ? 10.969 9.68 16.516 1 94.75 169 ARG B C 1
ATOM 2927 O O . ARG B 1 169 ? 11.18 9.117 15.445 1 94.75 169 ARG B O 1
ATOM 2934 N N . PHE B 1 170 ? 9.852 9.594 17.188 1 96 170 PHE B N 1
ATOM 2935 C CA . PHE B 1 170 ? 8.844 8.664 16.688 1 96 170 PHE B CA 1
ATOM 2936 C C . PHE B 1 170 ? 7.465 9.312 16.703 1 96 170 PHE B C 1
ATOM 2938 O O . PHE B 1 170 ? 7.199 10.211 17.484 1 96 170 PHE B O 1
ATOM 2945 N N . ALA B 1 171 ? 6.676 8.891 15.82 1 97.38 171 ALA B N 1
ATOM 2946 C CA . ALA B 1 171 ? 5.246 9.195 15.82 1 97.38 171 ALA B CA 1
ATOM 2947 C C . ALA B 1 171 ? 4.418 7.934 15.625 1 97.38 171 ALA B C 1
ATOM 2949 O O . ALA B 1 171 ? 4.777 7.066 14.828 1 97.38 171 ALA B O 1
ATOM 2950 N N . THR B 1 172 ? 3.365 7.805 16.375 1 98.25 172 THR B N 1
ATOM 2951 C CA . THR B 1 172 ? 2.449 6.672 16.281 1 98.25 172 THR B CA 1
ATOM 2952 C C . THR B 1 172 ? 1.038 7.148 15.938 1 98.25 172 THR B C 1
ATOM 2954 O O . THR B 1 172 ? 0.525 8.078 16.578 1 98.25 172 THR B O 1
ATOM 2957 N N . TYR B 1 173 ? 0.431 6.48 15 1 98.75 173 TYR B N 1
ATOM 2958 C CA . TYR B 1 173 ? -0.92 6.82 14.57 1 98.75 173 TYR B CA 1
ATOM 2959 C C . TYR B 1 173 ? -1.84 5.605 14.648 1 98.75 173 TYR B C 1
ATOM 2961 O O . TYR B 1 173 ? -1.408 4.473 14.422 1 98.75 173 TYR B O 1
ATOM 2969 N N . THR B 1 174 ? -3.062 5.824 14.977 1 98.88 174 THR B N 1
ATOM 2970 C CA . THR B 1 174 ? -4.16 4.898 14.711 1 98.88 174 THR B CA 1
ATOM 2971 C C . THR B 1 174 ? -5.191 5.531 13.789 1 98.88 174 THR B C 1
ATOM 2973 O O . THR B 1 174 ? -5.27 6.758 13.68 1 98.88 174 THR B O 1
ATOM 2976 N N . ALA B 1 175 ? -5.91 4.707 13.055 1 98.88 175 ALA B N 1
ATOM 2977 C CA . ALA B 1 175 ? -6.926 5.242 12.156 1 98.88 175 ALA B CA 1
ATOM 2978 C C . ALA B 1 175 ? -8 4.199 11.867 1 98.88 175 ALA B C 1
ATOM 2980 O O . ALA B 1 175 ? -7.809 3.01 12.117 1 98.88 175 ALA B O 1
ATOM 2981 N N . ARG B 1 176 ? -9.062 4.695 11.344 1 98.88 176 ARG B N 1
ATOM 2982 C CA . ARG B 1 176 ? -10.148 3.848 10.859 1 98.88 176 ARG B CA 1
ATOM 2983 C C . ARG B 1 176 ? -10.883 4.508 9.703 1 98.88 176 ARG B C 1
ATOM 2985 O O . ARG B 1 176 ? -10.945 5.738 9.617 1 98.88 176 ARG B O 1
ATOM 2992 N N . MET B 1 177 ? -11.398 3.711 8.844 1 98.88 177 MET B N 1
ATOM 2993 C CA . MET B 1 177 ? -12.352 4.133 7.816 1 98.88 177 MET B CA 1
ATOM 2994 C C . MET B 1 177 ? -13.766 3.686 8.172 1 98.88 177 MET B C 1
ATOM 2996 O O . MET B 1 177 ? -13.977 2.545 8.586 1 98.88 177 MET B O 1
ATOM 3000 N N . TYR B 1 178 ? -14.648 4.602 8.055 1 98.81 178 TYR B N 1
ATOM 3001 C CA . TYR B 1 178 ? -16.016 4.305 8.445 1 98.81 178 TYR B CA 1
ATOM 3002 C C . TYR B 1 178 ? -17.016 5.098 7.602 1 98.81 178 TYR B C 1
ATOM 3004 O O . TYR B 1 178 ? -16.656 6.133 7.031 1 98.81 178 TYR B O 1
ATOM 3012 N N . ASP B 1 179 ? -18.203 4.527 7.5 1 98.25 179 ASP B N 1
ATOM 3013 C CA . ASP B 1 179 ? -19.219 5.238 6.723 1 98.25 179 ASP B CA 1
ATOM 3014 C C . ASP B 1 179 ? -20.094 6.105 7.625 1 98.25 179 ASP B C 1
ATOM 3016 O O . ASP B 1 179 ? -19.812 6.246 8.82 1 98.25 179 ASP B O 1
ATOM 3020 N N . GLU B 1 180 ? -21.094 6.727 7.059 1 97 180 GLU B N 1
ATOM 3021 C CA . GLU B 1 180 ? -21.953 7.68 7.762 1 97 180 GLU B CA 1
ATOM 3022 C C . GLU B 1 180 ? -22.719 7 8.883 1 97 180 GLU B C 1
ATOM 3024 O O . GLU B 1 180 ? -23.141 7.656 9.844 1 97 180 GLU B O 1
ATOM 3029 N N . GLN B 1 181 ? -22.906 5.73 8.742 1 97.56 181 GLN B N 1
ATOM 3030 C CA . GLN B 1 181 ? -23.656 4.984 9.75 1 97.56 181 GLN B CA 1
ATOM 3031 C C . GLN B 1 181 ? -22.734 4.461 10.844 1 97.56 181 GLN B C 1
ATOM 3033 O O . GLN B 1 181 ? -23.188 3.828 11.797 1 97.56 181 GLN B O 1
ATOM 3038 N N . GLY B 1 182 ? -21.531 4.664 10.703 1 97.38 182 GLY B N 1
ATOM 3039 C CA . GLY B 1 182 ? -20.578 4.266 11.719 1 97.38 182 GLY B CA 1
ATOM 3040 C C . GLY B 1 182 ? -20 2.879 11.492 1 97.38 182 GLY B C 1
ATOM 3041 O O . GLY B 1 182 ? -19.203 2.385 12.297 1 97.38 182 GLY B O 1
ATOM 3042 N N . ARG B 1 183 ? -20.391 2.203 10.328 1 97.94 183 ARG B N 1
ATOM 3043 C CA . ARG B 1 183 ? -19.812 0.904 10.008 1 97.94 183 ARG B CA 1
ATOM 3044 C C . ARG B 1 183 ? -18.344 1.042 9.617 1 97.94 183 ARG B C 1
ATOM 3046 O O . ARG B 1 183 ? -18 1.838 8.742 1 97.94 183 ARG B O 1
ATOM 3053 N N . VAL B 1 184 ? -17.484 0.268 10.297 1 98.75 184 VAL B N 1
ATOM 3054 C CA . VAL B 1 184 ? -16.047 0.353 10.086 1 98.75 184 VAL B CA 1
ATOM 3055 C C . VAL B 1 184 ? -15.633 -0.563 8.938 1 98.75 184 VAL B C 1
ATOM 3057 O O . VAL B 1 184 ? -16.078 -1.711 8.859 1 98.75 184 VAL B O 1
ATOM 3060 N N . TYR B 1 185 ? -14.789 -0.031 8.062 1 98.62 185 TYR B N 1
ATOM 3061 C CA . TYR B 1 185 ? -14.352 -0.751 6.875 1 98.62 185 TYR B CA 1
ATOM 3062 C C . TYR B 1 185 ? -12.93 -1.266 7.047 1 98.62 185 TYR B C 1
ATOM 3064 O O . TYR B 1 185 ? -12.547 -2.277 6.449 1 98.62 185 TYR B O 1
ATOM 3072 N N . SER B 1 186 ? -12.156 -0.61 7.746 1 98.75 186 SER B N 1
ATOM 3073 C CA . SER B 1 186 ? -10.773 -0.982 8.023 1 98.75 186 SER B CA 1
ATOM 3074 C C . SER B 1 186 ? -10.211 -0.161 9.18 1 98.75 186 SER B C 1
ATOM 3076 O O . SER B 1 186 ? -10.75 0.889 9.531 1 98.75 186 SER B O 1
ATOM 3078 N N . THR B 1 187 ? -9.18 -0.688 9.797 1 98.88 187 THR B N 1
ATOM 3079 C CA . THR B 1 187 ? -8.414 0.014 10.82 1 98.88 187 THR B CA 1
ATOM 3080 C C . THR B 1 187 ? -6.922 -0.079 10.539 1 98.88 187 THR B C 1
ATOM 3082 O O . THR B 1 187 ? -6.484 -0.905 9.734 1 98.88 187 THR B O 1
ATOM 3085 N N . MET B 1 188 ? -6.203 0.784 11.219 1 98.88 188 MET B N 1
ATOM 3086 C CA . MET B 1 188 ? -4.773 0.825 10.93 1 98.88 188 MET B CA 1
ATOM 3087 C C . MET B 1 188 ? -3.986 1.312 12.141 1 98.88 188 MET B C 1
ATOM 3089 O O . MET B 1 188 ? -4.449 2.184 12.883 1 98.88 188 MET B O 1
ATOM 3093 N N . THR B 1 189 ? -2.814 0.783 12.344 1 98.81 189 THR B N 1
ATOM 3094 C CA . THR B 1 189 ? -1.756 1.345 13.18 1 98.81 189 THR B CA 1
ATOM 3095 C C . THR B 1 189 ? -0.51 1.632 12.344 1 98.81 189 THR B C 1
ATOM 3097 O O . THR B 1 189 ? -0.143 0.84 11.469 1 98.81 189 THR B O 1
ATOM 3100 N N . HIS B 1 190 ? 0.094 2.738 12.586 1 98.88 190 HIS B N 1
ATOM 3101 C CA . HIS B 1 190 ? 1.254 3.203 11.828 1 98.88 190 HIS B CA 1
ATOM 3102 C C . HIS B 1 190 ? 2.305 3.807 12.758 1 98.88 190 HIS B C 1
ATOM 3104 O O . HIS B 1 190 ? 2.023 4.762 13.484 1 98.88 190 HIS B O 1
ATOM 3110 N N . ASP B 1 191 ? 3.465 3.219 12.75 1 98.56 191 ASP B N 1
ATOM 3111 C CA . ASP B 1 191 ? 4.602 3.752 13.492 1 98.56 191 ASP B CA 1
ATOM 3112 C C . ASP B 1 191 ? 5.648 4.336 12.547 1 98.56 191 ASP B C 1
ATOM 3114 O O . ASP B 1 191 ? 6.055 3.682 11.578 1 98.56 191 ASP B O 1
ATOM 3118 N N . LYS B 1 192 ? 6.086 5.52 12.891 1 97.44 192 LYS B N 1
ATOM 3119 C CA . LYS B 1 192 ? 7.031 6.207 12.016 1 97.44 192 LYS B CA 1
ATOM 3120 C C . LYS B 1 192 ? 8.242 6.699 12.797 1 97.44 192 LYS B C 1
ATOM 3122 O O . LYS B 1 192 ? 8.133 7.059 13.969 1 97.44 192 LYS B O 1
ATOM 3127 N N . ALA B 1 193 ? 9.383 6.68 12.117 1 96.12 193 ALA B N 1
ATOM 3128 C CA . ALA B 1 193 ? 10.617 7.273 12.633 1 96.12 193 ALA B CA 1
ATOM 3129 C C . ALA B 1 193 ? 10.914 8.602 11.945 1 96.12 193 ALA B C 1
ATOM 3131 O O . ALA B 1 193 ? 11 8.672 10.719 1 96.12 193 ALA B O 1
ATOM 3132 N N . LYS B 1 194 ? 11.055 9.602 12.742 1 94.62 194 LYS B N 1
ATOM 3133 C CA . LYS B 1 194 ? 11.43 10.906 12.203 1 94.62 194 LYS B CA 1
ATOM 3134 C C . LYS B 1 194 ? 12.883 10.906 11.727 1 94.62 194 LYS B C 1
ATOM 3136 O O . LYS B 1 194 ? 13.672 10.047 12.125 1 94.62 194 LYS B O 1
ATOM 3141 N N . THR B 1 195 ? 13.078 11.766 10.773 1 90.38 195 THR B N 1
ATOM 3142 C CA . THR B 1 195 ? 14.422 11.812 10.219 1 90.38 195 THR B CA 1
ATOM 3143 C C . THR B 1 195 ? 15.094 13.148 10.523 1 90.38 195 THR B C 1
ATOM 3145 O O . THR B 1 195 ? 14.414 14.125 10.859 1 90.38 195 THR B O 1
ATOM 3148 N N . GLU B 1 196 ? 16.422 13.102 10.586 1 75.81 196 GLU B N 1
ATOM 3149 C CA . GLU B 1 196 ? 17.172 14.336 10.789 1 75.81 196 GLU B CA 1
ATOM 3150 C C . GLU B 1 196 ? 17.391 15.07 9.469 1 75.81 196 GLU B C 1
ATOM 3152 O O . GLU B 1 196 ? 17.609 14.438 8.43 1 75.81 196 GLU B O 1
ATOM 3157 N N . PRO B 1 197 ? 17.219 16.422 9.609 1 63.81 197 PRO B N 1
ATOM 3158 C CA . PRO B 1 197 ? 17.453 17.219 8.398 1 63.81 197 PRO B CA 1
ATOM 3159 C C . PRO B 1 197 ? 18.828 16.938 7.781 1 63.81 197 PRO B C 1
ATOM 3161 O O . PRO B 1 197 ? 19.812 16.781 8.5 1 63.81 197 PRO B O 1
ATOM 3164 N N . GLY B 1 198 ? 18.859 16.781 6.43 1 56.41 198 GLY B N 1
ATOM 3165 C CA . GLY B 1 198 ? 20.141 16.625 5.75 1 56.41 198 GLY B CA 1
ATOM 3166 C C . GLY B 1 198 ? 20.641 15.195 5.727 1 56.41 198 GLY B C 1
ATOM 3167 O O . GLY B 1 198 ? 21.609 14.875 5.039 1 56.41 198 GLY B O 1
ATOM 3168 N N . ARG B 1 199 ? 20.062 14.32 6.59 1 49.5 199 ARG B N 1
ATOM 3169 C CA . ARG B 1 199 ? 20.531 12.938 6.605 1 49.5 199 ARG B CA 1
ATOM 3170 C C . ARG B 1 199 ? 19.594 12.039 5.797 1 49.5 199 ARG B C 1
ATOM 3172 O O . ARG B 1 199 ? 18.375 12.141 5.914 1 49.5 199 ARG B O 1
ATOM 3179 N N . VAL B 1 200 ? 20.188 11.453 4.809 1 46.38 200 VAL B N 1
ATOM 3180 C CA . VAL B 1 200 ? 19.438 10.453 4.051 1 46.38 200 VAL B CA 1
ATOM 3181 C C . VAL B 1 200 ? 19.031 9.305 4.973 1 46.38 200 VAL B C 1
ATOM 3183 O O . VAL B 1 200 ? 19.875 8.75 5.691 1 46.38 200 VAL B O 1
ATOM 3186 N N . SER B 1 201 ? 17.625 9.117 5.035 1 55.56 201 SER B N 1
ATOM 3187 C CA . SER B 1 201 ? 17.156 8.086 5.949 1 55.56 201 SER B CA 1
ATOM 3188 C C . SER B 1 201 ? 17.609 6.699 5.516 1 55.56 201 SER B C 1
ATOM 3190 O O . SER B 1 201 ? 17.703 6.414 4.316 1 55.56 201 SER B O 1
ATOM 3192 N N . LYS B 1 202 ? 18.031 5.871 6.516 1 55.66 202 LYS B N 1
ATOM 3193 C CA . LYS B 1 202 ? 18.469 4.5 6.266 1 55.66 202 LYS B CA 1
ATOM 3194 C C . LYS B 1 202 ? 17.266 3.562 6.148 1 55.66 202 LYS B C 1
ATOM 3196 O O . LYS B 1 202 ? 17.422 2.365 5.902 1 55.66 202 LYS B O 1
ATOM 3201 N N . LEU B 1 203 ? 15.898 4.113 6.23 1 56.84 203 LEU B N 1
ATOM 3202 C CA . LEU B 1 203 ? 14.688 3.311 6.176 1 56.84 203 LEU B CA 1
ATOM 3203 C C . LEU B 1 203 ? 13.844 3.676 4.953 1 56.84 203 LEU B C 1
ATOM 3205 O O . LEU B 1 203 ? 13.883 4.816 4.488 1 56.84 203 LEU B O 1
#

Organism: Geotrichum candidum (NCBI:txid1173061)

Solvent-accessible surface area (backbone atoms only — not comparable to full-atom values): 21428 Å² total; per-residue (Å²): 128,88,57,64,60,70,58,51,61,90,62,44,53,91,83,33,53,42,28,29,35,46,48,51,56,33,51,54,49,47,36,39,77,61,68,70,42,55,45,52,57,56,48,75,47,52,70,28,52,43,78,73,39,52,47,67,51,54,90,82,62,77,61,82,83,58,37,59,28,39,35,31,28,41,35,43,37,54,64,64,38,16,30,92,86,58,28,56,19,68,36,42,55,48,28,41,51,55,49,55,52,41,46,50,61,50,54,44,60,86,72,49,71,80,65,45,77,90,78,42,56,66,69,66,44,47,58,55,41,50,67,62,47,49,30,66,43,41,34,64,39,32,42,34,39,39,44,60,33,48,50,41,66,74,41,66,34,33,36,42,32,30,35,65,44,75,59,94,50,37,36,34,33,41,35,37,30,25,36,96,85,62,54,65,28,31,38,36,44,37,35,27,37,38,40,57,84,96,51,82,68,69,66,129,87,58,64,62,70,60,52,61,90,60,44,52,90,82,34,54,42,28,29,35,46,48,52,57,33,51,52,48,47,36,40,78,61,66,71,41,56,45,52,58,56,47,76,48,52,72,29,52,45,77,75,40,53,47,67,52,54,92,82,61,78,62,81,85,59,38,59,28,39,37,31,29,39,36,43,36,53,64,64,38,16,29,90,86,56,26,55,20,67,38,43,55,49,27,42,52,55,48,53,52,41,46,49,61,49,55,44,60,85,73,48,71,81,66,45,79,92,80,42,58,65,70,66,44,47,58,56,41,50,67,62,46,48,29,66,44,42,36,64,38,31,43,36,39,39,45,60,31,49,49,41,66,74,40,66,34,34,36,41,32,30,35,64,43,74,59,94,51,37,36,34,35,40,35,37,31,25,36,94,86,63,55,64,28,31,37,37,43,36,35,27,36,39,41,58,84,95,51,81,68,68,65

Sequence (406 aa):
MVDMNEYLAGIQPKTVLEDRVKMFLQTTKFFHDSNKSNSGFALDAMEQAKVVSARLRSKDEKDPSVPSATVIFEITCANNVLNPMGSMHGGCVATLYDNLSTYSVAVLEKYWDEFDPAKENLENYAVKFINKVQPDMGVSRQLQVIYLRALVPGQKVFMEVNLVSSSKRFATYTARMYDEQGRVYSTMTHDKAKTEPGRVSKLMVDMNEYLAGIQPKTVLEDRVKMFLQTTKFFHDSNKSNSGFALDAMEQAKVVSARLRSKDEKDPSVPSATVIFEITCANNVLNPMGSMHGGCVATLYDNLSTYSVAVLEKYWDEFDPAKENLENYAVKFINKVQPDMGVSRQLQVIYLRALVPGQKVFMEVNLVSSSKRFATYTARMYDEQGRVYSTMTHDKAKTEPGRVSKL

InterPro domains:
  IPR006683 Thioesterase domain [PF03061] (85-184)
  IPR029069 HotDog domain superfamily [SSF54637] (69-190)
  IPR039298 Acyl-coenzyme A thioesterase 13 [PTHR21660] (21-193)

Foldseek 3Di:
DDDLCVLLPPQDVVPALLSLLSLLLSVVVSCVVVVNDPPPPLVVLSVQKGWDDKDADDPPDPDLVAFRMKTKIKGAAAQVQDDPVAFGDPVSVQSNCLPSLLSNVSSDCVLCVPDDVVVDPSVVSSVVSCLVSVLQSAAWPDKDKDFDATHHHGDMWMKMKGFSDRDPFKTKIKIFIAHPVGHTGMIMITIHTGHDRPDDDPD/DDDLCVLLPPQDVVVALLSLLSLLLSVVVSCVVVVNDPPPPLVVLSVQKGWDDKDADDPPDPDLVAFRMKTKIKGAAAQVQDDPVAFGDPVSVQSNCLPSLLSNCSSDCVLCVPDDVVVDPSVVSSVVSCLVSVLQSAAWPDKDKDFDATHHHGDMWMKMKGFSDGDPFKTKIKIFIAHPVGHTGMIMITMHTGHDRPDDDPD

pLDDT: mean 91.16, std 10.04, range [46.28, 98.94]

Radius of gyration: 22.3 Å; Cα contacts (8 Å, |Δi|>4): 844; chains: 2; bounding box: 48×76×62 Å

Secondary structure (DSSP, 8-state):
---HHHHTTT--TTT-HHHHHHHHHHHHHHHHHTT-----TTHHHHTTEEEEEEEE--TT---TTS-SEEEEEEEE--GGGB-TTSSB-HHHHHHHHHHHHHHGGGGSGGGTTT--TTTS-HHHHHHHHHHHHHHHH-EEEEEEEEE-S---TT-EEEEEEEEEEE-SSEEEEEEEEE-TT--EEEEEEEEEE---TTPPP--/---HHHHHTT--TTT-HHHHHHHHHHHHHHHHHTT-----TTHHHHTTEEEEEEEE--TT---TTS-SEEEEEEEE--GGGB-TTSSB-HHHHHHHHHHHHHHGGGGSGGGTTT--TTTS-HHHHHHHHHHHHHHHH-EEEEEEEEE-S---TT-EEEEEEEEEEE-SSEEEEEEEEE-TT--EEEEEEEEEE---TTPPP--

Nearest PDB structures (foldseek):
  4zrb-assembly2_G  TM=8.379E-01  e=7.145E-08  Streptococcus pneumoniae TIGR4
  3lbe-assembly1_B  TM=8.351E-01  e=1.878E-07  Streptococcus mutans UA159
  4xy5-assembly1_A  TM=8.548E-01  e=3.714E-07  Streptococcus pneumoniae TIGR4
  4zrb-assembly1_D  TM=7.215E-01  e=2.227E-07  Streptococcus pneumoniae TIGR4
  2ov9-assembly2_D  TM=7.519E-01  e=6.195E-07  Rhodococcus jostii RHA1